Protein AF-A0A2W6BXK0-F1 (afdb_monomer)

Radius of gyration: 37.78 Å; Cα contacts (8 Å, |Δi|>4): 686; chains: 1; bounding box: 100×71×110 Å

Structure (mmCIF, N/CA/C/O backbone):
data_AF-A0A2W6BXK0-F1
#
_entry.id   AF-A0A2W6BXK0-F1
#
loop_
_atom_site.group_PDB
_atom_site.id
_atom_site.type_symbol
_atom_site.label_atom_id
_atom_site.label_alt_id
_atom_site.label_comp_id
_atom_site.label_asym_id
_atom_site.label_entity_id
_atom_site.label_seq_id
_atom_site.pdbx_PDB_ins_code
_atom_site.Cartn_x
_atom_site.Cartn_y
_atom_site.Cartn_z
_atom_site.occupancy
_atom_site.B_iso_or_equiv
_atom_site.auth_seq_id
_atom_site.auth_comp_id
_atom_site.auth_asym_id
_atom_site.auth_atom_id
_atom_site.pdbx_PDB_model_num
ATOM 1 N N . MET A 1 1 ? -32.853 5.791 58.512 1.00 39.78 1 MET A N 1
ATOM 2 C CA . MET A 1 1 ? -32.775 5.269 57.128 1.00 39.78 1 MET A CA 1
ATOM 3 C C . MET A 1 1 ? -34.021 5.712 56.365 1.00 39.78 1 MET A C 1
ATOM 5 O O . MET A 1 1 ? -35.108 5.264 56.702 1.00 39.78 1 MET A O 1
ATOM 9 N N . LYS A 1 2 ? -33.899 6.659 55.423 1.00 38.03 2 LYS A N 1
ATOM 10 C CA . LYS A 1 2 ? -35.026 7.145 54.602 1.00 38.03 2 LYS A CA 1
ATOM 11 C C . LYS A 1 2 ? -35.201 6.219 53.390 1.00 38.03 2 LYS A C 1
ATOM 13 O O . LYS A 1 2 ? -34.231 5.985 52.676 1.00 38.03 2 LYS A O 1
ATOM 18 N N . LYS A 1 3 ? -36.411 5.684 53.181 1.00 36.22 3 LYS A N 1
ATOM 19 C CA . LYS A 1 3 ? -36.773 4.915 51.974 1.00 36.22 3 LYS A CA 1
ATOM 20 C C . LYS A 1 3 ? -36.664 5.819 50.732 1.00 36.22 3 LYS A C 1
ATOM 22 O O . LYS A 1 3 ? -37.112 6.964 50.813 1.00 36.22 3 LYS A O 1
ATOM 27 N N . PRO A 1 4 ? -36.109 5.342 49.604 1.00 49.00 4 PRO A N 1
ATOM 28 C CA . PRO A 1 4 ? -36.077 6.123 48.377 1.00 49.00 4 PRO A CA 1
ATOM 29 C C . PRO A 1 4 ? -37.487 6.216 47.783 1.00 49.00 4 PRO A C 1
ATOM 31 O O . PRO A 1 4 ? -38.234 5.236 47.764 1.00 49.00 4 PRO A O 1
ATOM 34 N N . ALA A 1 5 ? -37.846 7.413 47.321 1.00 45.72 5 ALA A N 1
ATOM 35 C CA . ALA A 1 5 ? -39.098 7.674 46.627 1.00 45.72 5 ALA A CA 1
ATOM 36 C C . ALA A 1 5 ? -39.142 6.896 45.300 1.00 45.72 5 ALA A C 1
ATOM 38 O O . ALA A 1 5 ? -38.211 6.956 44.496 1.00 45.72 5 ALA A O 1
ATOM 39 N N . SER A 1 6 ? -40.227 6.159 45.077 1.00 38.47 6 SER A N 1
ATOM 40 C CA . SER A 1 6 ? -40.504 5.456 43.826 1.00 38.47 6 SER A CA 1
ATOM 41 C C . SER A 1 6 ? -40.729 6.456 42.689 1.00 38.47 6 SER A C 1
ATOM 43 O O . SER A 1 6 ? -41.635 7.284 42.774 1.00 38.47 6 SER A O 1
ATOM 45 N N . SER A 1 7 ? -39.929 6.364 41.622 1.00 34.97 7 SER A N 1
ATOM 46 C CA . SER A 1 7 ? -40.149 7.131 40.388 1.00 34.97 7 SER A CA 1
ATOM 47 C C . SER A 1 7 ? -41.500 6.780 39.745 1.00 34.97 7 SER A C 1
ATOM 49 O O . SER A 1 7 ? -41.899 5.611 39.776 1.00 34.97 7 SER A O 1
ATOM 51 N N . PRO A 1 8 ? -42.206 7.754 39.140 1.00 44.72 8 PRO A N 1
ATOM 52 C CA . PRO A 1 8 ? -43.461 7.500 38.446 1.00 44.72 8 PRO A CA 1
ATOM 53 C C . PRO A 1 8 ? -43.209 6.597 37.230 1.00 44.72 8 PRO A C 1
ATOM 55 O O . PRO A 1 8 ? -42.374 6.897 36.379 1.00 44.72 8 PRO A O 1
ATOM 58 N N . ARG A 1 9 ? -43.923 5.466 37.152 1.00 41.28 9 ARG A N 1
ATOM 59 C CA . ARG A 1 9 ? -43.912 4.589 35.972 1.00 41.28 9 ARG A CA 1
ATOM 60 C C . ARG A 1 9 ? -44.447 5.372 34.773 1.00 41.28 9 ARG A C 1
ATOM 62 O O . ARG A 1 9 ? -45.618 5.745 34.769 1.00 41.28 9 ARG A O 1
ATOM 69 N N . ALA A 1 10 ? -43.608 5.580 33.759 1.00 44.88 10 ALA A N 1
ATOM 70 C CA . ALA A 1 10 ? -44.046 6.060 32.455 1.00 44.88 10 ALA A CA 1
ATOM 71 C C . ALA A 1 10 ? -45.117 5.102 31.906 1.00 44.88 10 ALA A C 1
ATOM 73 O O . ALA A 1 10 ? -44.892 3.892 31.801 1.00 44.88 10 ALA A O 1
ATOM 74 N N . SER A 1 11 ? -46.305 5.627 31.613 1.00 49.94 11 SER A N 1
ATOM 75 C CA . SER A 1 11 ? -47.367 4.882 30.947 1.00 49.94 11 SER A CA 1
ATOM 76 C C . SER A 1 11 ? -46.873 4.443 29.567 1.00 49.94 11 SER A C 1
ATOM 78 O O . SER A 1 11 ? -46.360 5.253 28.798 1.00 49.94 11 SER A O 1
ATOM 80 N N . ARG A 1 12 ? -47.001 3.147 29.247 1.00 50.69 12 ARG A N 1
ATOM 81 C CA . ARG A 1 12 ? -46.691 2.641 27.901 1.00 50.69 12 ARG A CA 1
ATOM 82 C C . ARG A 1 12 ? -47.531 3.419 26.872 1.00 50.69 12 ARG A C 1
ATOM 84 O O . ARG A 1 12 ? -48.732 3.581 27.111 1.00 50.69 12 ARG A O 1
ATOM 91 N N . PRO A 1 13 ? -46.947 3.896 25.758 1.00 55.12 13 PRO A N 1
ATOM 92 C CA . PRO A 1 13 ? -47.715 4.564 24.715 1.00 55.12 13 PRO A CA 1
ATOM 93 C C . PRO A 1 13 ? -48.807 3.617 24.197 1.00 55.12 13 PRO A C 1
ATOM 95 O O . PRO A 1 13 ? -48.555 2.433 23.966 1.00 55.12 13 PRO A O 1
ATOM 98 N N . ARG A 1 14 ? -50.044 4.121 24.068 1.00 65.62 14 ARG A N 1
ATOM 99 C CA . ARG A 1 14 ? -51.128 3.401 23.377 1.00 65.62 14 ARG A CA 1
ATOM 100 C C . ARG A 1 14 ? -50.662 3.104 21.950 1.00 65.62 14 ARG A C 1
ATOM 102 O O . ARG A 1 14 ? -50.005 3.951 21.353 1.00 65.62 14 ARG A O 1
ATOM 109 N N . VAL A 1 15 ? -50.986 1.918 21.435 1.00 55.47 15 VAL A N 1
ATOM 110 C CA . VAL A 1 15 ? -50.655 1.515 20.060 1.00 55.47 15 VAL A CA 1
ATOM 111 C C . VAL A 1 15 ? -51.238 2.553 19.102 1.00 55.47 15 VAL A C 1
ATOM 113 O O . VAL A 1 15 ? -52.455 2.663 18.995 1.00 55.47 15 VAL A O 1
ATOM 116 N N . THR A 1 16 ? -50.368 3.338 18.472 1.00 74.94 16 THR A N 1
ATOM 117 C CA . THR A 1 16 ? -50.716 4.328 17.451 1.00 74.94 16 THR A CA 1
ATOM 118 C C . THR A 1 16 ? -50.370 3.779 16.072 1.00 74.94 16 THR A C 1
ATOM 120 O O . THR A 1 16 ? -49.361 3.085 15.898 1.00 74.94 16 THR A O 1
ATOM 123 N N . THR A 1 17 ? -51.208 4.076 15.085 1.00 86.44 17 THR A N 1
ATOM 124 C CA . THR A 1 17 ? -50.956 3.709 13.684 1.00 86.44 17 THR A CA 1
ATOM 125 C C . THR A 1 17 ? -49.985 4.697 13.027 1.00 86.44 17 THR A C 1
ATOM 127 O O . THR A 1 17 ? -49.775 5.811 13.522 1.00 86.44 17 THR A O 1
ATOM 130 N N . VAL A 1 18 ? -49.368 4.317 11.903 1.00 78.19 18 VAL A N 1
ATOM 131 C CA . VAL A 1 18 ? -48.490 5.217 11.126 1.00 78.19 18 VAL A CA 1
ATOM 132 C C . VAL A 1 18 ? -49.216 6.503 10.734 1.00 78.19 18 VAL A C 1
ATOM 134 O O . VAL A 1 18 ? -48.619 7.578 10.817 1.00 78.19 18 VAL A O 1
ATOM 137 N N . THR A 1 19 ? -50.498 6.419 10.364 1.00 83.75 19 THR A N 1
ATOM 138 C CA . THR A 1 19 ? -51.327 7.595 10.059 1.00 83.75 19 THR A CA 1
ATOM 139 C C . THR A 1 19 ? -51.360 8.563 11.237 1.00 83.75 19 THR A C 1
ATOM 141 O O . THR A 1 19 ? -50.988 9.726 11.082 1.00 83.75 19 THR A O 1
ATOM 144 N N . GLU A 1 20 ? -51.716 8.082 12.430 1.00 80.81 20 GLU A N 1
ATOM 145 C CA . GLU A 1 20 ? -51.819 8.918 13.630 1.00 80.81 20 GLU A CA 1
ATOM 146 C C . GLU A 1 20 ? -50.476 9.560 14.002 1.00 80.81 20 GLU A C 1
ATOM 148 O O . GLU A 1 20 ? -50.422 10.738 14.367 1.00 80.81 20 GLU A O 1
ATOM 153 N N . VAL A 1 21 ? -49.374 8.814 13.876 1.00 77.69 21 VAL A N 1
ATOM 154 C CA . VAL A 1 21 ? -48.027 9.321 14.169 1.00 77.69 21 VAL A CA 1
ATOM 155 C C . VAL A 1 21 ? -47.605 10.389 13.152 1.00 77.69 21 VAL A C 1
ATOM 157 O O . VAL A 1 21 ? -47.131 11.463 13.537 1.00 77.69 21 VAL A O 1
ATOM 160 N N . CYS A 1 22 ? -47.790 10.138 11.855 1.00 76.56 22 CYS A N 1
ATOM 161 C CA . CYS A 1 22 ? -47.421 11.082 10.803 1.00 76.56 22 CYS A CA 1
ATOM 162 C C . CYS A 1 22 ? -48.265 12.363 10.848 1.00 76.56 22 CYS A C 1
ATOM 164 O O . CYS A 1 22 ? -47.713 13.459 10.693 1.00 76.56 22 CYS A O 1
ATOM 166 N N . GLU A 1 23 ? -49.572 12.251 11.095 1.00 79.69 23 GLU A N 1
ATOM 167 C CA . GLU A 1 23 ? -50.469 13.403 11.205 1.00 79.69 23 GLU A CA 1
ATOM 168 C C . GLU A 1 23 ? -50.169 14.254 12.441 1.00 79.69 23 GLU A C 1
ATOM 170 O O . GLU A 1 23 ? -50.102 15.481 12.338 1.00 79.69 23 GLU A O 1
ATOM 175 N N . ARG A 1 24 ? -49.901 13.618 13.587 1.00 79.50 24 ARG A N 1
ATOM 176 C CA . ARG A 1 24 ? -49.630 14.320 14.847 1.00 79.50 24 ARG A CA 1
ATOM 177 C C . ARG A 1 24 ? -48.257 14.993 14.885 1.00 79.50 24 ARG A C 1
ATOM 179 O O . ARG A 1 24 ? -48.133 16.068 15.468 1.00 79.50 24 ARG A O 1
ATOM 186 N N . HIS A 1 25 ? -47.227 14.383 14.292 1.00 73.00 25 HIS A N 1
ATOM 187 C CA . HIS A 1 25 ? -45.840 14.828 14.487 1.00 73.00 25 HIS A CA 1
ATOM 188 C C . HIS A 1 25 ? -45.197 15.519 13.275 1.00 73.00 25 HIS A C 1
ATOM 190 O O . HIS A 1 25 ? -44.226 16.258 13.464 1.00 73.00 25 HIS A O 1
ATOM 196 N N . ILE A 1 26 ? -45.692 15.305 12.047 1.00 70.06 26 ILE A N 1
ATOM 197 C CA . ILE A 1 26 ? -44.999 15.771 10.828 1.00 70.06 26 ILE A CA 1
ATOM 198 C C . ILE A 1 26 ? -45.898 16.520 9.846 1.00 70.06 26 ILE A C 1
ATOM 200 O O . ILE A 1 26 ? -45.429 17.482 9.238 1.00 70.06 26 ILE A O 1
ATOM 204 N N . ALA A 1 27 ? -47.167 16.138 9.683 1.00 67.69 27 ALA A N 1
ATOM 205 C CA . ALA A 1 27 ? -48.021 16.687 8.623 1.00 67.69 27 ALA A CA 1
ATOM 206 C C . ALA A 1 27 ? -48.207 18.217 8.688 1.00 67.69 27 ALA A C 1
ATOM 208 O O . ALA A 1 27 ? -48.384 18.849 7.646 1.00 67.69 27 ALA A O 1
ATOM 209 N N . SER A 1 28 ? -48.123 18.809 9.884 1.00 68.12 28 SER A N 1
ATOM 210 C CA . SER A 1 28 ? -48.223 20.255 10.124 1.00 68.12 28 SER A CA 1
ATOM 211 C C . SER A 1 28 ? -46.885 21.004 10.072 1.00 68.12 28 SER A C 1
ATOM 213 O O . SER A 1 28 ? -46.882 22.234 10.095 1.00 68.12 28 SER A O 1
ATOM 215 N N . ARG A 1 29 ? -45.741 20.307 9.986 1.00 71.38 29 ARG A N 1
ATOM 216 C CA . ARG A 1 29 ? -44.425 20.956 9.925 1.00 71.38 29 ARG A CA 1
ATOM 217 C C . ARG A 1 29 ? -44.140 21.458 8.498 1.00 71.38 29 ARG A C 1
ATOM 219 O O . ARG A 1 29 ? -44.281 20.680 7.548 1.00 71.38 29 ARG A O 1
ATOM 226 N N . PRO A 1 30 ? -43.735 22.728 8.321 1.00 65.75 30 PRO A N 1
ATOM 227 C CA . PRO A 1 30 ? -43.279 23.229 7.029 1.00 65.75 30 PRO A CA 1
ATOM 228 C C . PRO A 1 30 ? -41.898 22.651 6.689 1.00 65.75 30 PRO A C 1
ATOM 230 O O . PRO A 1 30 ? -41.026 22.545 7.553 1.00 65.75 30 PRO A O 1
ATOM 233 N N . ASP A 1 31 ? -41.686 22.277 5.426 1.00 64.62 31 ASP A N 1
ATOM 234 C CA . ASP A 1 31 ? -40.369 21.895 4.920 1.00 64.62 31 ASP A CA 1
ATOM 235 C C . ASP A 1 31 ? -39.449 23.131 4.937 1.00 64.62 31 ASP A C 1
ATOM 237 O O . ASP A 1 31 ? -39.743 24.108 4.244 1.00 64.62 31 ASP A O 1
ATOM 241 N N . PRO A 1 32 ? -38.317 23.106 5.664 1.00 54.50 32 PRO A N 1
ATOM 242 C CA . PRO A 1 32 ? -37.462 24.275 5.851 1.00 54.50 32 PRO A CA 1
ATOM 243 C C . PRO A 1 32 ? -36.797 24.767 4.558 1.00 54.50 32 PRO A C 1
ATOM 245 O O . PRO A 1 32 ? -36.268 25.872 4.533 1.00 54.50 32 PRO A O 1
ATOM 248 N N . ARG A 1 33 ? -36.807 23.975 3.477 1.00 58.69 33 ARG A N 1
ATOM 249 C CA . ARG A 1 33 ? -36.272 24.375 2.166 1.00 58.69 33 ARG A CA 1
ATOM 250 C C . ARG A 1 33 ? -37.325 24.926 1.218 1.00 58.69 33 ARG A C 1
ATOM 252 O O . ARG A 1 33 ? -36.969 25.656 0.303 1.00 58.69 33 ARG A O 1
ATOM 259 N N . THR A 1 34 ? -38.584 24.518 1.367 1.00 70.19 34 THR A N 1
ATOM 260 C CA . THR A 1 34 ? -39.627 24.812 0.363 1.00 70.19 34 THR A CA 1
ATOM 261 C C . THR A 1 34 ? -40.854 25.519 0.926 1.00 70.19 34 THR A C 1
ATOM 263 O O . THR A 1 34 ? -41.689 25.964 0.150 1.00 70.19 34 THR A O 1
ATOM 266 N N . GLY A 1 35 ? -41.006 25.605 2.251 1.00 68.44 35 GLY A N 1
ATOM 267 C CA . GLY A 1 35 ? -42.178 26.178 2.921 1.00 68.44 35 GLY A CA 1
ATOM 268 C C . GLY A 1 35 ? -43.455 25.331 2.820 1.00 68.44 35 GLY A C 1
ATOM 269 O O . GLY A 1 35 ? -44.380 25.527 3.604 1.00 68.44 35 GLY A O 1
ATOM 270 N N . ALA A 1 36 ? -43.510 24.357 1.906 1.00 70.50 36 ALA A N 1
ATOM 271 C CA . ALA A 1 36 ? -44.635 23.441 1.751 1.00 70.50 36 ALA A CA 1
ATOM 272 C C . ALA A 1 36 ? -44.738 22.464 2.934 1.00 70.50 36 ALA A C 1
ATOM 274 O O . ALA A 1 36 ? -43.728 22.011 3.474 1.00 70.50 36 ALA A O 1
ATOM 275 N N . THR A 1 37 ? -45.958 22.092 3.322 1.00 70.88 37 THR A N 1
ATOM 276 C CA . THR A 1 37 ? -46.173 21.089 4.372 1.00 70.88 37 THR A CA 1
ATOM 277 C C . THR A 1 37 ? -45.777 19.695 3.884 1.00 70.88 37 THR A C 1
ATOM 279 O O . THR A 1 37 ? -45.995 19.321 2.727 1.00 70.88 37 THR A O 1
ATOM 282 N N . TYR A 1 38 ? -45.230 18.871 4.781 1.00 69.56 38 TYR A N 1
ATOM 283 C CA . TYR A 1 38 ? -44.844 17.491 4.451 1.00 69.56 38 TYR A CA 1
ATOM 284 C C . TYR A 1 38 ? -46.030 16.582 4.086 1.00 69.56 38 TYR A C 1
ATOM 286 O O . TYR A 1 38 ? -45.822 15.482 3.571 1.00 69.56 38 TYR A O 1
ATOM 294 N N . ARG A 1 39 ? -47.272 17.047 4.279 1.00 72.31 39 ARG A N 1
ATOM 295 C CA . ARG A 1 39 ? -48.513 16.307 4.009 1.00 72.31 39 ARG A CA 1
ATOM 296 C C . ARG A 1 39 ? -48.589 15.755 2.582 1.00 72.31 39 ARG A C 1
ATOM 298 O O . ARG A 1 39 ? -48.957 14.600 2.400 1.00 72.31 39 ARG A O 1
ATOM 305 N N . GLY A 1 40 ? -48.180 16.536 1.578 1.00 69.06 40 GLY A N 1
ATOM 306 C CA . GLY A 1 40 ? -48.180 16.085 0.180 1.00 69.06 40 GLY A CA 1
ATOM 307 C C . GLY A 1 40 ? -47.172 14.964 -0.099 1.00 69.06 40 GLY A C 1
ATOM 308 O O . GLY A 1 40 ? -47.452 14.064 -0.883 1.00 69.06 40 GLY A O 1
ATOM 309 N N . ARG A 1 41 ? -46.022 14.979 0.589 1.00 67.19 41 ARG A N 1
ATOM 310 C CA . ARG A 1 41 ? -44.944 13.990 0.414 1.00 67.19 41 ARG A CA 1
ATOM 311 C C . ARG A 1 41 ? -45.168 12.705 1.206 1.00 67.19 41 ARG A C 1
ATOM 313 O O . ARG A 1 41 ? -44.669 11.661 0.809 1.00 67.19 41 ARG A O 1
ATOM 320 N N . LEU A 1 42 ? -45.915 12.777 2.306 1.00 70.06 42 LEU A N 1
ATOM 321 C CA . LEU A 1 42 ? -46.274 11.615 3.122 1.00 70.06 42 LEU A CA 1
ATOM 322 C C . LEU A 1 42 ? -47.514 10.879 2.605 1.00 70.06 42 LEU A C 1
ATOM 324 O O . LEU A 1 42 ? -47.761 9.758 3.033 1.00 70.06 42 LEU A O 1
ATOM 328 N N . ARG A 1 43 ? -48.280 11.464 1.675 1.00 78.25 43 ARG A N 1
ATOM 329 C CA . ARG A 1 43 ? -49.531 10.882 1.165 1.00 78.25 43 ARG A CA 1
ATOM 330 C C . ARG A 1 43 ? -49.378 9.458 0.597 1.00 78.25 43 ARG A C 1
ATOM 332 O O . ARG A 1 43 ? -50.207 8.632 0.961 1.00 78.25 43 ARG A O 1
ATOM 339 N N . PRO A 1 44 ? -48.348 9.124 -0.209 1.00 73.56 44 PRO A N 1
ATOM 340 C CA . PRO A 1 44 ? -48.152 7.750 -0.686 1.00 73.56 44 PRO A CA 1
ATOM 341 C C . PRO A 1 44 ? -47.839 6.771 0.454 1.00 73.56 44 PRO A C 1
ATOM 343 O O . PRO A 1 44 ? -48.269 5.624 0.433 1.00 73.56 44 PRO A O 1
ATOM 346 N N . LEU A 1 45 ? -47.123 7.248 1.477 1.00 73.75 45 LEU A N 1
ATOM 347 C CA . LEU A 1 45 ? -46.718 6.454 2.633 1.00 73.75 45 LEU A CA 1
ATOM 348 C C . LEU A 1 45 ? -47.916 6.188 3.560 1.00 73.75 45 LEU A C 1
ATOM 350 O O . LEU A 1 45 ? -48.155 5.045 3.934 1.00 73.75 45 LEU A O 1
ATOM 354 N N . ILE A 1 46 ? -48.718 7.217 3.857 1.00 78.75 46 ILE A N 1
ATOM 355 C CA . ILE A 1 46 ? -49.951 7.106 4.655 1.00 78.75 46 ILE A CA 1
ATOM 356 C C . ILE A 1 46 ? -50.997 6.252 3.928 1.00 78.75 46 ILE A C 1
ATOM 358 O O . ILE A 1 46 ? -51.623 5.406 4.548 1.00 78.75 46 ILE A O 1
ATOM 362 N N . ALA A 1 47 ? -51.164 6.415 2.612 1.00 80.94 47 ALA A N 1
ATOM 363 C CA . ALA A 1 47 ? -52.152 5.644 1.855 1.00 80.94 47 ALA A CA 1
ATOM 364 C C . ALA A 1 47 ? -51.869 4.132 1.849 1.00 80.94 47 ALA A C 1
ATOM 366 O O . ALA A 1 47 ? -52.800 3.344 1.729 1.00 80.94 47 ALA A O 1
ATOM 367 N N . ARG A 1 48 ? -50.597 3.730 1.956 1.00 80.06 48 ARG A N 1
ATOM 368 C CA . ARG A 1 48 ? -50.177 2.329 1.816 1.00 80.06 48 ARG A CA 1
ATOM 369 C C . ARG A 1 48 ? -49.844 1.647 3.140 1.00 80.06 48 ARG A C 1
ATOM 371 O O . ARG A 1 48 ? -50.096 0.459 3.290 1.00 80.06 48 ARG A O 1
ATOM 378 N N . TYR A 1 49 ? -49.283 2.392 4.088 1.00 85.06 49 TYR A N 1
ATOM 379 C CA . TYR A 1 49 ? -48.831 1.873 5.383 1.00 85.06 49 TYR A CA 1
ATOM 380 C C . TYR A 1 49 ? -49.553 2.517 6.562 1.00 85.06 49 TYR A C 1
ATOM 382 O O . TYR A 1 49 ? -49.156 2.300 7.701 1.00 85.06 49 TYR A O 1
ATOM 390 N N . GLY A 1 50 ? -50.583 3.326 6.312 1.00 82.25 50 GLY A N 1
ATOM 391 C CA . GLY A 1 50 ? -51.266 4.107 7.336 1.00 82.25 50 GLY A CA 1
ATOM 392 C C . GLY A 1 50 ? -51.806 3.277 8.495 1.00 82.25 50 GLY A C 1
ATOM 393 O O . GLY A 1 50 ? -51.698 3.714 9.638 1.00 82.25 50 GLY A O 1
ATOM 394 N N . ASP A 1 51 ? -52.298 2.073 8.203 1.00 85.00 51 ASP A N 1
ATOM 395 C CA . ASP A 1 51 ? -52.885 1.154 9.184 1.00 85.00 51 ASP A CA 1
ATOM 396 C C . ASP A 1 51 ? -51.849 0.280 9.904 1.00 85.00 51 ASP A C 1
ATOM 398 O O . ASP A 1 51 ? -52.191 -0.431 10.850 1.00 85.00 51 ASP A O 1
ATOM 402 N N . LEU A 1 52 ? -50.576 0.319 9.488 1.00 82.62 52 LEU A N 1
ATOM 403 C CA . LEU A 1 52 ? -49.534 -0.445 10.165 1.00 82.62 52 LEU A CA 1
ATOM 404 C C . LEU A 1 52 ? -49.354 0.088 11.590 1.00 82.62 52 LEU A C 1
ATOM 406 O O . LEU A 1 52 ? -49.301 1.303 11.818 1.00 82.62 52 LEU A O 1
ATOM 410 N N . ALA A 1 53 ? -49.202 -0.820 12.553 1.00 83.06 53 ALA A N 1
ATOM 411 C CA . ALA A 1 53 ? -48.814 -0.428 13.897 1.00 83.06 53 ALA A CA 1
ATOM 412 C C . ALA A 1 53 ? -47.427 0.235 13.847 1.00 83.06 53 ALA A C 1
ATOM 414 O O . ALA A 1 53 ? -46.523 -0.234 13.150 1.00 83.06 53 ALA A O 1
ATOM 415 N N . ALA A 1 54 ? -47.239 1.323 14.596 1.00 76.31 54 ALA A N 1
ATOM 416 C CA . ALA A 1 54 ? -45.976 2.062 14.637 1.00 76.31 54 ALA A CA 1
ATOM 417 C C . ALA A 1 54 ? -44.713 1.189 14.877 1.00 76.31 54 ALA A C 1
ATOM 419 O O . ALA A 1 54 ? -43.710 1.427 14.197 1.00 76.31 54 ALA A O 1
ATOM 420 N N . PRO A 1 55 ? -44.727 0.156 15.751 1.00 72.50 55 PRO A N 1
ATOM 421 C CA . PRO A 1 55 ? -43.596 -0.765 15.903 1.00 72.50 55 PRO A CA 1
ATOM 422 C C . PRO A 1 55 ? -43.282 -1.556 14.628 1.00 72.50 55 PRO A C 1
ATOM 424 O O . PRO A 1 55 ? -42.121 -1.673 14.239 1.00 72.50 55 PRO A O 1
ATOM 427 N N . ASP A 1 56 ? -44.315 -2.048 13.945 1.00 76.56 56 ASP A N 1
ATOM 428 C CA . ASP A 1 56 ? -44.164 -2.857 12.734 1.00 76.56 56 ASP A CA 1
ATOM 429 C C . ASP A 1 56 ? -43.635 -2.004 11.577 1.00 76.56 56 ASP A C 1
ATOM 431 O O . ASP A 1 56 ? -42.801 -2.448 10.786 1.00 76.56 56 ASP A O 1
ATOM 435 N N . ALA A 1 57 ? -44.061 -0.740 11.505 1.00 76.88 57 ALA A N 1
ATOM 436 C CA . ALA A 1 57 ? -43.590 0.197 10.491 1.00 76.88 57 ALA A CA 1
ATOM 437 C C . ALA A 1 57 ? -42.114 0.553 10.695 1.00 76.88 57 ALA A C 1
ATOM 439 O O . ALA A 1 57 ? -41.368 0.717 9.729 1.00 76.88 57 ALA A O 1
ATOM 440 N N . LEU A 1 58 ? -41.680 0.631 11.955 1.00 74.50 58 LEU A N 1
ATOM 441 C CA . LEU A 1 58 ? -40.285 0.855 12.317 1.00 74.50 58 LEU A CA 1
ATOM 442 C C . LEU A 1 58 ? -39.406 -0.354 11.974 1.00 74.50 58 LEU A C 1
ATOM 444 O O . LEU A 1 58 ? -38.304 -0.179 11.456 1.00 74.50 58 LEU A O 1
ATOM 448 N N . ALA A 1 59 ? -39.903 -1.571 12.205 1.00 71.69 59 ALA A N 1
ATOM 449 C CA . ALA A 1 59 ? -39.210 -2.808 11.847 1.00 71.69 59 ALA A CA 1
ATOM 450 C C . ALA A 1 59 ? -39.081 -2.988 10.322 1.00 71.69 59 ALA A C 1
ATOM 452 O O . ALA A 1 59 ? -38.075 -3.504 9.834 1.00 71.69 59 ALA A O 1
ATOM 453 N N . ARG A 1 60 ? -40.068 -2.508 9.555 1.00 78.62 60 ARG A N 1
ATOM 454 C CA . ARG A 1 60 ? -40.114 -2.606 8.085 1.00 78.62 60 ARG A CA 1
ATOM 455 C C . ARG A 1 60 ? -39.554 -1.385 7.357 1.00 78.62 60 ARG A C 1
ATOM 457 O O . ARG A 1 60 ? -39.660 -1.296 6.138 1.00 78.62 60 ARG A O 1
ATOM 464 N N . LEU A 1 61 ? -38.921 -0.447 8.057 1.00 76.56 61 LEU A N 1
ATOM 465 C CA . LEU A 1 61 ? -38.580 0.865 7.497 1.00 76.56 61 LEU A CA 1
ATOM 466 C C . LEU A 1 61 ? -37.661 0.792 6.260 1.00 76.56 61 LEU A C 1
ATOM 468 O O . LEU A 1 61 ? -37.841 1.557 5.317 1.00 76.56 61 LEU A O 1
ATOM 472 N N . ALA A 1 62 ? -36.733 -0.172 6.226 1.00 68.56 62 ALA A N 1
ATOM 473 C CA . ALA A 1 62 ? -35.856 -0.420 5.075 1.00 68.56 62 ALA A CA 1
ATOM 474 C C . ALA A 1 62 ? -36.575 -1.081 3.879 1.00 68.56 62 ALA A C 1
ATOM 476 O O . ALA A 1 62 ? -36.168 -0.900 2.732 1.00 68.56 62 ALA A O 1
ATOM 477 N N . GLU A 1 63 ? -37.631 -1.858 4.134 1.00 76.75 63 GLU A N 1
ATOM 478 C CA . GLU A 1 63 ? -38.490 -2.436 3.096 1.00 76.75 63 GLU A CA 1
ATOM 479 C C . GLU A 1 63 ? -39.402 -1.353 2.510 1.00 76.75 63 GLU A C 1
ATOM 481 O O . GLU A 1 63 ? -39.425 -1.172 1.296 1.00 76.75 63 GLU A O 1
ATOM 486 N N . ILE A 1 64 ? -40.022 -0.542 3.375 1.00 78.25 64 ILE A N 1
ATOM 487 C CA . ILE A 1 64 ? -40.821 0.632 3.001 1.00 78.25 64 ILE A CA 1
ATOM 488 C C . ILE A 1 64 ? -39.995 1.596 2.137 1.00 78.25 64 ILE A C 1
ATOM 490 O O . ILE A 1 64 ? -40.468 2.060 1.102 1.00 78.25 64 ILE A O 1
ATOM 494 N N . GLU A 1 65 ? -38.743 1.879 2.514 1.00 77.12 65 GLU A N 1
ATOM 495 C CA . GLU A 1 65 ? -37.836 2.718 1.720 1.00 77.12 65 GLU A CA 1
ATOM 496 C C . GLU A 1 65 ? -37.555 2.119 0.335 1.00 77.12 65 GLU A C 1
ATOM 498 O O . GLU A 1 65 ? -37.525 2.844 -0.662 1.00 77.12 65 GLU A O 1
ATOM 503 N N . ARG A 1 66 ? -37.382 0.797 0.245 1.00 72.12 66 ARG A N 1
ATOM 504 C CA . ARG A 1 66 ? -37.122 0.102 -1.021 1.00 72.12 66 ARG A CA 1
ATOM 505 C C . ARG A 1 66 ? -38.348 0.108 -1.934 1.00 72.12 66 ARG A C 1
ATOM 507 O O . ARG A 1 66 ? -38.205 0.437 -3.107 1.00 72.12 66 ARG A O 1
ATOM 514 N N . GLU A 1 67 ? -39.528 -0.189 -1.392 1.00 78.69 67 GLU A N 1
ATOM 515 C CA . GLU A 1 67 ? -40.806 -0.145 -2.117 1.00 78.69 67 GLU A CA 1
ATOM 516 C C . GLU A 1 67 ? -41.117 1.269 -2.629 1.00 78.69 67 GLU A C 1
ATOM 518 O O . GLU A 1 67 ? -41.522 1.454 -3.777 1.00 78.69 67 GLU A O 1
ATOM 523 N N . LEU A 1 68 ? -40.851 2.296 -1.817 1.00 72.69 68 LEU A N 1
ATOM 524 C CA . LEU A 1 68 ? -40.991 3.685 -2.253 1.00 72.69 68 LEU A CA 1
ATOM 525 C C . LEU A 1 68 ? -39.946 4.050 -3.319 1.00 72.69 68 LEU A C 1
ATOM 527 O O . LEU A 1 68 ? -40.265 4.771 -4.262 1.00 72.69 68 LEU A O 1
ATOM 531 N N . SER A 1 69 ? -38.713 3.538 -3.215 1.00 71.00 69 SER A N 1
ATOM 532 C CA . SER A 1 69 ? -37.635 3.842 -4.173 1.00 71.00 69 SER A CA 1
ATOM 533 C C . SER A 1 69 ? -37.968 3.362 -5.581 1.00 71.00 69 SER A C 1
ATOM 535 O O . SER A 1 69 ? -37.644 4.052 -6.548 1.00 71.00 69 SER A O 1
ATOM 537 N N . THR A 1 70 ? -38.655 2.222 -5.703 1.00 72.56 70 THR A N 1
ATOM 538 C CA . THR A 1 70 ? -39.133 1.701 -6.990 1.00 72.56 70 THR A CA 1
ATOM 539 C C . THR A 1 70 ? -40.222 2.557 -7.640 1.00 72.56 70 THR A C 1
ATOM 541 O O . THR A 1 70 ? -40.347 2.532 -8.860 1.00 72.56 70 THR A O 1
ATOM 544 N N . GLU A 1 71 ? -40.982 3.338 -6.868 1.00 70.19 71 GLU A N 1
ATOM 545 C CA . GLU A 1 71 ? -42.145 4.082 -7.376 1.00 70.19 71 GLU A CA 1
ATOM 546 C C . GLU A 1 71 ? -41.874 5.567 -7.591 1.00 70.19 71 GLU A C 1
ATOM 548 O O . GLU A 1 71 ? -42.287 6.140 -8.597 1.00 70.19 71 GLU A O 1
ATOM 553 N N . CYS A 1 72 ? -41.189 6.209 -6.645 1.00 69.31 72 CYS A N 1
ATOM 554 C CA . CYS A 1 72 ? -40.951 7.650 -6.673 1.00 69.31 72 CYS A CA 1
ATOM 555 C C . CYS A 1 72 ? -39.465 8.031 -6.772 1.00 69.31 72 CYS A C 1
ATOM 557 O O . CYS A 1 72 ? -39.140 9.219 -6.745 1.00 69.31 72 CYS A O 1
ATOM 559 N N . GLY A 1 73 ? -38.572 7.054 -6.959 1.00 68.69 73 GLY A N 1
ATOM 560 C CA . GLY A 1 73 ? -37.124 7.243 -7.066 1.00 68.69 73 GLY A CA 1
ATOM 561 C C . GLY A 1 73 ? -36.409 7.256 -5.709 1.00 68.69 73 GLY A C 1
ATOM 562 O O . GLY A 1 73 ? -37.006 7.517 -4.664 1.00 68.69 73 GLY A O 1
ATOM 563 N N . GLU A 1 74 ? -35.097 6.999 -5.720 1.00 65.75 74 GLU A N 1
ATOM 564 C CA . GLU A 1 74 ? -34.289 6.785 -4.503 1.00 65.75 74 GLU A CA 1
ATOM 565 C C . GLU A 1 74 ? -34.294 7.989 -3.541 1.00 65.75 74 GLU A C 1
ATOM 567 O O . GLU A 1 74 ? -34.437 7.836 -2.328 1.00 65.75 74 GLU A O 1
ATOM 572 N N . GLN A 1 75 ? -34.170 9.217 -4.060 1.00 69.06 75 GLN A N 1
ATOM 573 C CA . GLN A 1 75 ? -34.112 10.417 -3.214 1.00 69.06 75 GLN A CA 1
ATOM 574 C C . GLN A 1 75 ? -35.439 10.729 -2.491 1.00 69.06 75 GLN A C 1
ATOM 576 O O . GLN A 1 75 ? -35.401 11.032 -1.292 1.00 69.06 75 GLN A O 1
ATOM 581 N N . PRO A 1 76 ? -36.604 10.719 -3.171 1.00 70.25 76 PRO A N 1
ATOM 582 C CA . PRO A 1 76 ? -37.899 10.902 -2.513 1.00 70.25 76 PRO A CA 1
ATOM 583 C C . PRO A 1 76 ? -38.212 9.811 -1.488 1.00 70.25 76 PRO A C 1
ATOM 585 O O . PRO A 1 76 ? -38.680 10.134 -0.394 1.00 70.25 76 PRO A O 1
ATOM 588 N N . ALA A 1 77 ? -37.876 8.559 -1.795 1.00 67.12 77 ALA A N 1
ATOM 589 C CA . ALA A 1 77 ? -38.086 7.424 -0.907 1.00 67.12 77 ALA A CA 1
ATOM 590 C C . ALA A 1 77 ? -37.248 7.503 0.375 1.00 67.12 77 ALA A C 1
ATOM 592 O O . ALA A 1 77 ? -37.797 7.409 1.474 1.00 67.12 77 ALA A O 1
ATOM 593 N N . HIS A 1 78 ? -35.951 7.801 0.250 1.00 72.12 78 HIS A N 1
ATOM 594 C CA . HIS A 1 78 ? -35.064 7.991 1.397 1.00 72.12 78 HIS A CA 1
ATOM 595 C C . HIS A 1 78 ? -35.551 9.113 2.327 1.00 72.12 78 HIS A C 1
ATOM 597 O O . HIS A 1 78 ? -35.563 8.977 3.555 1.00 72.12 78 HIS A O 1
ATOM 603 N N . LYS A 1 79 ? -36.023 10.232 1.756 1.00 73.19 79 LYS A N 1
ATOM 604 C CA . LYS A 1 79 ? -36.601 11.340 2.536 1.00 73.19 79 LYS A CA 1
ATOM 605 C C . LYS A 1 79 ? -37.889 10.935 3.249 1.00 73.19 79 LYS A C 1
ATOM 607 O O . LYS A 1 79 ? -38.064 11.305 4.408 1.00 73.19 79 LYS A O 1
ATOM 612 N N . ALA A 1 80 ? -38.779 10.200 2.585 1.00 70.81 80 ALA A N 1
ATOM 613 C CA . ALA A 1 80 ? -40.033 9.742 3.177 1.00 70.81 80 ALA A CA 1
ATOM 614 C C . ALA A 1 80 ? -39.789 8.751 4.331 1.00 70.81 80 ALA A C 1
ATOM 616 O O . ALA A 1 80 ? -40.362 8.922 5.407 1.00 70.81 80 ALA A O 1
ATOM 617 N N . ALA A 1 81 ? -38.866 7.800 4.158 1.00 73.06 81 ALA A N 1
ATOM 618 C CA . ALA A 1 81 ? -38.442 6.872 5.207 1.00 73.06 81 ALA A CA 1
ATOM 619 C C . ALA A 1 81 ? -37.775 7.599 6.391 1.00 73.06 81 ALA A C 1
ATOM 621 O O . ALA A 1 81 ? -38.081 7.325 7.551 1.00 73.06 81 ALA A O 1
ATOM 622 N N . THR A 1 82 ? -36.928 8.597 6.117 1.00 76.06 82 THR A N 1
ATOM 623 C CA . THR A 1 82 ? -36.294 9.426 7.158 1.00 76.06 82 THR A CA 1
ATOM 624 C C . THR A 1 82 ? -37.324 10.206 7.977 1.00 76.06 82 THR A C 1
ATOM 626 O O . THR A 1 82 ? -37.225 10.263 9.204 1.00 76.06 82 THR A O 1
ATOM 629 N N . LEU A 1 83 ? -38.334 10.787 7.318 1.00 76.62 83 LEU A N 1
ATOM 630 C CA . LEU A 1 83 ? -39.432 11.477 7.995 1.00 76.62 83 LEU A CA 1
ATOM 631 C C . LEU A 1 83 ? -40.251 10.501 8.842 1.00 76.62 83 LEU A C 1
ATOM 633 O O . LEU A 1 83 ? -40.484 10.782 10.011 1.00 76.62 83 LEU A O 1
ATOM 637 N N . LEU A 1 84 ? -40.621 9.336 8.304 1.00 75.69 84 LEU A N 1
ATOM 638 C CA . LEU A 1 84 ? -41.328 8.301 9.061 1.00 75.69 84 LEU A CA 1
ATOM 639 C C . LEU A 1 84 ? -40.546 7.883 10.316 1.00 75.69 84 LEU A C 1
ATOM 641 O O . LEU A 1 84 ? -41.106 7.869 11.409 1.00 75.69 84 LEU A O 1
ATOM 645 N N . LYS A 1 85 ? -39.238 7.628 10.186 1.00 77.94 85 LYS A N 1
ATOM 646 C CA . LYS A 1 85 ? -38.360 7.295 11.316 1.00 77.94 85 LYS A CA 1
ATOM 647 C C . LYS A 1 85 ? -38.371 8.392 12.380 1.00 77.94 85 LYS A C 1
ATOM 649 O O . LYS A 1 85 ? -38.553 8.095 13.555 1.00 77.94 85 LYS A O 1
ATOM 654 N N . ALA A 1 86 ? -38.227 9.655 11.976 1.00 73.81 86 ALA A N 1
ATOM 655 C CA . ALA A 1 86 ? -38.274 10.787 12.899 1.00 73.81 86 ALA A CA 1
ATOM 656 C C . ALA A 1 86 ? -39.634 10.910 13.611 1.00 73.81 86 ALA A C 1
ATOM 658 O O . ALA A 1 86 ? -39.673 11.242 14.795 1.00 73.81 86 ALA A O 1
ATOM 659 N N . ALA A 1 87 ? -40.736 10.614 12.913 1.00 71.69 87 ALA A N 1
ATOM 660 C CA . ALA A 1 87 ? -42.086 10.604 13.478 1.00 71.69 87 ALA A CA 1
ATOM 661 C C . ALA A 1 87 ? -42.223 9.531 14.565 1.00 71.69 87 ALA A C 1
ATOM 663 O O . ALA A 1 87 ? -42.680 9.814 15.670 1.00 71.69 87 ALA A O 1
ATOM 664 N N . LEU A 1 88 ? -41.781 8.312 14.249 1.00 74.50 88 LEU A N 1
ATOM 665 C CA . LEU A 1 88 ? -41.845 7.153 15.135 1.00 74.50 88 LEU A CA 1
ATOM 666 C C . LEU A 1 88 ? -40.967 7.357 16.378 1.00 74.50 88 LEU A C 1
ATOM 668 O O . LEU A 1 88 ? -41.434 7.142 17.494 1.00 74.50 88 LEU A O 1
ATOM 672 N N . THR A 1 89 ? -39.754 7.893 16.213 1.00 75.00 89 THR A N 1
ATOM 673 C CA . THR A 1 89 ? -38.881 8.251 17.343 1.00 75.00 89 THR A CA 1
ATOM 674 C C . THR A 1 89 ? -39.486 9.352 18.217 1.00 75.00 89 THR A C 1
ATOM 676 O O . THR A 1 89 ? -39.459 9.241 19.440 1.00 75.00 89 THR A O 1
ATOM 679 N N . ALA A 1 90 ? -40.098 10.385 17.626 1.00 72.31 90 ALA A N 1
ATOM 680 C CA . ALA A 1 90 ? -40.784 11.433 18.389 1.00 72.31 90 ALA A CA 1
ATOM 681 C C . ALA A 1 90 ? -42.009 10.914 19.168 1.00 72.31 90 ALA A C 1
ATOM 683 O O . ALA A 1 90 ? -42.370 11.492 20.191 1.00 72.31 90 ALA A O 1
ATOM 684 N N . ALA A 1 91 ? -42.626 9.824 18.704 1.00 70.12 91 ALA A N 1
ATOM 685 C CA . ALA A 1 91 ? -43.719 9.134 19.383 1.00 70.12 91 ALA A CA 1
ATOM 686 C C . ALA A 1 91 ? -43.242 8.120 20.449 1.00 70.12 91 ALA A C 1
ATOM 688 O O . ALA A 1 91 ? -44.067 7.431 21.048 1.00 70.12 91 ALA A O 1
ATOM 689 N N . GLY A 1 92 ? -41.932 8.038 20.716 1.00 74.44 92 GLY A N 1
ATOM 690 C CA . GLY A 1 92 ? -41.353 7.151 21.728 1.00 74.44 92 GLY A CA 1
ATOM 691 C C . GLY A 1 92 ? -41.066 5.729 21.239 1.00 74.44 92 GLY A C 1
ATOM 692 O O . GLY A 1 92 ? -40.757 4.865 22.056 1.00 74.44 92 GLY A O 1
ATOM 693 N N . PHE A 1 93 ? -41.154 5.473 19.929 1.00 72.31 93 PHE A N 1
ATOM 694 C CA . PHE A 1 93 ? -40.704 4.216 19.336 1.00 72.31 93 PHE A CA 1
ATOM 695 C C . PHE A 1 93 ? -39.227 4.344 18.954 1.00 72.31 93 PHE A C 1
ATOM 697 O O . PHE A 1 93 ? -38.868 5.004 17.973 1.00 72.31 93 PHE A O 1
ATOM 704 N N . GLU A 1 94 ? -38.350 3.735 19.747 1.00 64.44 94 GLU A N 1
ATOM 705 C CA . GLU A 1 94 ? -36.926 3.672 19.427 1.00 64.44 94 GLU A CA 1
ATOM 706 C C . GLU A 1 94 ? -36.683 2.579 18.377 1.00 64.44 94 GLU A C 1
ATOM 708 O O . GLU A 1 94 ? -37.142 1.448 18.558 1.00 64.44 94 GLU A O 1
ATOM 713 N N . PRO A 1 95 ? -36.002 2.881 17.254 1.00 62.84 95 PRO A N 1
ATOM 714 C CA . PRO A 1 95 ? -35.610 1.839 16.317 1.00 62.84 95 PRO A CA 1
ATOM 715 C C . PRO A 1 95 ? -34.695 0.846 17.040 1.00 62.84 95 PRO A C 1
ATOM 717 O O . PRO A 1 95 ? -33.890 1.288 17.869 1.00 62.84 95 PRO A O 1
ATOM 720 N N . PRO A 1 96 ? -34.762 -0.461 16.716 1.00 64.50 96 PRO A N 1
ATOM 721 C CA . PRO A 1 96 ? -33.787 -1.407 17.238 1.00 64.50 96 PRO A CA 1
ATOM 722 C C . PRO A 1 96 ? -32.390 -0.849 16.941 1.00 64.50 96 PRO A C 1
ATOM 724 O O . PRO A 1 96 ? -32.170 -0.317 15.842 1.00 64.50 96 PRO A O 1
ATOM 727 N N . PRO A 1 97 ? -31.467 -0.860 17.918 1.00 79.00 97 PRO A N 1
ATOM 728 C CA . PRO A 1 97 ? -30.195 -0.180 17.770 1.00 79.00 97 PRO A CA 1
ATOM 729 C C . PRO A 1 97 ? -29.416 -0.830 16.627 1.00 79.00 97 PRO A C 1
ATOM 731 O O . PRO A 1 97 ? -28.855 -1.914 16.769 1.00 79.00 97 PRO A O 1
ATOM 734 N N . LEU A 1 98 ? -29.410 -0.174 15.466 1.00 88.31 98 LEU A N 1
ATOM 735 C CA . LEU A 1 98 ? -28.628 -0.624 14.327 1.00 88.31 98 LEU A CA 1
ATOM 736 C C . LEU A 1 98 ? -27.154 -0.382 14.637 1.00 88.31 98 LEU A C 1
ATOM 738 O O . LEU A 1 98 ? -26.749 0.742 14.930 1.00 88.31 98 LEU A O 1
ATOM 742 N N . LEU A 1 99 ? -26.350 -1.433 14.548 1.00 89.19 99 LEU A N 1
ATOM 743 C CA . LEU A 1 99 ? -24.910 -1.360 14.736 1.00 89.19 99 LEU A CA 1
ATOM 744 C C . LEU A 1 99 ? -24.233 -1.253 13.375 1.00 89.19 99 LEU A C 1
ATOM 746 O O . LEU A 1 99 ? -24.480 -2.062 12.478 1.00 89.19 99 LEU A O 1
ATOM 750 N N . THR A 1 100 ? -23.330 -0.287 13.223 1.00 91.38 100 THR A N 1
ATOM 751 C CA . THR A 1 100 ? -22.372 -0.320 12.112 1.00 91.38 100 THR A CA 1
ATOM 752 C C . THR A 1 100 ? -21.343 -1.431 12.340 1.00 91.38 100 THR A C 1
ATOM 754 O O . THR A 1 100 ? -21.195 -1.930 13.454 1.00 91.38 100 THR A O 1
ATOM 757 N N . LEU A 1 101 ? -20.553 -1.797 11.323 1.00 90.75 101 LEU A N 1
ATOM 758 C CA . LEU A 1 101 ? -19.411 -2.717 11.493 1.00 90.75 101 LEU A CA 1
ATOM 759 C C . LEU A 1 101 ? -18.470 -2.330 12.646 1.00 90.75 101 LEU A C 1
ATOM 761 O O . LEU A 1 101 ? -17.922 -3.205 13.318 1.00 90.75 101 LEU A O 1
ATOM 765 N N . VAL A 1 102 ? -18.252 -1.030 12.859 1.00 86.25 102 VAL A N 1
ATOM 766 C CA . VAL A 1 102 ? -17.361 -0.531 13.914 1.00 86.25 102 VAL A CA 1
ATOM 767 C C . VAL A 1 102 ? -18.014 -0.693 15.285 1.00 86.25 102 VAL A C 1
ATOM 769 O O . VAL A 1 102 ? -17.357 -1.178 16.208 1.00 86.25 102 VAL A O 1
ATOM 772 N N . ASP A 1 103 ? -19.303 -0.370 15.398 1.00 87.50 103 ASP A N 1
ATOM 773 C CA . ASP A 1 103 ? -20.059 -0.501 16.648 1.00 87.50 103 ASP A CA 1
ATOM 774 C C . ASP A 1 103 ? -20.261 -1.971 17.023 1.00 87.50 103 ASP A C 1
ATOM 776 O O . ASP A 1 103 ? -20.055 -2.354 18.171 1.00 87.50 103 ASP A O 1
ATOM 780 N N . ALA A 1 104 ? -20.567 -2.821 16.040 1.00 91.12 104 ALA A N 1
ATOM 781 C CA . ALA A 1 104 ? -20.673 -4.266 16.199 1.00 91.12 104 ALA A CA 1
ATOM 782 C C . ALA A 1 104 ? -19.351 -4.870 16.694 1.00 91.12 104 ALA A C 1
ATOM 784 O O . ALA A 1 104 ? -19.345 -5.657 17.643 1.00 91.12 104 ALA A O 1
ATOM 785 N N . ARG A 1 105 ? -18.214 -4.448 16.117 1.00 89.44 105 ARG A N 1
ATOM 786 C CA . ARG A 1 105 ? -16.883 -4.830 16.612 1.00 89.44 105 ARG A CA 1
ATOM 787 C C . ARG A 1 105 ? -16.684 -4.415 18.065 1.00 89.44 105 ARG A C 1
ATOM 789 O O . ARG A 1 105 ? -16.173 -5.211 18.847 1.00 89.44 105 ARG A O 1
ATOM 796 N N . ALA A 1 106 ? -17.016 -3.174 18.412 1.00 82.81 106 ALA A N 1
ATOM 797 C CA . ALA A 1 106 ? -16.811 -2.661 19.762 1.00 82.81 106 ALA A CA 1
ATOM 798 C C . ALA A 1 106 ? -17.690 -3.398 20.784 1.00 82.81 106 ALA A C 1
ATOM 800 O O . ALA A 1 106 ? -17.188 -3.827 21.821 1.00 82.81 106 ALA A O 1
ATOM 801 N N . LYS A 1 107 ? -18.973 -3.601 20.459 1.00 87.12 107 LYS A N 1
ATOM 802 C CA . LYS A 1 107 ? -19.961 -4.245 21.332 1.00 87.12 107 LYS A CA 1
ATOM 803 C C . LYS A 1 107 ? -19.678 -5.734 21.536 1.00 87.12 107 LYS A C 1
ATOM 805 O O . LYS A 1 107 ? -19.691 -6.198 22.670 1.00 87.12 107 LYS A O 1
ATOM 810 N N . HIS A 1 108 ? -19.389 -6.472 20.463 1.00 86.50 108 HIS A N 1
ATOM 811 C CA . HIS A 1 108 ? -19.259 -7.936 20.508 1.00 86.50 108 HIS A CA 1
ATOM 812 C C . HIS A 1 108 ? -17.809 -8.436 20.521 1.00 86.50 108 HIS A C 1
ATOM 814 O O . HIS A 1 108 ? -17.574 -9.641 20.524 1.00 86.50 108 HIS A O 1
ATOM 820 N N . ARG A 1 109 ? -16.823 -7.529 20.501 1.00 82.75 109 ARG A N 1
ATOM 821 C CA . ARG A 1 109 ? -15.382 -7.848 20.443 1.00 82.75 109 ARG A CA 1
ATOM 822 C C . ARG A 1 109 ? -14.991 -8.766 19.272 1.00 82.75 109 ARG A C 1
ATOM 824 O O . ARG A 1 109 ? -13.980 -9.461 19.324 1.00 82.75 109 ARG A O 1
ATOM 831 N N . VAL A 1 110 ? -15.751 -8.733 18.175 1.00 83.44 110 VAL A N 1
ATOM 832 C CA . VAL A 1 110 ? -15.450 -9.477 16.942 1.00 83.44 110 VAL A CA 1
ATOM 833 C C . VAL A 1 110 ? -14.698 -8.574 15.966 1.00 83.44 110 VAL A C 1
ATOM 835 O O . VAL A 1 110 ? -15.068 -7.423 15.744 1.00 83.44 110 VAL A O 1
ATOM 838 N N . ALA A 1 111 ? -13.625 -9.073 15.354 1.00 81.69 111 ALA A N 1
ATOM 839 C CA . ALA A 1 111 ? -12.876 -8.298 14.370 1.00 81.69 111 ALA A CA 1
ATOM 840 C C . ALA A 1 111 ? -13.739 -7.979 13.130 1.00 81.69 111 ALA A C 1
ATOM 842 O O . ALA A 1 111 ? -14.458 -8.842 12.634 1.00 81.69 111 ALA A O 1
ATOM 843 N N . ILE A 1 112 ? -13.609 -6.763 12.580 1.00 87.44 112 ILE A N 1
ATOM 844 C CA . ILE A 1 112 ? -14.352 -6.326 11.378 1.00 87.44 112 ILE A CA 1
ATOM 845 C C . ILE A 1 112 ? -14.223 -7.328 10.214 1.00 87.44 112 ILE A C 1
ATOM 847 O O . ILE A 1 112 ? -15.256 -7.700 9.664 1.00 87.44 112 ILE A O 1
ATOM 851 N N . PRO A 1 113 ? -13.019 -7.827 9.849 1.00 80.88 113 PRO A N 1
ATOM 852 C CA . PRO A 1 113 ? -12.899 -8.813 8.775 1.00 80.88 113 PRO A CA 1
ATOM 853 C C . PRO A 1 113 ? -13.683 -10.104 9.037 1.00 80.88 113 PRO A C 1
ATOM 855 O O . PRO A 1 113 ? -14.198 -10.697 8.096 1.00 80.88 113 PRO A O 1
ATOM 858 N N . SER A 1 114 ? -13.797 -10.524 10.301 1.00 82.31 114 SER A N 1
ATOM 859 C CA . SER A 1 114 ? -14.565 -11.711 10.679 1.00 82.31 114 SER A CA 1
ATOM 860 C C . SER A 1 114 ? -16.070 -11.469 10.570 1.00 82.31 114 SER A C 1
ATOM 862 O O . SER A 1 114 ? -16.775 -12.325 10.052 1.00 82.31 114 SER A O 1
ATOM 864 N N . LEU A 1 115 ? -16.568 -10.295 10.980 1.00 89.88 115 LEU A N 1
ATOM 865 C CA . LEU A 1 115 ? -17.980 -9.930 10.796 1.00 89.88 115 LEU A CA 1
ATOM 866 C C . LEU A 1 115 ? -18.368 -9.908 9.312 1.00 89.88 115 LEU A C 1
ATOM 868 O O . LEU A 1 115 ? -19.396 -10.465 8.943 1.00 89.88 115 LEU A O 1
ATOM 872 N N . VAL A 1 116 ? -17.523 -9.328 8.453 1.00 89.31 116 VAL A N 1
ATOM 873 C CA . VAL A 1 116 ? -17.743 -9.334 6.996 1.00 89.31 116 VAL A CA 1
ATOM 874 C C . VAL A 1 116 ? -17.772 -10.768 6.458 1.00 89.31 116 VAL A C 1
ATOM 876 O O . VAL A 1 116 ? -18.696 -11.130 5.735 1.00 89.31 116 VAL A O 1
ATOM 879 N N . ALA A 1 117 ? -16.818 -11.612 6.865 1.00 82.56 117 ALA A N 1
ATOM 880 C CA . ALA A 1 117 ? -16.780 -13.012 6.449 1.00 82.56 117 ALA A CA 1
ATOM 881 C C . ALA A 1 117 ? -18.015 -13.803 6.911 1.00 82.56 117 ALA A C 1
ATOM 883 O O . ALA A 1 117 ? -18.522 -14.625 6.158 1.00 82.56 117 ALA A O 1
ATOM 884 N N . LEU A 1 118 ? -18.534 -13.544 8.114 1.00 89.06 118 LEU A N 1
ATOM 885 C CA . LEU A 1 118 ? -19.749 -14.192 8.617 1.00 89.06 118 LEU A CA 1
ATOM 886 C C . LEU A 1 118 ? -21.001 -13.767 7.836 1.00 89.06 118 LEU A C 1
ATOM 888 O O . LEU A 1 118 ? -21.874 -14.599 7.594 1.00 89.06 118 LEU A O 1
ATOM 892 N N . VAL A 1 119 ? -21.085 -12.509 7.399 1.00 93.00 119 VAL A N 1
ATOM 893 C CA . VAL A 1 119 ? -22.156 -12.048 6.497 1.00 93.00 119 VAL A CA 1
ATOM 894 C C . VAL A 1 119 ? -22.045 -12.727 5.126 1.00 93.00 119 VAL A C 1
ATOM 896 O O . VAL A 1 119 ? -23.042 -13.188 4.560 1.00 93.00 119 VAL A O 1
ATOM 899 N N . ASP A 1 120 ? -20.825 -12.843 4.600 1.00 86.38 120 ASP A N 1
ATOM 900 C CA . ASP A 1 120 ? -20.559 -13.520 3.327 1.00 86.38 120 ASP A CA 1
ATOM 901 C C . ASP A 1 120 ? -20.816 -15.039 3.407 1.00 86.38 120 ASP A C 1
ATOM 903 O O . ASP A 1 120 ? -21.301 -15.644 2.454 1.00 86.38 120 ASP A O 1
ATOM 907 N N . ASN A 1 121 ? -20.551 -15.670 4.553 1.00 83.94 121 ASN A N 1
ATOM 908 C CA . ASN A 1 121 ? -20.886 -17.072 4.801 1.00 83.94 121 ASN A CA 1
ATOM 909 C C . ASN A 1 121 ? -22.399 -17.286 4.772 1.00 83.94 121 ASN A C 1
ATOM 911 O O . ASN A 1 121 ? -22.874 -18.196 4.093 1.00 83.94 121 ASN A O 1
ATOM 915 N N . ARG A 1 122 ? -23.163 -16.413 5.443 1.00 89.06 122 ARG A N 1
ATOM 916 C CA . ARG A 1 122 ? -24.627 -16.508 5.474 1.00 89.06 122 ARG A CA 1
ATOM 917 C C . ARG A 1 122 ? -25.231 -16.399 4.075 1.00 89.06 122 ARG A C 1
ATOM 919 O O . ARG A 1 122 ? -26.126 -17.166 3.736 1.00 89.06 122 ARG A O 1
ATOM 926 N N . THR A 1 123 ? -24.705 -15.504 3.239 1.00 83.25 123 THR A N 1
ATOM 927 C CA . THR A 1 123 ? -25.130 -15.370 1.830 1.00 83.25 123 THR A CA 1
ATOM 928 C C . THR A 1 123 ? -24.772 -16.583 0.965 1.00 83.25 123 THR A C 1
ATOM 930 O O . THR A 1 123 ? -25.393 -16.787 -0.073 1.00 83.25 123 THR A O 1
ATOM 933 N N . ARG A 1 124 ? -23.830 -17.425 1.405 1.00 78.38 124 ARG A N 1
ATOM 934 C CA . ARG A 1 124 ? -23.465 -18.702 0.767 1.00 78.38 124 ARG A CA 1
ATOM 935 C C . ARG A 1 124 ? -24.158 -19.921 1.390 1.00 78.38 124 ARG A C 1
ATOM 937 O O . ARG A 1 124 ? -23.819 -21.044 1.033 1.00 78.38 124 ARG A O 1
ATOM 944 N N . GLY A 1 125 ? -25.088 -19.726 2.330 1.00 84.44 125 GLY A N 1
ATOM 945 C CA . GLY A 1 125 ? -25.768 -20.817 3.042 1.00 84.44 125 GLY A CA 1
ATOM 946 C C . GLY A 1 125 ? -24.920 -21.507 4.119 1.00 84.44 125 GLY A C 1
ATOM 947 O O . GLY A 1 125 ? -25.278 -22.586 4.580 1.00 84.44 125 GLY A O 1
ATOM 948 N N . LEU A 1 126 ? -23.801 -20.905 4.527 1.00 82.56 126 LEU A N 1
ATOM 949 C CA . LEU A 1 126 ? -22.948 -21.386 5.616 1.00 82.56 126 LEU A CA 1
ATOM 950 C C . LEU A 1 126 ? -23.338 -20.722 6.954 1.00 82.56 126 LEU A C 1
ATOM 952 O O . LEU A 1 126 ? -23.987 -19.669 6.947 1.00 82.56 126 LEU A O 1
ATOM 956 N N . PRO A 1 127 ? -22.920 -21.282 8.111 1.00 86.12 127 PRO A N 1
ATOM 957 C CA . PRO A 1 127 ? -23.064 -20.615 9.405 1.00 86.12 127 PRO A CA 1
ATOM 958 C C . PRO A 1 127 ? -22.455 -19.206 9.368 1.00 86.12 127 PRO A C 1
ATOM 960 O O . PRO A 1 127 ? -21.301 -19.014 8.974 1.00 86.12 127 PRO A O 1
ATOM 963 N N . GLY A 1 128 ? -23.253 -18.209 9.736 1.00 91.94 128 GLY A N 1
ATOM 964 C CA . GLY A 1 128 ? -22.945 -16.800 9.530 1.00 91.94 128 GLY A CA 1
ATOM 965 C C . GLY A 1 128 ? -23.972 -15.898 10.204 1.00 91.94 128 GLY A C 1
ATOM 966 O O . GLY A 1 128 ? -24.926 -16.395 10.797 1.00 91.94 128 GLY A O 1
ATOM 967 N N . VAL A 1 129 ? -23.788 -14.584 10.096 1.00 94.81 129 VAL A N 1
ATOM 968 C CA . VAL A 1 129 ? -24.652 -13.588 10.752 1.00 94.81 129 VAL A CA 1
ATOM 969 C C . VAL A 1 129 ? -25.535 -12.872 9.733 1.00 94.81 129 VAL A C 1
ATOM 971 O O . VAL A 1 129 ? -25.126 -12.627 8.593 1.00 94.81 129 VAL A O 1
ATOM 974 N N . ARG A 1 130 ? -26.756 -12.532 10.138 1.00 95.56 130 ARG A N 1
ATOM 975 C CA . ARG A 1 130 ? -27.689 -11.700 9.383 1.00 95.56 130 ARG A CA 1
ATOM 976 C C . ARG A 1 130 ? -27.186 -10.260 9.368 1.00 95.56 130 ARG A C 1
ATOM 978 O O . ARG A 1 130 ? -26.587 -9.770 10.321 1.00 95.56 130 ARG A O 1
ATOM 985 N N . CYS A 1 131 ? -27.445 -9.566 8.267 1.00 95.75 131 CYS A N 1
ATOM 986 C CA . CYS A 1 131 ? -27.285 -8.118 8.189 1.00 95.75 131 CYS A CA 1
ATOM 987 C C . CYS A 1 131 ? -28.561 -7.508 7.610 1.00 95.75 131 CYS A C 1
ATOM 989 O O . CYS A 1 131 ? -29.221 -8.123 6.771 1.00 95.75 131 CYS A O 1
ATOM 991 N N . ARG A 1 132 ? -28.908 -6.300 8.060 1.00 92.19 132 ARG A N 1
ATOM 992 C CA . ARG A 1 132 ? -30.093 -5.571 7.587 1.00 92.19 132 ARG A CA 1
ATOM 993 C C . ARG A 1 132 ? -29.830 -4.883 6.252 1.00 92.19 132 ARG A C 1
ATOM 995 O O . ARG A 1 132 ? -30.716 -4.830 5.404 1.00 92.19 132 ARG A O 1
ATOM 1002 N N . ALA A 1 133 ? -28.617 -4.360 6.065 1.00 88.44 133 ALA A N 1
ATOM 1003 C CA . ALA A 1 133 ? -28.237 -3.653 4.848 1.00 88.44 133 ALA A CA 1
ATOM 1004 C C . ALA A 1 133 ? -26.733 -3.749 4.555 1.00 88.44 133 ALA A C 1
ATOM 1006 O O . ALA A 1 133 ? -25.908 -3.788 5.473 1.00 88.44 133 ALA A O 1
ATOM 1007 N N . ARG A 1 134 ? -26.395 -3.727 3.258 1.00 92.44 134 ARG A N 1
ATOM 1008 C CA . ARG A 1 134 ? -25.037 -3.562 2.720 1.00 92.44 134 ARG A CA 1
ATOM 1009 C C . ARG A 1 134 ? -25.037 -2.387 1.747 1.00 92.44 134 ARG A C 1
ATOM 1011 O O . ARG A 1 134 ? -25.847 -2.358 0.824 1.00 92.44 134 ARG A O 1
ATOM 1018 N N . HIS A 1 135 ? -24.115 -1.449 1.929 1.00 83.25 135 HIS A N 1
ATOM 1019 C CA . HIS A 1 135 ? -23.953 -0.291 1.051 1.00 83.25 135 HIS A CA 1
ATOM 1020 C C . HIS A 1 135 ? -22.513 -0.224 0.525 1.00 83.25 135 HIS A C 1
ATOM 1022 O O . HIS A 1 135 ? -21.596 0.043 1.311 1.00 83.25 135 HIS A O 1
ATOM 1028 N N . PRO A 1 136 ? -22.277 -0.457 -0.779 1.00 79.88 136 PRO A N 1
ATOM 1029 C CA . PRO A 1 136 ? -20.956 -0.289 -1.367 1.00 79.88 136 PRO A CA 1
ATOM 1030 C C . PRO A 1 136 ? -20.582 1.195 -1.461 1.00 79.88 136 PRO A C 1
ATOM 1032 O O . PRO A 1 136 ? -21.407 2.053 -1.769 1.00 79.88 136 PRO A O 1
ATOM 1035 N N . HIS A 1 137 ? -19.312 1.507 -1.221 1.00 78.94 137 HIS A N 1
ATOM 1036 C CA . HIS A 1 137 ? -18.740 2.841 -1.384 1.00 78.94 137 HIS A CA 1
ATOM 1037 C C . HIS A 1 137 ? -17.296 2.751 -1.901 1.00 78.94 137 HIS A C 1
ATOM 1039 O O . HIS A 1 137 ? -16.652 1.707 -1.845 1.00 78.94 137 HIS A O 1
ATOM 1045 N N . GLY A 1 138 ? -16.720 3.865 -2.368 1.00 61.12 138 GLY A N 1
ATOM 1046 C CA . GLY A 1 138 ? -15.395 3.884 -3.022 1.00 61.12 138 GLY A CA 1
ATOM 1047 C C . GLY A 1 138 ? -14.191 3.433 -2.171 1.00 61.12 138 GLY A C 1
ATOM 1048 O O . GLY A 1 138 ? -13.062 3.464 -2.648 1.00 61.12 138 GLY A O 1
ATOM 1049 N N . ARG A 1 139 ? -14.405 3.034 -0.911 1.00 71.88 139 ARG A N 1
ATOM 1050 C CA . ARG A 1 139 ? -13.374 2.519 0.011 1.00 71.88 139 ARG A CA 1
ATOM 1051 C C . ARG A 1 139 ? -13.711 1.141 0.607 1.00 71.88 139 ARG A C 1
ATOM 1053 O O . ARG A 1 139 ? -12.953 0.675 1.451 1.00 71.88 139 ARG A O 1
ATOM 1060 N N . GLY A 1 140 ? -14.826 0.514 0.224 1.00 83.00 140 GLY A N 1
ATOM 1061 C CA . GLY A 1 140 ? -15.292 -0.748 0.808 1.00 83.00 140 GLY A CA 1
ATOM 1062 C C . GLY A 1 140 ? -16.816 -0.846 0.873 1.00 83.00 140 GLY A C 1
ATOM 1063 O O . GLY A 1 140 ? -17.512 -0.244 0.064 1.00 83.00 140 GLY A O 1
ATOM 1064 N N . GLU A 1 141 ? -17.329 -1.594 1.845 1.00 87.44 141 GLU A N 1
ATOM 1065 C CA . GLU A 1 141 ? -18.766 -1.736 2.092 1.00 87.44 141 GLU A CA 1
ATOM 1066 C C . GLU A 1 141 ? -19.102 -1.357 3.537 1.00 87.44 141 GLU A C 1
ATOM 1068 O O . GLU A 1 141 ? -18.378 -1.710 4.470 1.00 87.44 141 GLU A O 1
ATOM 1073 N N . SER A 1 142 ? -20.217 -0.654 3.722 1.00 87.56 142 SER A N 1
ATOM 1074 C CA . SER A 1 142 ? -20.825 -0.414 5.030 1.00 87.56 142 SER A CA 1
ATOM 1075 C C . SER A 1 142 ? -21.902 -1.466 5.273 1.00 87.56 142 SER A C 1
ATOM 1077 O O . SER A 1 142 ? -22.790 -1.633 4.439 1.00 87.56 142 SER A O 1
ATOM 1079 N N . ILE A 1 143 ? -21.825 -2.173 6.401 1.00 94.38 143 ILE A N 1
ATOM 1080 C CA . ILE A 1 143 ? -22.798 -3.202 6.791 1.00 94.38 143 ILE A CA 1
ATOM 1081 C C . ILE A 1 143 ? -23.487 -2.755 8.079 1.00 94.38 143 ILE A C 1
ATOM 1083 O O . ILE A 1 143 ? -22.814 -2.318 9.019 1.00 94.38 143 ILE A O 1
ATOM 1087 N N . LEU A 1 144 ? -24.817 -2.849 8.090 1.00 92.81 144 LEU A N 1
ATOM 1088 C CA . LEU A 1 144 ? -25.664 -2.531 9.236 1.00 92.81 144 LEU A CA 1
ATOM 1089 C C . LEU A 1 144 ? -26.268 -3.812 9.812 1.00 92.81 144 LEU A C 1
ATOM 1091 O O . LEU A 1 144 ? -26.839 -4.625 9.079 1.00 92.81 144 LEU A O 1
ATOM 1095 N N . PHE A 1 145 ? -26.161 -3.961 11.127 1.00 94.94 145 PHE A N 1
ATOM 1096 C CA . PHE A 1 145 ? -26.674 -5.095 11.886 1.00 94.94 145 PHE A CA 1
ATOM 1097 C C . PHE A 1 145 ? -27.804 -4.647 12.796 1.00 94.94 145 PHE A C 1
ATOM 1099 O O . PHE A 1 145 ? -27.743 -3.560 13.361 1.00 94.94 145 PHE A O 1
ATOM 1106 N N . ASP A 1 146 ? -28.799 -5.499 12.976 1.00 93.38 146 ASP A N 1
ATOM 1107 C CA . ASP A 1 146 ? -29.691 -5.401 14.121 1.00 93.38 146 ASP A CA 1
ATOM 1108 C C . ASP A 1 146 ? -28.942 -5.919 15.357 1.00 93.38 146 ASP A C 1
ATOM 1110 O O . ASP A 1 146 ? -28.313 -6.978 15.301 1.00 93.38 146 ASP A O 1
ATOM 1114 N N . ALA A 1 147 ? -28.915 -5.138 16.436 1.00 89.88 147 ALA A N 1
ATOM 1115 C CA . ALA A 1 147 ? -28.135 -5.464 17.624 1.00 89.88 147 ALA A CA 1
ATOM 1116 C C . ALA A 1 147 ? -28.521 -6.796 18.277 1.00 89.88 147 ALA A C 1
ATOM 1118 O O . ALA A 1 147 ? -27.632 -7.462 18.814 1.00 89.88 147 ALA A O 1
ATOM 1119 N N . ASP A 1 148 ? -29.808 -7.141 18.269 1.00 91.88 148 ASP A N 1
ATOM 1120 C CA . ASP A 1 148 ? -30.318 -8.320 18.963 1.00 91.88 148 ASP A CA 1
ATOM 1121 C C . ASP A 1 148 ? -30.178 -9.553 18.069 1.00 91.88 148 ASP A C 1
ATOM 1123 O O . ASP A 1 148 ? -29.658 -10.573 18.521 1.00 91.88 148 ASP A O 1
ATOM 1127 N N . GLU A 1 149 ? -30.493 -9.429 16.771 1.00 94.81 149 GLU A N 1
ATOM 1128 C CA . GLU A 1 149 ? -30.244 -10.509 15.801 1.00 94.81 149 GLU A CA 1
ATOM 1129 C C . GLU A 1 149 ? -28.754 -10.850 15.710 1.00 94.81 149 GLU A C 1
ATOM 1131 O O . GLU A 1 149 ? -28.393 -12.021 15.640 1.00 94.81 149 GLU A O 1
ATOM 1136 N N . LEU A 1 150 ? -27.866 -9.848 15.748 1.00 94.88 150 LEU A N 1
ATOM 1137 C CA . LEU A 1 150 ? -26.426 -10.098 15.739 1.00 94.88 150 LEU A CA 1
ATOM 1138 C C . LEU A 1 150 ? -25.971 -10.824 17.009 1.00 94.88 150 LEU A C 1
ATOM 1140 O O . LEU A 1 150 ? -25.104 -11.693 16.929 1.00 94.88 150 LEU A O 1
ATOM 1144 N N . ALA A 1 151 ? -26.521 -10.473 18.175 1.00 93.00 151 ALA A N 1
ATOM 1145 C CA . ALA A 1 151 ? -26.199 -11.150 19.427 1.00 93.00 151 ALA A CA 1
ATOM 1146 C C . ALA A 1 151 ? -26.644 -12.621 19.396 1.00 93.00 151 ALA A C 1
ATOM 1148 O O . ALA A 1 151 ? -25.856 -13.499 19.748 1.00 93.00 151 ALA A O 1
ATOM 1149 N N . GLU A 1 152 ? -27.868 -12.877 18.928 1.00 94.19 152 GLU A N 1
ATOM 1150 C CA . GLU A 1 152 ? -28.426 -14.218 18.735 1.00 94.19 152 GLU A CA 1
ATOM 1151 C C . GLU A 1 152 ? -27.592 -15.033 17.736 1.00 94.19 152 GLU A C 1
ATOM 1153 O O . GLU A 1 152 ? -27.160 -16.147 18.039 1.00 94.19 152 GLU A O 1
ATOM 1158 N N . ASP A 1 153 ? -27.291 -14.457 16.569 1.00 95.12 153 ASP A N 1
ATOM 1159 C CA . ASP A 1 153 ? -26.528 -15.136 15.527 1.00 95.12 153 ASP A CA 1
ATOM 1160 C C . ASP A 1 153 ? -25.117 -15.477 16.012 1.00 95.12 153 ASP A C 1
ATOM 1162 O O . ASP A 1 153 ? -24.651 -16.594 15.797 1.00 95.12 153 ASP A O 1
ATOM 1166 N N . LEU A 1 154 ? -24.440 -14.555 16.708 1.00 92.56 154 LEU A N 1
ATOM 1167 C CA . LEU A 1 154 ? -23.120 -14.816 17.283 1.00 92.56 154 LEU A CA 1
ATOM 1168 C C . LEU A 1 154 ? -23.164 -15.892 18.374 1.00 92.56 154 LEU A C 1
ATOM 1170 O O . LEU A 1 154 ? -22.248 -16.708 18.426 1.00 92.56 154 LEU A O 1
ATOM 1174 N N . ALA A 1 155 ? -24.208 -15.925 19.206 1.00 90.56 155 ALA A N 1
ATOM 1175 C CA . ALA A 1 155 ? -24.388 -16.963 20.224 1.00 90.56 155 ALA A CA 1
ATOM 1176 C C . ALA A 1 155 ? -24.646 -18.353 19.613 1.00 90.56 155 ALA A C 1
ATOM 1178 O O . ALA A 1 155 ? -24.278 -19.363 20.209 1.00 90.56 155 ALA A O 1
ATOM 1179 N N . SER A 1 156 ? -25.234 -18.408 18.413 1.00 91.88 156 SER A N 1
ATOM 1180 C CA . SER A 1 156 ? -25.467 -19.658 17.678 1.00 91.88 156 SER A CA 1
ATOM 1181 C C . SER A 1 156 ? -24.213 -20.235 17.005 1.00 91.88 156 SER A C 1
ATOM 1183 O O . SER A 1 156 ? -24.219 -21.389 16.568 1.00 91.88 156 SER A O 1
ATOM 1185 N N . LEU A 1 157 ? -23.132 -19.452 16.892 1.00 90.69 157 LEU A N 1
ATOM 1186 C CA . LEU A 1 157 ? -21.893 -19.920 16.275 1.00 90.69 157 LEU A CA 1
ATOM 1187 C C . LEU A 1 157 ? -21.157 -20.914 17.192 1.00 90.69 157 LEU A C 1
ATOM 1189 O O . LEU A 1 157 ? -21.188 -20.782 18.420 1.00 90.69 157 LEU A O 1
ATOM 1193 N N . PRO A 1 158 ? -20.415 -21.881 16.617 1.00 88.44 158 PRO A N 1
ATOM 1194 C CA . PRO A 1 158 ? -19.515 -22.729 17.390 1.00 88.44 158 PRO A CA 1
ATOM 1195 C C . PRO A 1 158 ? -18.557 -21.866 18.211 1.00 88.44 158 PRO A C 1
ATOM 1197 O O . PRO A 1 158 ? -18.050 -20.856 17.718 1.00 88.44 158 PRO A O 1
ATOM 1200 N N . HIS A 1 159 ? -18.306 -22.250 19.458 1.00 86.88 159 HIS A N 1
ATOM 1201 C CA . HIS A 1 159 ? -17.394 -21.511 20.326 1.00 86.88 159 HIS A CA 1
ATOM 1202 C C . HIS A 1 159 ? -15.938 -21.754 19.919 1.00 86.88 159 HIS A C 1
ATOM 1204 O O . HIS A 1 159 ? -15.609 -22.735 19.246 1.00 86.88 159 HIS A O 1
ATOM 1210 N N . CYS A 1 160 ? -15.059 -20.837 20.318 1.00 83.56 160 CYS A N 1
ATOM 1211 C CA . CYS A 1 160 ? -13.631 -20.956 20.078 1.00 83.56 160 CYS A CA 1
ATOM 1212 C C . CYS A 1 160 ? -13.088 -22.261 20.690 1.00 83.56 160 CYS A C 1
ATOM 1214 O O . CYS A 1 160 ? -13.269 -22.478 21.883 1.00 83.56 160 CYS A O 1
ATOM 1216 N N . PRO A 1 161 ? -12.348 -23.100 19.940 1.00 81.56 161 PRO A N 1
ATOM 1217 C CA . PRO A 1 161 ? -11.857 -24.390 20.432 1.00 81.56 161 PRO A CA 1
ATOM 1218 C C . PRO A 1 161 ? -10.698 -24.268 21.440 1.00 81.56 161 PRO A C 1
ATOM 1220 O O . PRO A 1 161 ? -10.082 -25.268 21.793 1.00 81.56 161 PRO A O 1
ATOM 1223 N N . VAL A 1 162 ? -10.350 -23.051 21.872 1.00 78.81 162 VAL A N 1
ATOM 1224 C CA . VAL A 1 162 ? -9.350 -22.829 22.925 1.00 78.81 162 VAL A CA 1
ATOM 1225 C C . VAL A 1 162 ? -10.036 -23.044 24.266 1.00 78.81 162 VAL A C 1
ATOM 1227 O O . VAL A 1 162 ? -11.034 -22.388 24.551 1.00 78.81 162 VAL A O 1
ATOM 1230 N N . GLU A 1 163 ? -9.497 -23.951 25.077 1.00 80.50 163 GLU A N 1
ATOM 1231 C CA . GLU A 1 163 ? -10.030 -24.281 26.399 1.00 80.50 163 GLU A CA 1
ATOM 1232 C C . GLU A 1 163 ? -10.228 -23.016 27.255 1.00 80.50 163 GLU A C 1
ATOM 1234 O O . GLU A 1 163 ? -9.338 -22.169 27.353 1.00 80.50 163 GLU A O 1
ATOM 1239 N N . GLY A 1 164 ? -11.428 -22.856 27.823 1.00 81.94 164 GLY A N 1
ATOM 1240 C CA . GLY A 1 164 ? -11.817 -21.677 28.606 1.00 81.94 164 GLY A CA 1
ATOM 1241 C C . GLY A 1 164 ? -12.205 -20.433 27.793 1.00 81.94 164 GLY A C 1
ATOM 1242 O O . GLY A 1 164 ? -12.517 -19.401 28.386 1.00 81.94 164 GLY A O 1
ATOM 1243 N N . CYS A 1 165 ? -12.208 -20.487 26.455 1.00 79.19 165 CYS A N 1
ATOM 1244 C CA . CYS A 1 165 ? -12.662 -19.377 25.619 1.00 79.19 165 CYS A CA 1
ATOM 1245 C C . CYS A 1 165 ? -14.127 -19.539 25.192 1.00 79.19 165 CYS A C 1
ATOM 1247 O O . CYS A 1 165 ? -14.446 -20.330 24.311 1.00 79.19 165 CYS A O 1
ATOM 1249 N N . GLU A 1 166 ? -15.005 -18.701 25.737 1.00 81.06 166 GLU A N 1
ATOM 1250 C CA . GLU A 1 166 ? -16.434 -18.678 25.378 1.00 81.06 166 GLU A CA 1
ATOM 1251 C C . GLU A 1 166 ? -16.747 -17.797 24.155 1.00 81.06 166 GLU A C 1
ATOM 1253 O O . GLU A 1 166 ? -17.896 -17.661 23.745 1.00 81.06 166 GLU A O 1
ATOM 1258 N N . ALA A 1 167 ? -15.738 -17.162 23.551 1.00 79.62 167 ALA A N 1
ATOM 1259 C CA . ALA A 1 167 ? -15.965 -16.275 22.416 1.00 79.62 167 ALA A CA 1
ATOM 1260 C C . ALA A 1 167 ? -16.376 -17.069 21.161 1.00 79.62 167 ALA A C 1
ATOM 1262 O O . ALA A 1 167 ? -15.814 -18.138 20.901 1.00 79.62 167 ALA A O 1
ATOM 1263 N N . PRO A 1 168 ? -17.270 -16.527 20.315 1.00 80.12 168 PRO A N 1
ATOM 1264 C CA . PRO A 1 168 ? -17.698 -17.205 19.101 1.00 80.12 168 PRO A CA 1
ATOM 1265 C C . PRO A 1 168 ? -16.538 -17.394 18.117 1.00 80.12 168 PRO A C 1
ATOM 1267 O O . PRO A 1 168 ? -15.691 -16.514 17.898 1.00 80.12 168 PRO A O 1
ATOM 1270 N N . GLY A 1 169 ? -16.522 -18.566 17.495 1.00 82.56 169 GLY A N 1
ATOM 1271 C CA . GLY A 1 169 ? -15.563 -19.002 16.497 1.00 82.56 169 GLY A CA 1
ATOM 1272 C C . GLY A 1 169 ? -15.769 -18.318 15.156 1.00 82.56 169 GLY A C 1
ATOM 1273 O O . GLY A 1 169 ? -16.322 -18.890 14.225 1.00 82.56 169 GLY A O 1
ATOM 1274 N N . THR A 1 170 ? -15.330 -17.068 15.056 1.00 77.00 170 THR A N 1
ATOM 1275 C CA . THR A 1 170 ? -15.598 -16.214 13.885 1.00 77.00 170 THR A CA 1
ATOM 1276 C C . THR A 1 170 ? -14.584 -16.362 12.742 1.00 77.00 170 THR A C 1
ATOM 1278 O O . THR A 1 170 ? -14.752 -15.759 11.682 1.00 77.00 170 THR A O 1
ATOM 1281 N N . GLY A 1 171 ? -13.512 -17.134 12.940 1.00 68.00 171 GLY A N 1
ATOM 1282 C CA . GLY A 1 171 ? -12.521 -17.463 11.917 1.00 68.00 171 GLY A CA 1
ATOM 1283 C C . GLY A 1 171 ? -12.856 -18.741 11.131 1.00 68.00 171 GLY A C 1
ATOM 1284 O O . GLY A 1 171 ? -13.636 -19.566 11.596 1.00 68.00 171 GLY A O 1
ATOM 1285 N N . PRO A 1 172 ? -12.207 -18.973 9.973 1.00 62.94 172 PRO A N 1
ATOM 1286 C CA . PRO A 1 172 ? -12.476 -20.130 9.107 1.00 62.94 172 PRO A CA 1
ATOM 1287 C C . PRO A 1 172 ? -12.249 -21.503 9.766 1.00 62.94 172 PRO A C 1
ATOM 1289 O O . PRO A 1 172 ? -12.779 -22.491 9.279 1.00 62.94 172 PRO A O 1
ATOM 1292 N N . ASN A 1 173 ? -11.512 -21.563 10.880 1.00 71.88 173 ASN A N 1
ATOM 1293 C CA . ASN A 1 173 ? -11.277 -22.796 11.644 1.00 71.88 173 ASN A CA 1
ATOM 1294 C C . ASN A 1 173 ? -11.966 -22.772 13.020 1.00 71.88 173 ASN A C 1
ATOM 1296 O O . ASN A 1 173 ? -11.504 -23.429 13.946 1.00 71.88 173 ASN A O 1
ATOM 1300 N N . GLY A 1 174 ? -12.982 -21.923 13.204 1.00 77.44 174 GLY A N 1
ATOM 1301 C CA . GLY A 1 174 ? -13.719 -21.818 14.463 1.00 77.44 174 GLY A CA 1
ATOM 1302 C C . GLY A 1 174 ? -12.996 -21.076 15.593 1.00 77.44 174 GLY A C 1
ATOM 1303 O O . GLY A 1 174 ? -13.507 -21.042 16.698 1.00 77.44 174 GLY A O 1
ATOM 1304 N N . TYR A 1 175 ? -11.838 -20.441 15.371 1.00 79.81 175 TYR A N 1
ATOM 1305 C CA . TYR A 1 175 ? -11.191 -19.603 16.400 1.00 79.81 175 TYR A CA 1
ATOM 1306 C C . TYR A 1 175 ? -11.802 -18.197 16.460 1.00 79.81 175 TYR A C 1
ATOM 1308 O O . TYR A 1 175 ? -12.148 -17.623 15.425 1.00 79.81 175 TYR A O 1
ATOM 1316 N N . CYS A 1 176 ? -11.878 -17.604 17.654 1.00 81.00 176 CYS A N 1
ATOM 1317 C CA . CYS A 1 176 ? -12.271 -16.202 17.818 1.00 81.00 176 CYS A CA 1
ATOM 1318 C C . CYS A 1 176 ? -11.174 -15.234 17.327 1.00 81.00 176 CYS A C 1
ATOM 1320 O O . CYS A 1 176 ? -10.034 -15.630 17.078 1.00 81.00 176 CYS A O 1
ATOM 1322 N N . GLY A 1 177 ? -11.498 -13.943 17.196 1.00 72.56 177 GLY A N 1
ATOM 1323 C CA . GLY A 1 177 ? -10.567 -12.931 16.675 1.00 72.56 177 GLY A CA 1
ATOM 1324 C C . GLY A 1 177 ? -9.265 -12.781 17.478 1.00 72.56 177 GLY A C 1
ATOM 1325 O O . GLY A 1 177 ? -8.216 -12.538 16.882 1.00 72.56 177 GLY A O 1
ATOM 1326 N N . GLU A 1 178 ? -9.311 -12.969 18.800 1.00 72.69 178 GLU A N 1
ATOM 1327 C CA . GLU A 1 178 ? -8.131 -12.911 19.677 1.00 72.69 178 GLU A CA 1
ATOM 1328 C C . GLU A 1 178 ? -7.239 -14.149 19.499 1.00 72.69 178 GLU A C 1
ATOM 1330 O O . GLU A 1 178 ? -6.048 -14.037 19.191 1.00 72.69 178 GLU A O 1
ATOM 1335 N N . HIS A 1 179 ? -7.825 -15.346 19.577 1.00 75.75 179 HIS A N 1
ATOM 1336 C CA . HIS A 1 179 ? -7.085 -16.605 19.464 1.00 75.75 179 HIS A CA 1
ATOM 1337 C C . HIS A 1 179 ? -6.695 -16.974 18.033 1.00 75.75 179 HIS A C 1
ATOM 1339 O O . HIS A 1 179 ? -5.777 -17.776 17.828 1.00 75.75 179 HIS A O 1
ATOM 1345 N N . TYR A 1 180 ? -7.297 -16.342 17.022 1.00 70.06 180 TYR A N 1
ATOM 1346 C CA . TYR A 1 180 ? -6.823 -16.465 15.648 1.00 70.06 180 TYR A CA 1
ATOM 1347 C C . TYR A 1 180 ? -5.356 -16.020 15.523 1.00 70.06 180 TYR A C 1
ATOM 1349 O O . TYR A 1 180 ? -4.598 -16.601 14.747 1.00 70.06 180 TYR A O 1
ATOM 1357 N N . GLY A 1 181 ? -4.922 -15.035 16.320 1.00 67.00 181 GLY A N 1
ATOM 1358 C CA . GLY A 1 181 ? -3.532 -14.579 16.366 1.00 67.00 181 GLY A CA 1
ATOM 1359 C C . GLY A 1 181 ? -2.557 -15.567 17.018 1.00 67.00 181 GLY A C 1
ATOM 1360 O O . GLY A 1 181 ? -1.438 -15.697 16.524 1.00 67.00 181 GLY A O 1
ATOM 1361 N N . GLN A 1 182 ? -2.976 -16.258 18.084 1.00 64.44 182 GLN A N 1
ATOM 1362 C CA . GLN A 1 182 ? -2.109 -17.109 18.918 1.00 64.44 182 GLN A CA 1
ATOM 1363 C C . GLN A 1 182 ? -2.052 -18.576 18.456 1.00 64.44 182 GLN A C 1
ATOM 1365 O O . GLN A 1 182 ? -0.980 -19.173 18.460 1.00 64.44 182 GLN A O 1
ATOM 1370 N N . GLY A 1 183 ? -3.174 -19.143 18.001 1.00 60.66 183 GLY A N 1
ATOM 1371 C CA . GLY A 1 183 ? -3.263 -20.540 17.551 1.00 60.66 183 GLY A CA 1
ATOM 1372 C C . GLY A 1 183 ? -3.937 -20.702 16.191 1.00 60.66 183 GLY A C 1
ATOM 1373 O O . GLY A 1 183 ? -3.513 -21.531 15.387 1.00 60.66 183 GLY A O 1
ATOM 1374 N N . GLY A 1 184 ? -4.918 -19.856 15.864 1.00 63.34 184 GLY A N 1
ATOM 1375 C CA . GLY A 1 184 ? -5.693 -20.006 14.630 1.00 63.34 184 GLY A CA 1
ATOM 1376 C C . GLY A 1 184 ? -4.895 -19.780 13.345 1.00 63.34 184 GLY A C 1
ATOM 1377 O O . GLY A 1 184 ? -5.219 -20.398 12.340 1.00 63.34 184 GLY A O 1
ATOM 1378 N N . ARG A 1 185 ? -3.814 -18.984 13.355 1.00 67.88 185 ARG A N 1
ATOM 1379 C CA . ARG A 1 185 ? -2.879 -18.893 12.216 1.00 67.88 185 ARG A CA 1
ATOM 1380 C C . ARG A 1 185 ? -2.115 -20.192 11.995 1.00 67.88 185 ARG A C 1
ATOM 1382 O O . ARG A 1 185 ? -1.985 -20.604 10.851 1.00 67.88 185 ARG A O 1
ATOM 1389 N N . ALA A 1 186 ? -1.614 -20.813 13.060 1.00 69.69 186 ALA A N 1
ATOM 1390 C CA . ALA A 1 186 ? -0.919 -22.092 12.960 1.00 69.69 186 ALA A CA 1
ATOM 1391 C C . ALA A 1 186 ? -1.893 -23.201 12.539 1.00 69.69 186 ALA A C 1
ATOM 1393 O O . ALA A 1 186 ? -1.589 -23.943 11.617 1.00 69.69 186 ALA A O 1
ATOM 1394 N N . GLY A 1 187 ? -3.097 -23.232 13.121 1.00 69.06 187 GLY A N 1
ATOM 1395 C CA . GLY A 1 187 ? -4.170 -24.139 12.709 1.00 69.06 187 GLY A CA 1
ATOM 1396 C C . GLY A 1 187 ? -4.638 -23.903 11.270 1.00 69.06 187 GLY A C 1
ATOM 1397 O O . GLY A 1 187 ? -4.882 -24.857 10.548 1.00 69.06 187 GLY A O 1
ATOM 1398 N N . ALA A 1 188 ? -4.696 -22.649 10.806 1.00 66.88 188 ALA A N 1
ATOM 1399 C CA . ALA A 1 188 ? -5.010 -22.327 9.412 1.00 66.88 188 ALA A CA 1
ATOM 1400 C C . ALA A 1 188 ? -3.917 -22.785 8.461 1.00 66.88 188 ALA A C 1
ATOM 1402 O O . ALA A 1 188 ? -4.244 -23.321 7.415 1.00 66.88 188 ALA A O 1
ATOM 1403 N N . LEU A 1 189 ? -2.648 -22.601 8.829 1.00 73.06 189 LEU A N 1
ATOM 1404 C CA . LEU A 1 189 ? -1.522 -23.097 8.045 1.00 73.06 189 LEU A CA 1
ATOM 1405 C C . LEU A 1 189 ? -1.468 -24.628 8.035 1.00 73.06 189 LEU A C 1
ATOM 1407 O O . LEU A 1 189 ? -1.129 -25.193 7.006 1.00 73.06 189 LEU A O 1
ATOM 1411 N N . ALA A 1 190 ? -1.824 -25.290 9.140 1.00 76.88 190 ALA A N 1
ATOM 1412 C CA . ALA A 1 190 ? -1.916 -26.746 9.216 1.00 76.88 190 ALA A CA 1
ATOM 1413 C C . ALA A 1 190 ? -3.067 -27.277 8.350 1.00 76.88 190 ALA A C 1
ATOM 1415 O O . ALA A 1 190 ? -2.828 -28.095 7.476 1.00 76.88 190 ALA A O 1
ATOM 1416 N N . ALA A 1 191 ? -4.278 -26.727 8.484 1.00 72.94 191 ALA A N 1
ATOM 1417 C CA . ALA A 1 191 ? -5.414 -27.092 7.636 1.00 72.94 191 ALA A CA 1
ATOM 1418 C C . ALA A 1 191 ? -5.161 -26.773 6.149 1.00 72.94 191 ALA A C 1
ATOM 1420 O O . ALA A 1 191 ? -5.567 -27.521 5.264 1.00 72.94 191 ALA A O 1
ATOM 1421 N N . GLU A 1 192 ? -4.469 -25.667 5.857 1.00 79.50 192 GLU A N 1
ATOM 1422 C CA . GLU A 1 192 ? -3.994 -25.316 4.515 1.00 79.50 192 GLU A CA 1
ATOM 1423 C C . GLU A 1 192 ? -2.973 -26.340 4.006 1.00 79.50 192 GLU A C 1
ATOM 1425 O O . GLU A 1 192 ? -3.101 -26.798 2.873 1.00 79.50 192 GLU A O 1
ATOM 1430 N N . ALA A 1 193 ? -2.014 -26.754 4.836 1.00 81.88 193 ALA A N 1
ATOM 1431 C CA . ALA A 1 193 ? -1.052 -27.797 4.498 1.00 81.88 193 ALA A CA 1
ATOM 1432 C C . ALA A 1 193 ? -1.732 -29.154 4.267 1.00 81.88 193 ALA A C 1
ATOM 1434 O O . ALA A 1 193 ? -1.394 -29.818 3.293 1.00 81.88 193 ALA A O 1
ATOM 1435 N N . ASP A 1 194 ? -2.724 -29.530 5.075 1.00 82.50 194 ASP A N 1
ATOM 1436 C CA . ASP A 1 194 ? -3.489 -30.773 4.921 1.00 82.50 194 ASP A CA 1
ATOM 1437 C C . ASP A 1 194 ? -4.307 -30.764 3.621 1.00 82.50 194 ASP A C 1
ATOM 1439 O O . ASP A 1 194 ? -4.263 -31.716 2.838 1.00 82.50 194 ASP A O 1
ATOM 1443 N N . LEU A 1 195 ? -4.977 -29.646 3.316 1.00 81.44 195 LEU A N 1
ATOM 1444 C CA . LEU A 1 195 ? -5.669 -29.443 2.037 1.00 81.44 195 LEU A CA 1
ATOM 1445 C C . LEU A 1 195 ? -4.703 -29.495 0.841 1.00 81.44 195 LEU A C 1
ATOM 1447 O O . LEU A 1 195 ? -5.053 -30.014 -0.221 1.00 81.44 195 LEU A O 1
ATOM 1451 N N . LEU A 1 196 ? -3.486 -28.960 0.995 1.00 86.62 196 LEU A N 1
ATOM 1452 C CA . LEU A 1 196 ? -2.425 -29.016 -0.016 1.00 86.62 196 LEU A CA 1
ATOM 1453 C C . LEU A 1 196 ? -1.711 -30.376 -0.071 1.00 86.62 196 LEU A C 1
ATOM 1455 O O . LEU A 1 196 ? -1.098 -30.699 -1.094 1.00 86.62 196 LEU A O 1
ATOM 1459 N N . ALA A 1 197 ? -1.818 -31.206 0.960 1.00 86.19 197 ALA A N 1
ATOM 1460 C CA . ALA A 1 197 ? -1.312 -32.572 0.970 1.00 86.19 197 ALA A CA 1
ATOM 1461 C C . ALA A 1 197 ? -2.293 -33.545 0.295 1.00 86.19 197 ALA A C 1
ATOM 1463 O O . ALA A 1 197 ? -1.856 -34.525 -0.316 1.00 86.19 197 ALA A O 1
ATOM 1464 N N . ASP A 1 198 ? -3.600 -33.258 0.326 1.00 88.38 198 ASP A N 1
ATOM 1465 C CA . ASP A 1 198 ? -4.605 -34.103 -0.318 1.00 88.38 198 ASP A CA 1
ATOM 1466 C C . ASP A 1 198 ? -4.487 -34.080 -1.851 1.00 88.38 198 ASP A C 1
ATOM 1468 O O . ASP A 1 198 ? -4.939 -33.160 -2.539 1.00 88.38 198 ASP A O 1
ATOM 1472 N N . LYS A 1 199 ? -3.910 -35.148 -2.412 1.00 87.75 199 LYS A N 1
ATOM 1473 C CA . LYS A 1 199 ? -3.744 -35.337 -3.861 1.00 87.75 199 LYS A CA 1
ATOM 1474 C C . LYS A 1 199 ? -5.076 -35.491 -4.608 1.00 87.75 199 LYS A C 1
ATOM 1476 O O . LYS A 1 199 ? -5.095 -35.318 -5.833 1.00 87.75 199 LYS A O 1
ATOM 1481 N N . ARG A 1 200 ? -6.174 -35.811 -3.909 1.00 90.56 200 ARG A N 1
ATOM 1482 C CA . ARG A 1 200 ? -7.510 -36.022 -4.490 1.00 90.56 200 ARG A CA 1
ATOM 1483 C C . ARG A 1 200 ? -8.255 -34.722 -4.786 1.00 90.56 200 ARG A C 1
ATOM 1485 O O . ARG A 1 200 ? -9.273 -34.785 -5.469 1.00 90.56 200 ARG A O 1
ATOM 1492 N N . ARG A 1 201 ? -7.733 -33.559 -4.372 1.00 93.62 201 ARG A N 1
ATOM 1493 C CA . ARG A 1 201 ? -8.323 -32.249 -4.698 1.00 93.62 201 ARG A CA 1
ATOM 1494 C C . ARG A 1 201 ? -8.597 -32.093 -6.197 1.00 93.62 201 ARG A C 1
ATOM 1496 O O . ARG A 1 201 ? -7.796 -32.510 -7.035 1.00 93.62 201 ARG A O 1
ATOM 1503 N N . ASP A 1 202 ? -9.700 -31.456 -6.551 1.00 95.19 202 ASP A N 1
ATOM 1504 C CA . ASP A 1 202 ? -10.149 -31.196 -7.925 1.00 95.19 202 ASP A CA 1
ATOM 1505 C C . ASP A 1 202 ? -9.684 -29.831 -8.471 1.00 95.19 202 ASP A C 1
ATOM 1507 O O . ASP A 1 202 ? -10.038 -29.439 -9.585 1.00 95.19 202 ASP A O 1
ATOM 1511 N N . TRP A 1 203 ? -8.809 -29.140 -7.736 1.00 96.44 203 TRP A N 1
ATOM 1512 C CA . TRP A 1 203 ? -8.194 -27.860 -8.097 1.00 96.44 203 TRP A CA 1
ATOM 1513 C C . TRP A 1 203 ? -6.656 -27.889 -7.980 1.00 96.44 203 TRP A C 1
ATOM 1515 O O . TRP A 1 203 ? -6.074 -28.816 -7.416 1.00 96.44 203 TRP A O 1
ATOM 1525 N N . TYR A 1 204 ? -6.004 -26.877 -8.553 1.00 96.81 204 TYR A N 1
ATOM 1526 C CA . TYR A 1 204 ? -4.570 -26.585 -8.487 1.00 96.81 204 TYR A CA 1
ATOM 1527 C C . TYR A 1 204 ? -4.321 -25.240 -7.794 1.00 96.81 204 TYR A C 1
ATOM 1529 O O . TYR A 1 204 ? -5.161 -24.336 -7.876 1.00 96.81 204 TYR A O 1
ATOM 1537 N N . THR A 1 205 ? -3.158 -25.083 -7.157 1.00 96.00 205 THR A N 1
ATOM 1538 C CA . THR A 1 205 ? -2.640 -23.753 -6.790 1.00 96.00 205 THR A CA 1
ATOM 1539 C C . THR A 1 205 ? -2.112 -23.009 -8.028 1.00 96.00 205 THR A C 1
ATOM 1541 O O . THR A 1 205 ? -1.890 -23.628 -9.076 1.00 96.00 205 THR A O 1
ATOM 1544 N N . PRO A 1 206 ? -1.874 -21.684 -7.952 1.00 96.62 206 PRO A N 1
ATOM 1545 C CA . PRO A 1 206 ? -1.245 -20.938 -9.041 1.00 96.62 206 PRO A CA 1
ATOM 1546 C C . PRO A 1 206 ? 0.126 -21.495 -9.442 1.00 96.62 206 PRO A C 1
ATOM 1548 O O . PRO A 1 206 ? 0.442 -21.526 -10.627 1.00 96.62 206 PRO A O 1
ATOM 1551 N N . GLU A 1 207 ? 0.919 -21.970 -8.482 1.00 96.19 207 GLU A N 1
ATOM 1552 C CA . GLU A 1 207 ? 2.240 -22.565 -8.703 1.00 96.19 207 GLU A CA 1
ATOM 1553 C C . GLU A 1 207 ? 2.140 -23.922 -9.412 1.00 96.19 207 GLU A C 1
ATOM 1555 O O . GLU A 1 207 ? 2.878 -24.185 -10.364 1.00 96.19 207 GLU A O 1
ATOM 1560 N N . GLU A 1 208 ? 1.193 -24.770 -9.004 1.00 96.56 208 GLU A N 1
ATOM 1561 C CA . GLU A 1 208 ? 0.938 -26.060 -9.655 1.00 96.56 208 GLU A CA 1
ATOM 1562 C C . GLU A 1 208 ? 0.427 -25.875 -11.088 1.00 96.56 208 GLU A C 1
ATOM 1564 O O . GLU A 1 208 ? 0.908 -26.527 -12.019 1.00 96.56 208 GLU A O 1
ATOM 1569 N N . ALA A 1 209 ? -0.516 -24.948 -11.284 1.00 97.25 209 ALA A N 1
ATOM 1570 C CA . ALA A 1 209 ? -1.027 -24.599 -12.603 1.00 97.25 209 ALA A CA 1
ATOM 1571 C C . ALA A 1 209 ? 0.079 -24.016 -13.497 1.00 97.25 209 ALA A C 1
ATOM 1573 O O . ALA A 1 209 ? 0.173 -24.387 -14.666 1.00 97.25 209 ALA A O 1
ATOM 1574 N N . ALA A 1 210 ? 0.950 -23.162 -12.949 1.00 97.06 210 ALA A N 1
ATOM 1575 C CA . ALA A 1 210 ? 2.099 -22.596 -13.654 1.00 97.06 210 ALA A CA 1
ATOM 1576 C C . ALA A 1 210 ? 3.063 -23.688 -14.134 1.00 97.06 210 ALA A C 1
ATOM 1578 O O . ALA A 1 210 ? 3.428 -23.715 -15.311 1.00 97.06 210 ALA A O 1
ATOM 1579 N N . SER A 1 211 ? 3.399 -24.638 -13.257 1.00 96.31 211 SER A N 1
ATOM 1580 C CA . SER A 1 211 ? 4.235 -25.793 -13.602 1.00 96.31 211 SER A CA 1
ATOM 1581 C C . SER A 1 211 ? 3.609 -26.642 -14.718 1.00 96.31 211 SER A C 1
ATOM 1583 O O . SER A 1 211 ? 4.270 -26.968 -15.706 1.00 96.31 211 SER A O 1
ATOM 1585 N N . LEU A 1 212 ? 2.305 -26.929 -14.628 1.00 96.25 212 LEU A N 1
ATOM 1586 C CA . LEU A 1 212 ? 1.586 -27.737 -15.621 1.00 96.25 212 LEU A CA 1
ATOM 1587 C C . LEU A 1 212 ? 1.425 -27.056 -16.983 1.00 96.25 212 LEU A C 1
ATOM 1589 O O . LEU A 1 212 ? 1.446 -27.741 -18.010 1.00 96.25 212 LEU A O 1
ATOM 1593 N N . LEU A 1 213 ? 1.248 -25.734 -16.997 1.00 95.38 213 LEU A N 1
ATOM 1594 C CA . LEU A 1 213 ? 1.082 -24.934 -18.213 1.00 95.38 213 LEU A CA 1
ATOM 1595 C C . LEU A 1 213 ? 2.413 -24.434 -18.787 1.00 95.38 213 LEU A C 1
ATOM 1597 O O . LEU A 1 213 ? 2.430 -23.910 -19.897 1.00 95.38 213 LEU A O 1
ATOM 1601 N N . ARG A 1 214 ? 3.528 -24.630 -18.067 1.00 94.12 214 ARG A N 1
ATOM 1602 C CA . ARG A 1 214 ? 4.855 -24.074 -18.392 1.00 94.12 214 ARG A CA 1
ATOM 1603 C C . ARG A 1 214 ? 4.833 -22.547 -18.524 1.00 94.12 214 ARG A C 1
ATOM 1605 O O . ARG A 1 214 ? 5.513 -21.974 -19.374 1.00 94.12 214 ARG A O 1
ATOM 1612 N N . GLU A 1 215 ? 4.053 -21.894 -17.671 1.00 95.50 215 GLU A N 1
ATOM 1613 C CA . GLU A 1 215 ? 3.984 -20.437 -17.556 1.00 95.50 215 GLU A CA 1
ATOM 1614 C C . GLU A 1 215 ? 4.555 -19.979 -16.208 1.00 95.50 215 GLU A C 1
ATOM 1616 O O . GLU A 1 215 ? 4.799 -20.783 -15.311 1.00 95.50 215 GLU A O 1
ATOM 1621 N N . SER A 1 216 ? 4.777 -18.673 -16.043 1.00 95.19 216 SER A N 1
ATOM 1622 C CA . SER A 1 216 ? 5.164 -18.129 -14.737 1.00 95.19 216 SER A CA 1
ATOM 1623 C C . SER A 1 216 ? 3.950 -18.045 -13.793 1.00 95.19 216 SER A C 1
ATOM 1625 O O . SER A 1 216 ? 2.845 -17.749 -14.265 1.00 95.19 216 SER A O 1
ATOM 1627 N N . PRO A 1 217 ? 4.121 -18.195 -12.463 1.00 95.38 217 PRO A N 1
ATOM 1628 C CA . PRO A 1 217 ? 3.037 -17.977 -11.496 1.00 95.38 217 PRO A CA 1
ATOM 1629 C C . PRO A 1 217 ? 2.370 -16.600 -11.633 1.00 95.38 217 PRO A C 1
ATOM 1631 O O . PRO A 1 217 ? 1.153 -16.471 -11.503 1.00 95.38 217 PRO A O 1
ATOM 1634 N N . THR A 1 218 ? 3.142 -15.567 -11.984 1.00 93.81 218 THR A N 1
ATOM 1635 C CA . THR A 1 218 ? 2.637 -14.210 -12.243 1.00 93.81 218 THR A CA 1
ATOM 1636 C C . THR A 1 218 ? 1.668 -14.171 -13.426 1.00 93.81 218 THR A C 1
ATOM 1638 O O . THR A 1 218 ? 0.639 -13.499 -13.357 1.00 93.81 218 THR A O 1
ATOM 1641 N N . THR A 1 219 ? 1.959 -14.915 -14.497 1.00 95.69 219 THR A N 1
ATOM 1642 C CA . THR A 1 219 ? 1.069 -15.039 -15.661 1.00 95.69 219 THR A CA 1
ATOM 1643 C C . THR A 1 219 ? -0.245 -15.697 -15.255 1.00 95.69 219 THR A C 1
ATOM 1645 O O . THR A 1 219 ? -1.308 -15.143 -15.530 1.00 95.69 219 THR A O 1
ATOM 1648 N N . ILE A 1 220 ? -0.185 -16.807 -14.512 1.00 97.62 220 ILE A N 1
ATOM 1649 C CA . ILE A 1 220 ? -1.376 -17.499 -13.999 1.00 97.62 220 ILE A CA 1
ATOM 1650 C C . ILE A 1 220 ? -2.215 -16.579 -13.109 1.00 97.62 220 ILE A C 1
ATOM 1652 O O . ILE A 1 220 ? -3.434 -16.503 -13.272 1.00 97.62 220 ILE A O 1
ATOM 1656 N N . HIS A 1 221 ? -1.580 -15.812 -12.219 1.00 94.69 221 HIS A N 1
ATOM 1657 C CA . HIS A 1 221 ? -2.269 -14.800 -11.421 1.00 94.69 221 HIS A CA 1
ATOM 1658 C C . HIS A 1 221 ? -2.949 -13.736 -12.279 1.00 94.69 221 HIS A C 1
ATOM 1660 O O . HIS A 1 221 ? -4.085 -13.357 -11.985 1.00 94.69 221 HIS A O 1
ATOM 1666 N N . SER A 1 222 ? -2.286 -13.265 -13.336 1.00 93.25 222 SER A N 1
ATOM 1667 C CA . SER A 1 222 ? -2.879 -12.289 -14.246 1.00 93.25 222 SER A CA 1
ATOM 1668 C C . SER A 1 222 ? -4.094 -12.857 -14.979 1.00 93.25 222 SER A C 1
ATOM 1670 O O . SER A 1 222 ? -5.105 -12.165 -15.056 1.00 93.25 222 SER A O 1
ATOM 1672 N N . ARG A 1 223 ? -4.028 -14.111 -15.450 1.00 97.12 223 ARG A N 1
ATOM 1673 C CA . ARG A 1 223 ? -5.152 -14.819 -16.093 1.00 97.12 223 ARG A CA 1
ATOM 1674 C C . ARG A 1 223 ? -6.324 -15.043 -15.132 1.00 97.12 223 ARG A C 1
ATOM 1676 O O . ARG A 1 223 ? -7.482 -14.883 -15.497 1.00 97.12 223 ARG A O 1
ATOM 1683 N N . CYS A 1 224 ? -6.031 -15.355 -13.870 1.00 96.00 224 CYS A N 1
ATOM 1684 C CA . CYS A 1 224 ? -7.049 -15.462 -12.825 1.00 96.00 224 CYS A CA 1
ATOM 1685 C C . CYS A 1 224 ? -7.721 -14.113 -12.529 1.00 96.00 224 CYS A C 1
ATOM 1687 O O . CYS A 1 224 ? -8.903 -14.062 -12.207 1.00 96.00 224 CYS A O 1
ATOM 1689 N N . LYS A 1 225 ? -6.962 -13.011 -12.597 1.00 91.00 225 LYS A N 1
ATOM 1690 C CA . LYS A 1 225 ? -7.467 -11.655 -12.347 1.00 91.00 225 LYS A CA 1
ATOM 1691 C C . LYS A 1 225 ? -8.279 -11.110 -13.525 1.00 91.00 225 LYS A C 1
ATOM 1693 O O . LYS A 1 225 ? -9.227 -10.372 -13.289 1.00 91.00 225 LYS A O 1
ATOM 1698 N N . SER A 1 226 ? -7.917 -11.461 -14.760 1.00 91.38 226 SER A N 1
ATOM 1699 C CA . SER A 1 226 ? -8.684 -11.110 -15.963 1.00 91.38 226 SER A CA 1
ATOM 1700 C C . SER A 1 226 ? -9.936 -11.971 -16.159 1.00 91.38 226 SER A C 1
ATOM 1702 O O . SER A 1 226 ? -10.750 -11.644 -17.014 1.00 91.38 226 SER A O 1
ATOM 1704 N N . GLY A 1 227 ? -10.094 -13.051 -15.385 1.00 94.00 227 GLY A N 1
ATOM 1705 C CA . GLY A 1 227 ? -11.206 -13.999 -15.50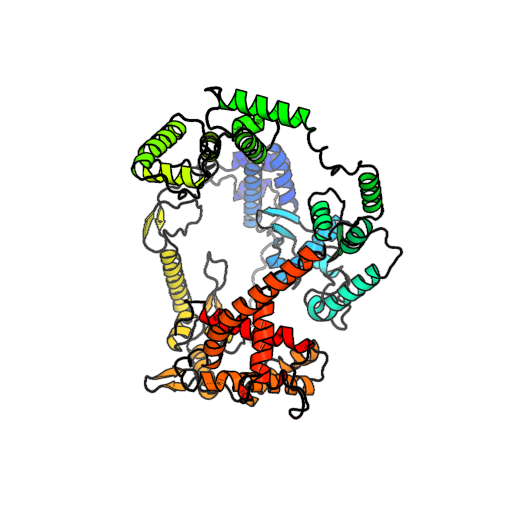9 1.00 94.00 227 GLY A CA 1
ATOM 1706 C C . GLY A 1 227 ? -11.003 -15.069 -16.586 1.00 94.00 227 GLY A C 1
ATOM 1707 O O . GLY A 1 227 ? -11.884 -15.896 -16.783 1.00 94.00 227 GLY A O 1
ATOM 1708 N N . GLU A 1 228 ? -9.847 -15.094 -17.254 1.00 93.44 228 GLU A N 1
ATOM 1709 C CA . GLU A 1 228 ? -9.517 -16.103 -18.270 1.00 93.44 228 GLU A CA 1
ATOM 1710 C C . GLU A 1 228 ? -9.323 -17.500 -17.660 1.00 93.44 228 GLU A C 1
ATOM 1712 O O . GLU A 1 228 ? -9.680 -18.507 -18.266 1.00 93.44 228 GLU A O 1
ATOM 1717 N N . LEU A 1 229 ? -8.787 -17.563 -16.437 1.00 96.75 229 LEU A N 1
ATOM 1718 C CA . LEU A 1 229 ? -8.807 -18.773 -15.619 1.00 96.75 229 LEU A CA 1
ATOM 1719 C C . LEU A 1 229 ? -9.816 -18.587 -14.481 1.00 96.75 229 LEU A C 1
ATOM 1721 O O . LEU A 1 229 ? -9.582 -17.735 -13.613 1.00 96.75 229 LEU A O 1
ATOM 1725 N N . PRO A 1 230 ? -10.906 -19.378 -14.431 1.00 94.75 230 PRO A N 1
ATOM 1726 C CA . PRO A 1 230 ? -11.807 -19.342 -13.293 1.00 94.75 230 PRO A CA 1
ATOM 1727 C C . PRO A 1 230 ? -11.017 -19.727 -12.046 1.00 94.75 230 PRO A C 1
ATOM 1729 O O . PRO A 1 230 ? -10.271 -20.708 -12.026 1.00 94.75 230 PRO A O 1
ATOM 1732 N N . SER A 1 231 ? -11.136 -18.914 -11.005 1.00 95.88 231 SER A N 1
ATOM 1733 C CA . SER A 1 231 ? -10.468 -19.185 -9.742 1.00 95.88 231 SER A CA 1
ATOM 1734 C C . SER A 1 231 ? -11.292 -18.671 -8.581 1.00 95.88 231 SER A C 1
ATOM 1736 O O . SER A 1 231 ? -11.863 -17.583 -8.644 1.00 95.88 231 SER A O 1
ATOM 1738 N N . GLU A 1 232 ? -11.306 -19.443 -7.506 1.00 93.19 232 GLU A N 1
ATOM 1739 C CA . GLU A 1 232 ? -11.928 -19.059 -6.249 1.00 93.19 232 GLU A CA 1
ATOM 1740 C C . GLU A 1 232 ? -10.832 -18.804 -5.216 1.00 93.19 232 GLU A C 1
ATOM 1742 O O . GLU A 1 232 ? -9.818 -19.503 -5.168 1.00 93.19 232 GLU A O 1
ATOM 1747 N N . LYS A 1 233 ? -10.998 -17.772 -4.389 1.00 86.69 233 LYS A N 1
ATOM 1748 C CA . LYS A 1 233 ? -10.084 -17.518 -3.277 1.00 86.69 233 LYS A CA 1
ATOM 1749 C C . LYS A 1 233 ? -10.705 -18.063 -1.996 1.00 86.69 233 LYS A C 1
ATOM 1751 O O . LYS A 1 233 ? -11.669 -17.488 -1.498 1.00 86.69 233 LYS A O 1
ATOM 1756 N N . THR A 1 234 ? -10.119 -19.119 -1.439 1.00 76.69 234 THR A N 1
ATOM 1757 C CA . THR A 1 234 ? -10.537 -19.697 -0.155 1.00 76.69 234 THR A CA 1
ATOM 1758 C C . THR A 1 234 ? -9.411 -19.499 0.854 1.00 76.69 234 THR A C 1
ATOM 1760 O O . THR A 1 234 ? -8.362 -20.138 0.778 1.00 76.69 234 THR A O 1
ATOM 1763 N N . GLY A 1 235 ? -9.593 -18.554 1.780 1.00 77.06 235 GLY A N 1
ATOM 1764 C CA . GLY A 1 235 ? -8.533 -18.139 2.698 1.00 77.06 235 GLY A CA 1
ATOM 1765 C C . GLY A 1 235 ? -7.356 -17.486 1.959 1.00 77.06 235 GLY A C 1
ATOM 1766 O O . GLY A 1 235 ? -7.510 -16.441 1.315 1.00 77.06 235 GLY A O 1
ATOM 1767 N N . ARG A 1 236 ? -6.163 -18.080 2.082 1.00 77.12 236 ARG A N 1
ATOM 1768 C CA . ARG A 1 236 ? -4.930 -17.611 1.422 1.00 77.12 236 ARG A CA 1
ATOM 1769 C C . ARG A 1 236 ? -4.692 -18.255 0.060 1.00 77.12 236 ARG A C 1
ATOM 1771 O O . ARG A 1 236 ? -4.036 -17.641 -0.780 1.00 77.12 236 ARG A O 1
ATOM 1778 N N . ILE A 1 237 ? -5.283 -19.421 -0.181 1.00 86.25 237 ILE A N 1
ATOM 1779 C CA . ILE A 1 237 ? -5.088 -20.187 -1.407 1.00 86.25 237 ILE A CA 1
ATOM 1780 C C . ILE A 1 237 ? -6.049 -19.692 -2.482 1.00 86.25 237 ILE A C 1
ATOM 1782 O O . ILE A 1 237 ? -7.247 -19.500 -2.252 1.00 86.25 237 ILE A O 1
ATOM 1786 N N . ARG A 1 238 ? -5.523 -19.527 -3.693 1.00 92.69 238 ARG A N 1
ATOM 1787 C CA . ARG A 1 238 ? -6.338 -19.392 -4.897 1.00 92.69 238 ARG A CA 1
ATOM 1788 C C . ARG A 1 238 ? -6.488 -20.772 -5.531 1.00 92.69 238 ARG A C 1
ATOM 1790 O O . ARG A 1 238 ? -5.498 -21.364 -5.942 1.00 92.69 238 ARG A O 1
ATOM 1797 N N . ARG A 1 239 ? -7.715 -21.274 -5.587 1.00 95.50 239 ARG A N 1
ATOM 1798 C CA . ARG A 1 239 ? -8.063 -22.584 -6.135 1.00 95.50 239 ARG A CA 1
ATOM 1799 C C . ARG A 1 239 ? -8.437 -22.421 -7.602 1.00 95.50 239 ARG A C 1
ATOM 1801 O O . ARG A 1 239 ? -9.349 -21.661 -7.921 1.00 95.50 239 ARG A O 1
ATOM 1808 N N . ILE A 1 240 ? -7.718 -23.104 -8.485 1.00 97.38 240 ILE A N 1
ATOM 1809 C CA . ILE A 1 240 ? -7.963 -23.097 -9.931 1.00 97.38 240 ILE A CA 1
ATOM 1810 C C . ILE A 1 240 ? -8.457 -24.495 -10.320 1.00 97.38 240 ILE A C 1
ATOM 1812 O O . ILE A 1 240 ? -7.690 -25.444 -10.170 1.00 97.38 240 ILE A O 1
ATOM 1816 N N . PRO A 1 241 ? -9.697 -24.680 -10.803 1.00 97.69 241 PRO A N 1
ATOM 1817 C CA . PRO A 1 241 ? -10.215 -26.008 -11.132 1.00 97.69 241 PRO A CA 1
ATOM 1818 C C . PRO A 1 241 ? -9.296 -26.769 -12.100 1.00 97.69 241 PRO A C 1
ATOM 1820 O O . PRO A 1 241 ? -8.851 -26.223 -13.115 1.00 97.69 241 PRO A O 1
ATOM 1823 N N . LYS A 1 242 ? -9.026 -28.055 -11.828 1.00 97.75 242 LYS A N 1
ATOM 1824 C CA . LYS A 1 242 ? -8.172 -28.899 -12.687 1.00 97.75 242 LYS A CA 1
ATOM 1825 C C . LYS A 1 242 ? -8.726 -28.986 -14.108 1.00 97.75 242 LYS A C 1
ATOM 1827 O O . LYS A 1 242 ? -7.956 -29.052 -15.064 1.00 97.75 242 LYS A O 1
ATOM 1832 N N . THR A 1 243 ? -10.050 -28.980 -14.251 1.00 97.19 243 THR A N 1
ATOM 1833 C CA . THR A 1 243 ? -10.755 -28.960 -15.540 1.00 97.19 243 THR A CA 1
ATOM 1834 C C . THR A 1 243 ? -10.409 -27.715 -16.353 1.00 97.19 243 THR A C 1
ATOM 1836 O O . THR A 1 243 ? -10.045 -27.850 -17.518 1.00 97.19 243 THR A O 1
ATOM 1839 N N . ALA A 1 244 ? -10.410 -26.535 -15.730 1.00 97.25 244 ALA A N 1
ATOM 1840 C CA . ALA A 1 244 ? -10.054 -25.278 -16.380 1.00 97.25 244 ALA A CA 1
ATOM 1841 C C . ALA A 1 244 ? -8.580 -25.249 -16.814 1.00 97.25 244 ALA A C 1
ATOM 1843 O O . ALA A 1 244 ? -8.273 -24.877 -17.944 1.00 97.25 244 ALA A O 1
ATOM 1844 N N . VAL A 1 245 ? -7.662 -25.725 -15.964 1.00 97.50 245 VAL A N 1
ATOM 1845 C CA . VAL A 1 245 ? -6.236 -25.834 -16.326 1.00 97.50 245 VAL A CA 1
ATOM 1846 C C . VAL A 1 245 ? -6.028 -26.829 -17.473 1.00 97.50 245 VAL A C 1
ATOM 1848 O O . VAL A 1 245 ? -5.252 -26.556 -18.386 1.00 97.50 245 VAL A O 1
ATOM 1851 N N . LYS A 1 246 ? -6.740 -27.966 -17.487 1.00 96.62 246 LYS A N 1
ATOM 1852 C CA . LYS A 1 246 ? -6.694 -28.937 -18.597 1.00 96.62 246 LYS A CA 1
ATOM 1853 C C . LYS A 1 246 ? -7.256 -28.360 -19.898 1.00 96.62 246 LYS A C 1
ATOM 1855 O O . LYS A 1 246 ? -6.656 -28.580 -20.947 1.00 96.62 246 LYS A O 1
ATOM 1860 N N . GLN A 1 247 ? -8.364 -27.621 -19.837 1.00 95.69 247 GLN A N 1
ATOM 1861 C CA . GLN A 1 247 ? -8.948 -26.935 -20.993 1.00 95.69 247 GLN A CA 1
ATOM 1862 C C . GLN A 1 247 ? -7.996 -25.879 -21.549 1.00 95.69 247 GLN A C 1
ATOM 1864 O O . GLN A 1 247 ? -7.746 -25.880 -22.749 1.00 95.69 247 GLN A O 1
ATOM 1869 N N . LEU A 1 248 ? -7.397 -25.052 -20.687 1.00 95.12 248 LEU A N 1
ATOM 1870 C CA . LEU A 1 248 ? -6.403 -24.066 -21.108 1.00 95.12 248 LEU A CA 1
ATOM 1871 C C . LEU A 1 248 ? -5.154 -24.741 -21.686 1.00 95.12 248 LEU A C 1
ATOM 1873 O O . LEU A 1 248 ? -4.611 -24.295 -22.686 1.00 95.12 248 LEU A O 1
ATOM 1877 N N . ARG A 1 249 ? -4.704 -25.858 -21.109 1.00 95.50 249 ARG A N 1
ATOM 1878 C CA . ARG A 1 249 ? -3.593 -26.634 -21.674 1.00 95.50 249 ARG A CA 1
ATOM 1879 C C . ARG A 1 249 ? -3.929 -27.173 -23.064 1.00 95.50 249 ARG A C 1
ATOM 1881 O O . ARG A 1 249 ? -3.069 -27.142 -23.939 1.00 95.50 249 ARG A O 1
ATOM 1888 N N . LYS A 1 250 ? -5.153 -27.674 -23.256 1.00 94.56 250 LYS A N 1
ATOM 1889 C CA . LYS A 1 250 ? -5.643 -28.157 -24.551 1.00 94.56 250 LYS A CA 1
ATOM 1890 C C . LYS A 1 250 ? -5.720 -27.007 -25.557 1.00 94.56 250 LYS A C 1
ATOM 1892 O O . LYS A 1 250 ? -5.148 -27.137 -26.630 1.00 94.56 250 LYS A O 1
ATOM 1897 N N . SER A 1 251 ? -6.293 -25.864 -25.181 1.00 90.19 251 SER A N 1
ATOM 1898 C CA . SER A 1 251 ? -6.361 -24.694 -26.061 1.00 90.19 251 SER A CA 1
ATOM 1899 C C . SER A 1 251 ? -4.980 -24.126 -26.386 1.00 90.19 251 SER A C 1
ATOM 1901 O O . SER A 1 251 ? -4.752 -23.739 -27.520 1.00 90.19 251 SER A O 1
ATOM 1903 N N . LEU A 1 252 ? -4.021 -24.139 -25.454 1.00 88.06 252 LEU A N 1
ATOM 1904 C CA . LEU A 1 252 ? -2.630 -23.747 -25.717 1.00 88.06 252 LEU A CA 1
ATOM 1905 C C . LEU A 1 252 ? -1.882 -24.744 -26.615 1.00 88.06 252 LEU A C 1
ATOM 1907 O O . LEU A 1 252 ? -0.947 -24.350 -27.308 1.00 88.06 252 LEU A O 1
ATOM 1911 N N . ALA A 1 253 ? -2.257 -26.026 -26.587 1.00 86.06 253 ALA A N 1
ATOM 1912 C CA . ALA A 1 253 ? -1.700 -27.045 -27.475 1.00 86.06 253 ALA A CA 1
ATOM 1913 C C . ALA A 1 253 ? -2.316 -26.985 -28.883 1.00 86.06 253 ALA A C 1
ATOM 1915 O O . ALA A 1 253 ? -1.613 -27.223 -29.862 1.00 86.06 253 ALA A O 1
ATOM 1916 N N . GLU A 1 254 ? -3.608 -26.660 -28.972 1.00 84.31 254 GLU A N 1
ATOM 1917 C CA . GLU A 1 254 ? -4.367 -26.512 -30.220 1.00 84.31 254 GLU A CA 1
ATOM 1918 C C . GLU A 1 254 ? -4.160 -25.152 -30.880 1.00 84.31 254 GLU A C 1
ATOM 1920 O O . GLU A 1 254 ? -4.240 -25.055 -32.101 1.00 84.31 254 GLU A O 1
ATOM 1925 N N . GLN A 1 255 ? -3.858 -24.106 -30.106 1.00 73.81 255 GLN A N 1
ATOM 1926 C CA . GLN A 1 255 ? -3.393 -22.845 -30.658 1.00 73.81 255 GLN A CA 1
ATOM 1927 C C . GLN A 1 255 ? -2.083 -23.138 -31.394 1.00 73.81 255 GLN A C 1
ATOM 1929 O O . GLN A 1 255 ? -1.082 -23.454 -30.739 1.00 73.81 255 GLN A O 1
ATOM 1934 N N . PRO A 1 256 ? -2.047 -23.041 -32.739 1.00 54.66 256 PRO A N 1
ATOM 1935 C CA . PRO A 1 256 ? -0.801 -23.172 -33.474 1.00 54.66 256 PRO A CA 1
ATOM 1936 C C . PRO A 1 256 ? 0.087 -22.083 -32.913 1.00 54.66 256 PRO A C 1
ATOM 1938 O O . PRO A 1 256 ? -0.282 -20.925 -33.081 1.00 54.66 256 PRO A O 1
ATOM 1941 N N . ARG A 1 257 ? 1.140 -22.456 -32.156 1.00 53.38 257 ARG A N 1
ATOM 1942 C CA . ARG A 1 257 ? 2.019 -21.555 -31.384 1.00 53.38 257 ARG A CA 1
ATOM 1943 C C . ARG A 1 257 ? 2.043 -20.205 -32.086 1.00 53.38 257 ARG A C 1
ATOM 1945 O O . ARG A 1 257 ? 2.780 -20.060 -33.045 1.00 53.38 257 ARG A O 1
ATOM 1952 N N . SER A 1 258 ? 1.205 -19.247 -31.691 1.00 48.75 258 SER A N 1
ATOM 1953 C CA . SER A 1 258 ? 0.927 -18.065 -32.534 1.00 48.75 258 SER A CA 1
ATOM 1954 C C . SER A 1 258 ? 2.009 -16.996 -32.371 1.00 48.75 258 SER A C 1
ATOM 1956 O O . SER A 1 258 ? 1.956 -15.912 -32.942 1.00 48.75 258 SER A O 1
ATOM 1958 N N . ARG A 1 259 ? 3.071 -17.367 -31.645 1.00 46.50 259 ARG A N 1
ATOM 1959 C CA . ARG A 1 259 ? 4.444 -16.917 -31.858 1.00 46.50 259 ARG A CA 1
ATOM 1960 C C . ARG A 1 259 ? 5.222 -17.854 -32.793 1.00 46.50 259 ARG A C 1
ATOM 1962 O O . ARG A 1 259 ? 6.422 -18.054 -32.619 1.00 46.50 259 ARG A O 1
ATOM 1969 N N . GLN A 1 260 ? 4.608 -18.370 -33.851 1.00 47.84 260 GLN A N 1
ATOM 1970 C CA . GLN A 1 260 ? 5.302 -18.393 -35.121 1.00 47.84 260 GLN A CA 1
ATOM 1971 C C . GLN A 1 260 ? 5.635 -16.925 -35.300 1.00 47.84 260 GLN A C 1
ATOM 1973 O O . GLN A 1 260 ? 4.739 -16.091 -35.434 1.00 47.84 260 GLN A O 1
ATOM 1978 N N . LYS A 1 261 ? 6.918 -16.582 -35.110 1.00 47.75 261 LYS A N 1
ATOM 1979 C CA . LYS A 1 261 ? 7.466 -15.323 -35.610 1.00 47.75 261 LYS A CA 1
ATOM 1980 C C . LYS A 1 261 ? 6.744 -15.120 -36.931 1.00 47.75 261 LYS A C 1
ATOM 1982 O O . LYS A 1 261 ? 6.871 -16.019 -37.765 1.00 47.75 261 LYS A O 1
ATOM 1987 N N . ARG A 1 262 ? 5.932 -14.056 -37.066 1.00 54.94 262 ARG A N 1
ATOM 1988 C CA . ARG A 1 262 ? 5.363 -13.699 -38.372 1.00 54.94 262 ARG A CA 1
ATOM 1989 C C . ARG A 1 262 ? 6.485 -13.968 -39.370 1.00 54.94 262 ARG A C 1
ATOM 1991 O O . ARG A 1 262 ? 7.597 -13.499 -39.063 1.00 54.94 262 ARG A O 1
ATOM 1998 N N . PRO A 1 263 ? 6.272 -14.833 -40.384 1.00 58.06 263 PRO A N 1
ATOM 1999 C CA . PRO A 1 263 ? 7.342 -15.223 -41.287 1.00 58.06 263 PRO A CA 1
ATOM 2000 C C . PRO A 1 263 ? 8.072 -13.942 -41.648 1.00 58.06 263 PRO A C 1
ATOM 2002 O O . PRO A 1 263 ? 7.428 -12.925 -41.923 1.00 58.06 263 PRO A O 1
ATOM 2005 N N . LYS A 1 264 ? 9.395 -13.928 -41.419 1.00 69.88 264 LYS A N 1
ATOM 2006 C CA . LYS A 1 264 ? 10.176 -12.722 -41.694 1.00 69.88 264 LYS A CA 1
ATOM 2007 C C . LYS A 1 264 ? 9.800 -12.323 -43.118 1.00 69.88 264 LYS A C 1
ATOM 2009 O O . LYS A 1 264 ? 9.855 -13.218 -43.962 1.00 69.88 264 LYS A O 1
ATOM 2014 N N . PRO A 1 265 ? 9.400 -11.062 -43.354 1.00 78.12 265 PRO A N 1
ATOM 2015 C CA . PRO A 1 265 ? 8.974 -10.670 -44.679 1.00 78.12 265 PRO A CA 1
ATOM 2016 C C . PRO A 1 265 ? 10.056 -11.083 -45.673 1.00 78.12 265 PRO A C 1
ATOM 2018 O O . PRO A 1 265 ? 11.255 -10.934 -45.374 1.00 78.12 265 PRO A O 1
ATOM 2021 N N . THR A 1 266 ? 9.639 -11.693 -46.779 1.00 87.75 266 THR A N 1
ATOM 2022 C CA . THR A 1 266 ? 10.549 -12.197 -47.813 1.00 87.75 266 THR A CA 1
ATOM 2023 C C . THR A 1 266 ? 11.420 -11.053 -48.338 1.00 87.75 266 THR A C 1
ATOM 2025 O O . THR A 1 266 ? 11.180 -9.880 -48.050 1.00 87.75 266 THR A O 1
ATOM 2028 N N . ALA A 1 267 ? 12.501 -11.355 -49.064 1.00 87.12 267 ALA A N 1
ATOM 2029 C CA . ALA A 1 267 ? 13.287 -10.291 -49.695 1.00 87.12 267 ALA A CA 1
ATOM 2030 C C . ALA A 1 267 ? 12.384 -9.393 -50.562 1.00 87.12 267 ALA A C 1
ATOM 2032 O O . ALA A 1 267 ? 12.354 -8.192 -50.338 1.00 87.12 267 ALA A O 1
ATOM 2033 N N . GLU A 1 268 ? 11.532 -9.990 -51.394 1.00 90.50 268 GLU A N 1
ATOM 2034 C CA . GLU A 1 268 ? 10.564 -9.276 -52.233 1.00 90.50 268 GLU A CA 1
ATOM 2035 C C . GLU A 1 268 ? 9.570 -8.425 -51.428 1.00 90.50 268 GLU A C 1
ATOM 2037 O O . GLU A 1 268 ? 9.363 -7.259 -51.749 1.00 90.50 268 GLU A O 1
ATOM 2042 N N . GLU A 1 269 ? 9.000 -8.947 -50.335 1.00 90.12 269 GLU A N 1
ATOM 2043 C CA . GLU A 1 269 ? 8.086 -8.171 -49.480 1.00 90.12 269 GLU A CA 1
ATOM 2044 C C . GLU A 1 269 ? 8.793 -6.996 -48.797 1.00 90.12 269 GLU A C 1
ATOM 2046 O O . GLU A 1 269 ? 8.206 -5.928 -48.614 1.00 90.12 269 GLU A O 1
ATOM 2051 N N . ARG A 1 270 ? 10.061 -7.172 -48.403 1.00 90.06 270 ARG A N 1
ATOM 2052 C CA . ARG A 1 270 ? 10.862 -6.082 -47.830 1.00 90.06 270 ARG A CA 1
ATOM 2053 C C . ARG A 1 270 ? 11.180 -5.023 -48.875 1.00 90.06 270 ARG A C 1
ATOM 2055 O O . ARG A 1 270 ? 11.155 -3.844 -48.535 1.00 90.06 270 ARG A O 1
ATOM 2062 N N . ASP A 1 271 ? 11.448 -5.432 -50.106 1.00 90.94 271 ASP A N 1
ATOM 2063 C CA . ASP A 1 271 ? 11.767 -4.548 -51.222 1.00 90.94 271 ASP A CA 1
ATOM 2064 C C . ASP A 1 271 ? 10.526 -3.745 -51.636 1.00 90.94 271 ASP A C 1
ATOM 2066 O O . ASP A 1 271 ? 10.590 -2.518 -51.705 1.00 90.94 271 ASP A O 1
ATOM 2070 N N . ALA A 1 272 ? 9.366 -4.401 -51.752 1.00 92.25 272 ALA A N 1
ATOM 2071 C CA . ALA A 1 272 ? 8.077 -3.747 -51.972 1.00 92.25 272 ALA A CA 1
ATOM 2072 C C . ALA A 1 272 ? 7.721 -2.776 -50.831 1.00 92.25 272 ALA A C 1
ATOM 2074 O O . ALA A 1 272 ? 7.268 -1.657 -51.075 1.00 92.25 272 ALA A O 1
ATOM 2075 N N . GLN A 1 273 ? 7.984 -3.157 -49.574 1.00 92.19 273 GLN A N 1
ATOM 2076 C CA . GLN A 1 273 ? 7.829 -2.247 -48.435 1.00 92.19 273 GLN A CA 1
ATOM 2077 C C . GLN A 1 273 ? 8.781 -1.048 -48.511 1.00 92.19 273 GLN A C 1
ATOM 2079 O O . GLN A 1 273 ? 8.371 0.051 -48.145 1.00 92.19 273 GLN A O 1
ATOM 2084 N N . ARG A 1 274 ? 10.034 -1.222 -48.955 1.00 95.12 274 ARG A N 1
ATOM 2085 C CA . ARG A 1 274 ? 10.975 -0.103 -49.137 1.00 95.12 274 ARG A CA 1
ATOM 2086 C C . ARG A 1 274 ? 10.488 0.864 -50.207 1.00 95.12 274 ARG A C 1
ATOM 2088 O O . ARG A 1 274 ? 10.520 2.067 -49.961 1.00 95.12 274 ARG A O 1
ATOM 2095 N N . GLU A 1 275 ? 10.006 0.355 -51.338 1.00 95.19 275 GLU A N 1
ATOM 2096 C CA . GLU A 1 275 ? 9.477 1.198 -52.413 1.00 95.19 275 GLU A CA 1
ATOM 2097 C C . GLU A 1 275 ? 8.241 1.965 -51.946 1.00 95.19 275 GLU A C 1
ATOM 2099 O O . GLU A 1 275 ? 8.169 3.183 -52.086 1.00 95.19 275 GLU A O 1
ATOM 2104 N N . ARG A 1 276 ? 7.323 1.289 -51.247 1.00 96.19 276 ARG A N 1
ATOM 2105 C CA . ARG A 1 276 ? 6.122 1.941 -50.722 1.00 96.19 276 ARG A CA 1
ATOM 2106 C C . ARG A 1 276 ? 6.434 2.987 -49.652 1.00 96.19 276 ARG A C 1
ATOM 2108 O O . ARG A 1 276 ? 5.806 4.042 -49.621 1.00 96.19 276 ARG A O 1
ATOM 2115 N N . VAL A 1 277 ? 7.415 2.725 -48.784 1.00 95.56 277 VAL A N 1
ATOM 2116 C CA . VAL A 1 277 ? 7.914 3.724 -47.827 1.00 95.56 277 VAL A CA 1
ATOM 2117 C C . VAL A 1 277 ? 8.532 4.914 -48.564 1.00 95.56 277 VAL A C 1
ATOM 2119 O O . VAL A 1 277 ? 8.274 6.041 -48.155 1.00 95.56 277 VAL A O 1
ATOM 2122 N N . ARG A 1 278 ? 9.294 4.697 -49.647 1.00 94.75 278 ARG A N 1
ATOM 2123 C CA . ARG A 1 278 ? 9.865 5.775 -50.474 1.00 94.75 278 ARG A CA 1
ATOM 2124 C C . ARG A 1 278 ? 8.771 6.634 -51.113 1.00 94.75 278 ARG A C 1
ATOM 2126 O O . ARG A 1 278 ? 8.827 7.854 -50.986 1.00 94.75 278 ARG A O 1
ATOM 2133 N N . GLU A 1 279 ? 7.775 6.011 -51.739 1.00 94.81 279 GLU A N 1
ATOM 2134 C CA . GLU A 1 279 ? 6.635 6.699 -52.362 1.00 94.81 279 GLU A CA 1
ATOM 2135 C C . GLU A 1 279 ? 5.854 7.541 -51.352 1.00 94.81 279 GLU A C 1
ATOM 2137 O O . GLU A 1 279 ? 5.616 8.728 -51.576 1.00 94.81 279 GLU A O 1
ATOM 2142 N N . LEU A 1 280 ? 5.474 6.940 -50.218 1.00 95.50 280 LEU A N 1
ATOM 2143 C CA . LEU A 1 280 ? 4.731 7.644 -49.178 1.00 95.50 280 LEU A CA 1
ATOM 2144 C C . LEU A 1 280 ? 5.573 8.772 -48.584 1.00 95.50 280 LEU A C 1
ATOM 2146 O O . LEU A 1 280 ? 5.065 9.869 -48.413 1.00 95.50 280 LEU A O 1
ATOM 2150 N N . TRP A 1 281 ? 6.863 8.551 -48.327 1.00 93.38 281 TRP A N 1
ATOM 2151 C CA . TRP A 1 281 ? 7.738 9.586 -47.776 1.00 93.38 281 TRP A CA 1
ATOM 2152 C C . TRP A 1 281 ? 7.933 10.782 -48.719 1.00 93.38 281 TRP A C 1
ATOM 2154 O O . TRP A 1 281 ? 8.036 11.910 -48.246 1.00 93.38 281 TRP A O 1
ATOM 2164 N N . ALA A 1 282 ? 7.965 10.545 -50.035 1.00 90.75 282 ALA A N 1
ATOM 2165 C CA . ALA A 1 282 ? 8.059 11.591 -51.054 1.00 90.75 282 ALA A CA 1
ATOM 2166 C C . ALA A 1 282 ? 6.729 12.333 -51.293 1.00 90.75 282 ALA A C 1
ATOM 2168 O O . ALA A 1 282 ? 6.715 13.390 -51.922 1.00 90.75 282 ALA A O 1
ATOM 2169 N N . SER A 1 283 ? 5.606 11.796 -50.807 1.00 92.81 283 SER A N 1
ATOM 2170 C CA . SER A 1 283 ? 4.301 12.440 -50.927 1.00 92.81 283 SER A CA 1
ATOM 2171 C C . SER A 1 283 ? 4.172 13.613 -49.942 1.00 92.81 283 SER A C 1
ATOM 2173 O O . SER A 1 283 ? 4.334 13.410 -48.733 1.00 92.81 283 SER A O 1
ATOM 2175 N N . PRO A 1 284 ? 3.764 14.817 -50.398 1.00 89.25 284 PRO A N 1
ATOM 2176 C CA . PRO A 1 284 ? 3.554 15.979 -49.524 1.00 89.25 284 PRO A CA 1
ATOM 2177 C C . PRO A 1 284 ? 2.569 15.727 -48.370 1.00 89.25 284 PRO A C 1
ATOM 2179 O O . PRO A 1 284 ? 2.632 16.374 -47.328 1.00 89.25 284 PRO A O 1
ATOM 2182 N N . ALA A 1 285 ? 1.653 14.763 -48.520 1.00 82.19 285 ALA A N 1
ATOM 2183 C CA . ALA A 1 285 ? 0.689 14.416 -47.477 1.00 82.19 285 ALA A CA 1
ATOM 2184 C C . ALA A 1 285 ? 1.345 13.767 -46.236 1.00 82.19 285 ALA A C 1
ATOM 2186 O O . ALA A 1 285 ? 0.846 13.923 -45.111 1.00 82.19 285 ALA A O 1
ATOM 2187 N N . TYR A 1 286 ? 2.480 13.086 -46.420 1.00 84.50 286 TYR A N 1
ATOM 2188 C CA . TYR A 1 286 ? 3.136 12.257 -45.404 1.00 84.50 286 TYR A CA 1
ATOM 2189 C C . TYR A 1 286 ? 4.563 12.716 -45.061 1.00 84.50 286 TYR A C 1
ATOM 2191 O O . TYR A 1 286 ? 5.223 12.069 -44.242 1.00 84.50 286 TYR A O 1
ATOM 2199 N N . GLU A 1 287 ? 5.028 13.831 -45.632 1.00 81.62 287 GLU A N 1
ATOM 2200 C CA . GLU A 1 287 ? 6.367 14.382 -45.404 1.00 81.62 287 GLU A CA 1
ATOM 2201 C C . GLU A 1 287 ? 6.676 14.494 -43.896 1.00 81.62 287 GLU A C 1
ATOM 2203 O O . GLU A 1 287 ? 5.960 15.141 -43.127 1.00 81.62 287 GLU A O 1
ATOM 2208 N N . GLY A 1 288 ? 7.710 13.776 -43.441 1.00 76.62 288 GLY A N 1
ATOM 2209 C CA . GLY A 1 288 ? 8.143 13.748 -42.038 1.00 76.62 288 GLY A CA 1
ATOM 2210 C C . GLY A 1 288 ? 7.260 12.945 -41.064 1.00 76.62 288 GLY A C 1
ATOM 2211 O O . GLY A 1 288 ? 7.623 12.799 -39.894 1.00 76.62 288 GLY A O 1
ATOM 2212 N N . LYS A 1 289 ? 6.132 12.368 -41.501 1.00 85.69 289 LYS A N 1
ATOM 2213 C CA . LYS A 1 289 ? 5.123 11.732 -40.627 1.00 85.69 289 LYS A CA 1
ATOM 2214 C C . LYS A 1 289 ? 5.238 10.205 -40.587 1.00 85.69 289 LYS A C 1
ATOM 2216 O O . LYS A 1 289 ? 4.315 9.476 -40.949 1.00 85.69 289 LYS A O 1
ATOM 2221 N N . ALA A 1 290 ? 6.342 9.692 -40.042 1.00 87.75 290 ALA A N 1
ATOM 2222 C CA . ALA A 1 290 ? 6.590 8.243 -39.935 1.00 87.75 290 ALA A CA 1
ATOM 2223 C C . ALA A 1 290 ? 5.491 7.456 -39.182 1.00 87.75 290 ALA A C 1
ATOM 2225 O O . ALA A 1 290 ? 5.336 6.259 -39.406 1.00 87.75 290 ALA A O 1
ATOM 2226 N N . GLY A 1 291 ? 4.745 8.104 -38.276 1.00 84.31 291 GLY A N 1
ATOM 2227 C CA . GLY A 1 291 ? 3.618 7.478 -37.573 1.00 84.31 291 GLY A CA 1
ATOM 2228 C C . GLY A 1 291 ? 2.439 7.160 -38.495 1.00 84.31 291 GLY A C 1
ATOM 2229 O O . GLY A 1 291 ? 1.911 6.056 -38.434 1.00 84.31 291 GLY A O 1
ATOM 2230 N N . VAL A 1 292 ? 2.093 8.087 -39.391 1.00 87.56 292 VAL A N 1
ATOM 2231 C CA . VAL A 1 292 ? 0.986 7.923 -40.347 1.00 87.56 292 VAL A CA 1
ATOM 2232 C C . VAL A 1 292 ? 1.348 6.872 -41.401 1.00 87.56 292 VAL A C 1
ATOM 2234 O O . VAL A 1 292 ? 0.545 6.004 -41.712 1.00 87.56 292 VAL A O 1
ATOM 2237 N N . ILE A 1 293 ? 2.600 6.874 -41.872 1.00 91.75 293 ILE A N 1
ATOM 2238 C CA . ILE A 1 293 ? 3.115 5.849 -42.797 1.00 91.75 293 ILE A CA 1
ATOM 2239 C C . ILE A 1 293 ? 3.100 4.456 -42.146 1.00 91.75 293 ILE A C 1
ATOM 2241 O O . ILE A 1 293 ? 2.815 3.461 -42.805 1.00 91.75 293 ILE A O 1
ATOM 2245 N N . ALA A 1 294 ? 3.397 4.362 -40.846 1.00 90.81 294 ALA A N 1
ATOM 2246 C CA . ALA A 1 294 ? 3.361 3.088 -40.133 1.00 90.81 294 ALA A CA 1
ATOM 2247 C C . ALA A 1 294 ? 1.938 2.514 -40.046 1.00 90.81 294 ALA A C 1
ATOM 2249 O O . ALA A 1 294 ? 1.763 1.310 -40.229 1.00 90.81 294 ALA A O 1
ATOM 2250 N N . GLU A 1 295 ? 0.947 3.373 -39.802 1.00 87.50 295 GLU A N 1
ATOM 2251 C CA . GLU A 1 295 ? -0.472 3.008 -39.778 1.00 87.50 295 GLU A CA 1
ATOM 2252 C C . GLU A 1 295 ? -0.960 2.563 -41.164 1.00 87.50 295 GLU A C 1
ATOM 2254 O O . GLU A 1 295 ? -1.502 1.466 -41.282 1.00 87.50 295 GLU A O 1
ATOM 2259 N N . GLU A 1 296 ? -0.647 3.335 -42.210 1.00 92.00 296 GLU A N 1
ATOM 2260 C CA . GLU A 1 296 ? -0.974 3.023 -43.611 1.00 92.00 296 GLU A CA 1
ATOM 2261 C C . GLU A 1 296 ? -0.405 1.664 -44.056 1.00 92.00 296 GLU A C 1
ATOM 2263 O O . GLU A 1 296 ? -1.063 0.884 -44.740 1.00 92.00 296 GLU A O 1
ATOM 2268 N N . LEU A 1 297 ? 0.823 1.344 -43.637 1.00 91.12 297 LEU A N 1
ATOM 2269 C CA . LEU A 1 297 ? 1.511 0.102 -44.006 1.00 91.12 297 LEU A CA 1
ATOM 2270 C C . LEU A 1 297 ? 1.258 -1.061 -43.036 1.00 91.12 297 LEU A C 1
ATOM 2272 O O . LEU A 1 297 ? 1.860 -2.128 -43.189 1.00 91.12 297 LEU A O 1
ATOM 2276 N N . GLY A 1 298 ? 0.429 -0.868 -42.003 1.00 88.31 298 GLY A N 1
ATOM 2277 C CA . GLY A 1 298 ? 0.158 -1.888 -40.986 1.00 88.31 298 GLY A CA 1
ATOM 2278 C C . GLY A 1 298 ? 1.415 -2.380 -40.255 1.00 88.31 298 GLY A C 1
ATOM 2279 O O . GLY A 1 298 ? 1.502 -3.549 -39.860 1.00 88.31 298 GLY A O 1
ATOM 2280 N N . CYS A 1 299 ? 2.420 -1.515 -40.095 1.00 90.81 299 CYS A N 1
ATOM 2281 C CA . CYS A 1 299 ? 3.714 -1.851 -39.509 1.00 90.81 299 CYS A CA 1
ATOM 2282 C C . CYS A 1 299 ? 4.057 -0.949 -38.315 1.00 90.81 299 CYS A C 1
ATOM 2284 O O . CYS A 1 299 ? 3.312 -0.054 -37.930 1.00 90.81 299 CYS A O 1
ATOM 2286 N N . SER A 1 300 ? 5.185 -1.221 -37.654 1.00 89.81 300 SER A N 1
ATOM 2287 C CA . SER A 1 300 ? 5.616 -0.399 -36.521 1.00 89.81 300 SER A CA 1
ATOM 2288 C C . SER A 1 300 ? 6.413 0.817 -37.001 1.00 89.81 300 SER A C 1
ATOM 2290 O O . SER A 1 300 ? 7.183 0.724 -37.954 1.00 89.81 300 SER A O 1
ATOM 2292 N N . LYS A 1 301 ? 6.320 1.945 -36.290 1.00 90.06 301 LYS A N 1
ATOM 2293 C CA . LYS A 1 301 ? 7.130 3.145 -36.572 1.00 90.06 301 LYS A CA 1
ATOM 2294 C C . LYS A 1 301 ? 8.650 2.861 -36.661 1.00 90.06 301 LYS A C 1
ATOM 2296 O O . LYS A 1 301 ? 9.296 3.384 -37.566 1.00 90.06 301 LYS A O 1
ATOM 2301 N N . PRO A 1 302 ? 9.247 2.003 -35.803 1.00 90.50 302 PRO A N 1
ATOM 2302 C CA . PRO A 1 302 ? 10.629 1.547 -35.982 1.00 90.50 302 PRO A CA 1
ATOM 2303 C C . PRO A 1 302 ? 10.898 0.832 -37.313 1.00 90.50 302 PRO A C 1
ATOM 2305 O O . PRO A 1 302 ? 11.982 0.988 -37.865 1.00 90.50 302 PRO A O 1
ATOM 2308 N N . THR A 1 303 ? 9.932 0.072 -37.837 1.00 92.69 303 THR A N 1
ATOM 2309 C CA . THR A 1 303 ? 10.050 -0.610 -39.135 1.00 92.69 303 THR A CA 1
ATOM 2310 C C . THR A 1 303 ? 10.156 0.399 -40.273 1.00 92.69 303 THR A C 1
ATOM 2312 O O . THR A 1 303 ? 11.033 0.247 -41.114 1.00 92.69 303 THR A O 1
ATOM 2315 N N . VAL A 1 304 ? 9.339 1.458 -40.265 1.00 93.44 304 VAL A N 1
ATOM 2316 C CA . VAL A 1 304 ? 9.425 2.542 -41.260 1.00 93.44 304 VAL A CA 1
ATOM 2317 C C . VAL A 1 304 ? 10.803 3.205 -41.221 1.00 93.44 304 VAL A C 1
ATOM 2319 O O . VAL A 1 304 ? 11.438 3.342 -42.259 1.00 93.44 304 VAL A O 1
ATOM 2322 N N . TYR A 1 305 ? 11.323 3.536 -40.033 1.00 91.56 305 TYR A N 1
ATOM 2323 C CA . TYR A 1 305 ? 12.666 4.119 -39.917 1.00 91.56 305 TYR A CA 1
ATOM 2324 C C . TYR A 1 305 ? 13.778 3.187 -40.398 1.00 91.56 305 TYR A C 1
ATOM 2326 O O . TYR A 1 305 ? 14.703 3.657 -41.051 1.00 91.56 305 TYR A O 1
ATOM 2334 N N . ALA A 1 306 ? 13.689 1.888 -40.103 1.00 91.06 306 ALA A N 1
ATOM 2335 C CA . ALA A 1 306 ? 14.648 0.915 -40.617 1.00 91.06 306 ALA A CA 1
ATOM 2336 C C . ALA A 1 306 ? 14.617 0.861 -42.154 1.00 91.06 306 ALA A C 1
ATOM 2338 O O . ALA A 1 306 ? 15.667 0.812 -42.782 1.00 91.06 306 ALA A O 1
ATOM 2339 N N . ARG A 1 307 ? 13.427 0.938 -42.769 1.00 94.19 307 ARG A N 1
ATOM 2340 C CA . ARG A 1 307 ? 13.281 0.976 -44.233 1.00 94.19 307 ARG A CA 1
ATOM 2341 C C . ARG A 1 307 ? 13.821 2.268 -44.840 1.00 94.19 307 ARG A C 1
ATOM 2343 O O . ARG A 1 307 ? 14.498 2.179 -45.854 1.00 94.19 307 ARG A O 1
ATOM 2350 N N . LEU A 1 308 ? 13.575 3.423 -44.213 1.00 92.88 308 LEU A N 1
ATOM 2351 C CA . LEU A 1 308 ? 14.140 4.721 -44.617 1.00 92.88 308 LEU A CA 1
ATOM 2352 C C . LEU A 1 308 ? 15.677 4.701 -44.581 1.00 92.88 308 LEU A C 1
ATOM 2354 O O . LEU A 1 308 ? 16.324 5.146 -45.524 1.00 92.88 308 LEU A O 1
ATOM 2358 N N . GLU A 1 309 ? 16.254 4.117 -43.529 1.00 90.62 309 GLU A N 1
ATOM 2359 C CA . GLU A 1 309 ? 17.702 3.944 -43.394 1.00 90.62 309 GLU A CA 1
ATOM 2360 C C . GLU A 1 309 ? 18.275 3.009 -44.471 1.00 90.62 309 GLU A C 1
ATOM 2362 O O . GLU A 1 309 ? 19.301 3.325 -45.067 1.00 90.62 309 GLU A O 1
ATOM 2367 N N . GLU A 1 310 ? 17.590 1.902 -44.779 1.00 91.75 310 GLU A N 1
ATOM 2368 C CA . GLU A 1 310 ? 17.980 0.984 -45.860 1.00 91.75 310 GLU A CA 1
ATOM 2369 C C . GLU A 1 310 ? 17.947 1.640 -47.255 1.00 91.75 310 GLU A C 1
ATOM 2371 O O . GLU A 1 310 ? 18.742 1.261 -48.111 1.00 91.75 310 GLU A O 1
ATOM 2376 N N . ILE A 1 311 ? 17.060 2.615 -47.504 1.00 93.38 311 ILE A N 1
ATOM 2377 C CA . ILE A 1 311 ? 17.012 3.375 -48.773 1.00 93.38 311 ILE A CA 1
ATOM 2378 C C . ILE A 1 311 ? 17.907 4.624 -48.776 1.00 93.38 311 ILE A C 1
ATOM 2380 O O . ILE A 1 311 ? 17.841 5.407 -49.722 1.00 93.38 311 ILE A O 1
ATOM 2384 N N . GLY A 1 312 ? 18.730 4.828 -47.742 1.00 91.62 312 GLY A N 1
ATOM 2385 C CA . GLY A 1 312 ? 19.660 5.957 -47.659 1.00 91.62 312 GLY A CA 1
ATOM 2386 C C . GLY A 1 312 ? 19.011 7.302 -47.323 1.00 91.62 312 GLY A C 1
ATOM 2387 O O . GLY A 1 312 ? 19.669 8.333 -47.428 1.00 91.62 312 GLY A O 1
ATOM 2388 N N . ILE A 1 313 ? 17.743 7.318 -46.900 1.00 88.06 313 ILE A N 1
ATOM 2389 C CA . ILE A 1 313 ? 17.106 8.530 -46.381 1.00 88.06 313 ILE A CA 1
ATOM 2390 C C . ILE A 1 313 ? 17.494 8.656 -44.912 1.00 88.06 313 ILE A C 1
ATOM 2392 O O . ILE A 1 313 ? 17.089 7.852 -44.064 1.00 88.06 313 ILE A O 1
ATOM 2396 N N . GLU A 1 314 ? 18.296 9.673 -44.600 1.00 81.62 314 GLU A N 1
ATOM 2397 C CA . GLU A 1 314 ? 18.674 9.944 -43.221 1.00 81.62 314 GLU A CA 1
ATOM 2398 C C . GLU A 1 314 ? 17.430 10.166 -42.365 1.00 81.62 314 GLU A C 1
ATOM 2400 O O . GLU A 1 314 ? 16.540 10.960 -42.676 1.00 81.62 314 GLU A O 1
ATOM 2405 N N . ARG A 1 315 ? 17.373 9.446 -41.242 1.00 75.50 315 ARG A N 1
ATOM 2406 C CA . ARG A 1 315 ? 16.304 9.627 -40.269 1.00 75.50 315 ARG A CA 1
ATOM 2407 C C . ARG A 1 315 ? 16.304 11.094 -39.822 1.00 75.50 315 ARG A C 1
ATOM 2409 O O . ARG A 1 315 ? 17.320 11.523 -39.261 1.00 75.50 315 ARG A O 1
ATOM 2416 N N . PRO A 1 316 ? 15.180 11.826 -39.943 1.00 65.44 316 PRO A N 1
ATOM 2417 C CA . PRO A 1 316 ? 15.091 13.165 -39.381 1.00 65.44 316 PRO A CA 1
ATOM 2418 C C . PRO A 1 316 ? 15.385 13.080 -37.875 1.00 65.44 316 PRO A C 1
ATOM 2420 O O . PRO A 1 316 ? 14.670 12.416 -37.120 1.00 65.44 316 PRO A O 1
ATOM 2423 N N . GLY A 1 317 ? 16.511 13.668 -37.455 1.00 60.72 317 GLY A N 1
ATOM 2424 C CA . GLY A 1 317 ? 16.947 13.713 -36.056 1.00 60.72 317 GLY A CA 1
ATOM 2425 C C . GLY A 1 317 ? 17.751 12.510 -35.533 1.00 60.72 317 GLY A C 1
ATOM 2426 O O . GLY A 1 317 ? 17.625 12.189 -34.353 1.00 60.72 317 GLY A O 1
ATOM 2427 N N . LYS A 1 318 ? 18.587 11.831 -36.340 1.00 45.59 318 LYS A N 1
ATOM 2428 C CA . LYS A 1 318 ? 19.436 10.704 -35.862 1.00 45.59 318 LYS A CA 1
ATOM 2429 C C . LYS A 1 318 ? 20.575 11.094 -34.898 1.00 45.59 318 LYS A C 1
ATOM 2431 O O . LYS A 1 318 ? 21.215 10.218 -34.320 1.00 45.59 318 LYS A O 1
ATOM 2436 N N . GLY A 1 319 ? 20.797 12.381 -34.638 1.00 49.31 319 GLY A N 1
ATOM 2437 C CA . GLY A 1 319 ? 21.584 12.812 -33.483 1.00 49.31 319 GLY A CA 1
ATOM 2438 C C . GLY A 1 319 ? 20.754 12.728 -32.201 1.00 49.31 319 GLY A C 1
ATOM 2439 O O . GLY A 1 319 ? 19.546 12.958 -32.221 1.00 49.31 319 GLY A O 1
ATOM 2440 N N . ARG A 1 320 ? 21.388 12.543 -31.035 1.00 43.78 320 ARG A N 1
ATOM 2441 C CA . ARG A 1 320 ? 20.864 13.151 -29.796 1.00 43.78 320 ARG A CA 1
ATOM 2442 C C . ARG A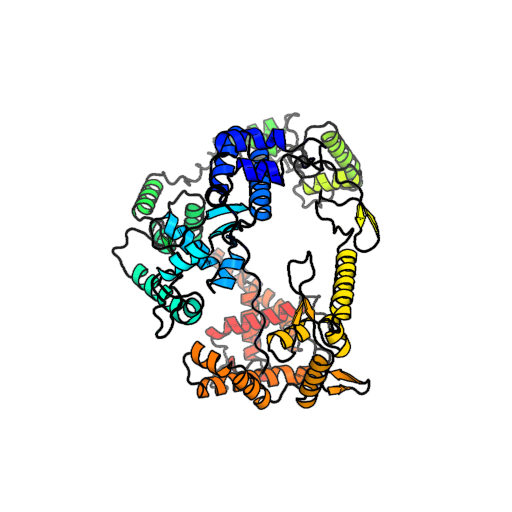 1 320 ? 20.917 14.676 -29.974 1.00 43.78 320 ARG A C 1
ATOM 2444 O O . ARG A 1 320 ? 21.662 15.363 -29.285 1.00 43.78 320 ARG A O 1
ATOM 2451 N N . GLN A 1 321 ? 20.145 15.222 -30.911 1.00 46.53 321 GLN A N 1
ATOM 2452 C CA . GLN A 1 321 ? 19.766 16.614 -30.846 1.00 46.53 321 GLN A CA 1
ATOM 2453 C C . GLN A 1 321 ? 19.124 16.761 -29.479 1.00 46.53 321 GLN A C 1
ATOM 2455 O O . GLN A 1 321 ? 18.322 15.917 -29.051 1.00 46.53 321 GLN A O 1
ATOM 2460 N N . SER A 1 322 ? 19.588 17.754 -28.726 1.00 47.09 322 SER A N 1
ATOM 2461 C CA . SER A 1 322 ? 19.007 18.029 -27.427 1.00 47.09 322 SER A CA 1
ATOM 2462 C C . SER A 1 322 ? 17.490 18.044 -27.629 1.00 47.09 322 SER A C 1
ATOM 2464 O O . SER A 1 322 ? 17.008 18.654 -28.580 1.00 47.09 322 SER A O 1
ATOM 2466 N N . ARG A 1 323 ? 16.709 17.366 -26.778 1.00 55.62 323 ARG A N 1
ATOM 2467 C CA . ARG A 1 323 ? 15.232 17.398 -26.877 1.00 55.62 323 ARG A CA 1
ATOM 2468 C C . ARG A 1 323 ? 14.661 18.830 -26.833 1.00 55.62 323 ARG A C 1
ATOM 2470 O O . ARG A 1 323 ? 13.455 19.018 -26.948 1.00 55.62 323 ARG A O 1
ATOM 2477 N N . LYS A 1 324 ? 15.517 19.833 -26.619 1.00 60.47 324 LYS A N 1
ATOM 2478 C CA . LYS A 1 324 ? 15.235 21.244 -26.784 1.00 60.47 324 LYS A CA 1
ATOM 2479 C C . LYS A 1 324 ? 15.512 21.639 -28.237 1.00 60.47 324 LYS A C 1
ATOM 2481 O O . LYS A 1 324 ? 16.656 21.618 -28.680 1.00 60.47 324 LYS A O 1
ATOM 2486 N N . LEU A 1 325 ? 14.464 22.070 -28.934 1.00 72.06 325 LEU A N 1
ATOM 2487 C CA . LEU A 1 325 ? 14.632 22.834 -30.166 1.00 72.06 325 LEU A CA 1
ATOM 2488 C C . LEU A 1 325 ? 15.597 24.017 -29.930 1.00 72.06 325 LEU A C 1
ATOM 2490 O O . LEU A 1 325 ? 15.602 24.573 -28.811 1.00 72.06 325 LEU A O 1
ATOM 2494 N N . PRO A 1 326 ? 16.379 24.404 -30.952 1.00 78.25 326 PRO A N 1
ATOM 2495 C CA . PRO A 1 326 ? 17.081 25.684 -31.002 1.00 78.25 326 PRO A CA 1
ATOM 2496 C C . PRO A 1 326 ? 16.156 26.845 -30.602 1.00 78.25 326 PRO A C 1
ATOM 2498 O O . PRO A 1 326 ? 14.942 26.773 -30.807 1.00 78.25 326 PRO A O 1
ATOM 2501 N N . ALA A 1 327 ? 16.691 27.864 -29.924 1.00 80.50 327 ALA A N 1
ATOM 2502 C CA . ALA A 1 327 ? 15.878 28.921 -29.310 1.00 80.50 327 ALA A CA 1
ATOM 2503 C C . ALA A 1 327 ? 15.043 29.708 -30.339 1.00 80.50 327 ALA A C 1
ATOM 2505 O O . ALA A 1 327 ? 13.919 30.089 -30.037 1.00 80.50 327 ALA A O 1
ATOM 2506 N N . ASP A 1 328 ? 15.568 29.854 -31.549 1.00 86.31 328 ASP A N 1
ATOM 2507 C CA . ASP A 1 328 ? 14.962 30.451 -32.741 1.00 86.31 328 ASP A CA 1
ATOM 2508 C C . ASP A 1 328 ? 13.774 29.648 -33.298 1.00 86.31 328 ASP A C 1
ATOM 2510 O O . ASP A 1 328 ? 12.826 30.227 -33.818 1.00 86.31 328 ASP A O 1
ATOM 2514 N N . GLN A 1 329 ? 13.765 28.322 -33.133 1.00 84.12 329 GLN A N 1
ATOM 2515 C CA . GLN A 1 329 ? 12.705 27.448 -33.661 1.00 84.12 329 GLN A CA 1
ATOM 2516 C C . GLN A 1 329 ? 11.562 27.198 -32.665 1.00 84.12 329 GLN A C 1
ATOM 2518 O O . GLN A 1 329 ? 10.510 26.665 -33.029 1.00 84.12 329 GLN A O 1
ATOM 2523 N N . ARG A 1 330 ? 11.744 27.562 -31.388 1.00 87.69 330 ARG A N 1
ATOM 2524 C CA . ARG A 1 330 ? 10.715 27.371 -30.351 1.00 87.69 330 ARG A CA 1
ATOM 2525 C C . ARG A 1 330 ? 9.463 28.223 -30.570 1.00 87.69 330 ARG A C 1
ATOM 2527 O O . ARG A 1 330 ? 8.393 27.624 -30.473 1.00 87.69 330 ARG A O 1
ATOM 2534 N N . PRO A 1 331 ? 9.550 29.530 -30.896 1.00 92.38 331 PRO A N 1
ATOM 2535 C CA . PRO A 1 331 ? 8.365 30.369 -31.069 1.00 92.38 331 PRO A CA 1
ATOM 2536 C C . PRO A 1 331 ? 7.455 29.860 -32.188 1.00 92.38 331 PRO A C 1
ATOM 2538 O O . PRO A 1 331 ? 6.249 29.750 -31.996 1.00 92.38 331 PRO A O 1
ATOM 2541 N N . ALA A 1 332 ? 8.037 29.444 -33.319 1.00 91.50 332 ALA A N 1
ATOM 2542 C CA . ALA A 1 332 ? 7.278 28.899 -34.443 1.00 91.50 332 ALA A CA 1
ATOM 2543 C C . ALA A 1 332 ? 6.526 27.613 -34.061 1.00 91.50 332 ALA A C 1
ATOM 2545 O O . ALA A 1 332 ? 5.328 27.502 -34.312 1.00 91.50 332 ALA A O 1
ATOM 2546 N N . ARG A 1 333 ? 7.184 26.653 -33.388 1.00 91.81 333 ARG A N 1
ATOM 2547 C CA . ARG A 1 333 ? 6.495 25.439 -32.913 1.00 91.81 333 ARG A CA 1
ATOM 2548 C C . ARG A 1 333 ? 5.419 25.770 -31.879 1.00 91.81 333 ARG A C 1
ATOM 2550 O O . ARG A 1 333 ? 4.339 25.191 -31.941 1.00 91.81 333 ARG A O 1
ATOM 2557 N N . GLN A 1 334 ? 5.725 26.640 -30.917 1.00 94.88 334 GLN A N 1
ATOM 2558 C CA . GLN A 1 334 ? 4.786 27.046 -29.870 1.00 94.88 334 GLN A CA 1
ATOM 2559 C C . GLN A 1 334 ? 3.518 27.637 -30.485 1.00 94.88 334 GLN A C 1
ATOM 2561 O O . GLN A 1 334 ? 2.429 27.189 -30.137 1.00 94.88 334 GLN A O 1
ATOM 2566 N N . GLN A 1 335 ? 3.663 28.547 -31.452 1.00 95.12 335 GLN A N 1
ATOM 2567 C CA . GLN A 1 335 ? 2.531 29.156 -32.143 1.00 95.12 335 GLN A CA 1
ATOM 2568 C C . GLN A 1 335 ? 1.701 28.115 -32.893 1.00 95.12 335 GLN A C 1
ATOM 2570 O O . GLN A 1 335 ? 0.490 28.065 -32.749 1.00 95.12 335 GLN A O 1
ATOM 2575 N N . GLN A 1 336 ? 2.343 27.199 -33.609 1.00 92.38 336 GLN A N 1
ATOM 2576 C CA . GLN A 1 336 ? 1.609 26.163 -34.322 1.00 92.38 336 GLN A CA 1
ATOM 2577 C C . GLN A 1 336 ? 0.902 25.159 -33.377 1.00 92.38 336 GLN A C 1
ATOM 2579 O O . GLN A 1 336 ? -0.178 24.666 -33.686 1.00 92.38 336 GLN A O 1
ATOM 2584 N N . VAL A 1 337 ? 1.490 24.843 -32.214 1.00 94.25 337 VAL A N 1
ATOM 2585 C CA . VAL A 1 337 ? 0.830 24.046 -31.160 1.00 94.25 337 VAL A CA 1
ATOM 2586 C C . VAL A 1 337 ? -0.364 24.802 -30.572 1.00 94.25 337 VAL A C 1
ATOM 2588 O O . VAL A 1 337 ? -1.390 24.184 -30.291 1.00 94.25 337 VAL A O 1
ATOM 2591 N N . ALA A 1 338 ? -0.237 26.117 -30.387 1.00 94.75 338 ALA A N 1
ATOM 2592 C CA . ALA A 1 338 ? -1.328 26.984 -29.962 1.00 94.75 338 ALA A CA 1
ATOM 2593 C C . ALA A 1 338 ? -2.465 27.000 -30.982 1.00 94.75 338 ALA A C 1
ATOM 2595 O O . ALA A 1 338 ? -3.614 26.812 -30.595 1.00 94.75 338 ALA A O 1
ATOM 2596 N N . ASP A 1 339 ? -2.148 27.149 -32.266 1.00 93.56 339 ASP A N 1
ATOM 2597 C CA . ASP A 1 339 ? -3.129 27.176 -33.347 1.00 93.56 339 ASP A CA 1
ATOM 2598 C C . ASP A 1 339 ? -3.910 25.851 -33.402 1.00 93.56 339 ASP A C 1
ATOM 2600 O O . ASP A 1 339 ? -5.138 25.870 -33.331 1.00 93.56 339 ASP A O 1
ATOM 2604 N N . ASP A 1 340 ? -3.228 24.696 -33.384 1.00 92.50 340 ASP A N 1
ATOM 2605 C CA . ASP A 1 340 ? -3.879 23.372 -33.348 1.00 92.50 340 ASP A CA 1
ATOM 2606 C C . ASP A 1 340 ? -4.775 23.183 -32.108 1.00 92.50 340 ASP A C 1
ATOM 2608 O O . ASP A 1 340 ? -5.802 22.495 -32.152 1.00 92.50 340 ASP A O 1
ATOM 2612 N N . TYR A 1 341 ? -4.375 23.771 -30.977 1.00 93.94 341 TYR A N 1
ATOM 2613 C CA . TYR A 1 341 ? -5.101 23.678 -29.713 1.00 93.94 341 TYR A CA 1
ATOM 2614 C C . TYR A 1 341 ? -6.337 24.587 -29.675 1.00 93.94 341 TYR A C 1
ATOM 2616 O O . TYR A 1 341 ? -7.406 24.164 -29.220 1.00 93.94 341 TYR A O 1
ATOM 2624 N N . LEU A 1 342 ? -6.204 25.822 -30.165 1.00 92.00 342 LEU A N 1
ATOM 2625 C CA . LEU A 1 342 ? -7.240 26.856 -30.159 1.00 92.00 342 LEU A CA 1
ATOM 2626 C C . LEU A 1 342 ? -8.265 26.660 -31.285 1.00 92.00 342 LEU A C 1
ATOM 2628 O O . LEU A 1 342 ? -9.450 26.898 -31.059 1.00 92.00 342 LEU A O 1
ATOM 2632 N N . GLN A 1 343 ? -7.855 26.142 -32.449 1.00 85.19 343 GLN A N 1
ATOM 2633 C CA . GLN A 1 343 ? -8.749 25.828 -33.578 1.00 85.19 343 GLN A CA 1
ATOM 2634 C C . GLN A 1 343 ? -9.684 24.631 -33.312 1.00 85.19 343 GLN A C 1
ATOM 2636 O O . GLN A 1 343 ? -10.615 24.378 -34.074 1.00 85.19 343 GLN A O 1
ATOM 2641 N N . GLY A 1 344 ? -9.529 23.948 -32.174 1.00 64.44 344 GLY A N 1
ATOM 2642 C CA . GLY A 1 344 ? -10.713 23.586 -31.401 1.00 64.44 344 GLY A CA 1
ATOM 2643 C C . GLY A 1 344 ? -11.120 22.119 -31.293 1.00 64.44 344 GLY A C 1
ATOM 2644 O O . GLY A 1 344 ? -12.163 21.899 -30.681 1.00 64.44 344 GLY A O 1
ATOM 2645 N N . GLN A 1 345 ? -10.353 21.109 -31.742 1.00 63.72 345 GLN A N 1
ATOM 2646 C CA . GLN A 1 345 ? -10.711 19.695 -31.453 1.00 63.72 345 GLN A CA 1
ATOM 2647 C C . GLN A 1 345 ? -9.576 18.708 -31.138 1.00 63.72 345 GLN A C 1
ATOM 2649 O O . GLN A 1 345 ? -9.866 17.557 -30.808 1.00 63.72 345 GLN A O 1
ATOM 2654 N N . GLN A 1 346 ? -8.304 19.108 -31.151 1.00 84.31 346 GLN A N 1
ATOM 2655 C CA . GLN A 1 346 ? -7.232 18.176 -30.798 1.00 84.31 346 GLN A CA 1
ATOM 2656 C C . GLN A 1 346 ? -6.867 18.278 -29.314 1.00 84.31 346 GLN A C 1
ATOM 2658 O O . GLN A 1 346 ? -6.466 19.315 -28.792 1.00 84.31 346 GLN A O 1
ATOM 2663 N N . SER A 1 347 ? -6.999 17.164 -28.600 1.00 90.06 347 SER A N 1
ATOM 2664 C CA . SER A 1 347 ? -6.436 17.008 -27.261 1.00 90.06 347 SER A CA 1
ATOM 2665 C C . SER A 1 347 ? -4.908 17.109 -27.301 1.00 90.06 347 SER A C 1
ATOM 2667 O O . SER A 1 347 ? -4.275 16.802 -28.309 1.00 90.06 347 SER A O 1
ATOM 2669 N N . VAL A 1 348 ? -4.289 17.424 -26.158 1.00 91.94 348 VAL A N 1
ATOM 2670 C CA . VAL A 1 348 ? -2.819 17.438 -25.993 1.00 91.94 348 VAL A CA 1
ATOM 2671 C C . VAL A 1 348 ? -2.165 16.152 -26.526 1.00 91.94 348 VAL A C 1
ATOM 2673 O O . VAL A 1 348 ? -1.067 16.195 -27.069 1.00 91.94 348 VAL A O 1
ATOM 2676 N N . ARG A 1 349 ? -2.841 14.999 -26.403 1.00 86.50 349 ARG A N 1
ATOM 2677 C CA . ARG A 1 349 ? -2.360 13.717 -26.942 1.00 86.50 349 ARG A CA 1
ATOM 2678 C C . ARG A 1 349 ? -2.478 13.618 -28.465 1.00 86.50 349 ARG A C 1
ATOM 2680 O O . ARG A 1 349 ? -1.589 13.044 -29.081 1.00 86.50 349 ARG A O 1
ATOM 2687 N N . GLN A 1 350 ? -3.540 14.159 -29.059 1.00 86.75 350 GLN A N 1
ATOM 2688 C CA . GLN A 1 350 ? -3.715 14.179 -30.515 1.00 86.75 350 GLN A CA 1
ATOM 2689 C C . GLN A 1 350 ? -2.689 15.101 -31.179 1.00 86.75 350 GLN A C 1
ATOM 2691 O O . GLN A 1 350 ? -2.029 14.658 -32.111 1.00 86.75 350 GLN A O 1
ATOM 2696 N N . ILE A 1 351 ? -2.462 16.298 -30.623 1.00 92.00 351 ILE A N 1
ATOM 2697 C CA . ILE A 1 351 ? -1.418 17.229 -31.093 1.00 92.00 351 ILE A CA 1
ATOM 2698 C C . ILE A 1 351 ? -0.027 16.597 -30.951 1.00 92.00 351 ILE A C 1
ATOM 2700 O O . ILE A 1 351 ? 0.812 16.674 -31.844 1.00 92.00 351 ILE A O 1
ATOM 2704 N N . ALA A 1 352 ? 0.223 15.920 -29.825 1.00 89.31 352 ALA A N 1
ATOM 2705 C CA . ALA A 1 352 ? 1.471 15.197 -29.601 1.00 89.31 352 ALA A CA 1
ATOM 2706 C C . ALA A 1 352 ? 1.718 14.121 -30.671 1.00 89.31 352 ALA A C 1
ATOM 2708 O O . ALA A 1 352 ? 2.826 14.005 -31.189 1.00 89.31 352 ALA A O 1
ATOM 2709 N N . SER A 1 353 ? 0.677 13.367 -31.027 1.00 82.06 353 SER A N 1
ATOM 2710 C CA . SER A 1 353 ? 0.753 12.326 -32.051 1.00 82.06 353 SER A CA 1
ATOM 2711 C C . SER A 1 353 ? 0.925 12.896 -33.460 1.00 82.06 353 SER A C 1
ATOM 2713 O O . SER A 1 353 ? 1.734 12.372 -34.221 1.00 82.06 353 SER A O 1
ATOM 2715 N N . SER A 1 354 ? 0.197 13.961 -33.814 1.00 84.56 354 SER A N 1
ATOM 2716 C CA . SER A 1 354 ? 0.246 14.560 -35.155 1.00 84.56 354 SER A CA 1
ATOM 2717 C C . SER A 1 354 ? 1.582 15.247 -35.445 1.00 84.56 354 SER A C 1
ATOM 2719 O O . SER A 1 354 ? 2.056 15.210 -36.579 1.00 84.56 354 SER A O 1
ATOM 2721 N N . ARG A 1 355 ? 2.214 15.824 -34.415 1.00 85.12 355 ARG A N 1
ATOM 2722 C CA . ARG A 1 355 ? 3.487 16.560 -34.510 1.00 85.12 355 ARG A CA 1
ATOM 2723 C C . ARG A 1 355 ? 4.719 15.761 -34.088 1.00 85.12 355 ARG A C 1
ATOM 2725 O O . ARG A 1 355 ? 5.807 16.322 -34.017 1.00 85.12 355 ARG A O 1
ATOM 2732 N N . ASP A 1 356 ? 4.553 14.482 -33.766 1.00 78.38 356 ASP A N 1
ATOM 2733 C CA . ASP A 1 356 ? 5.617 13.598 -33.276 1.00 78.38 356 ASP A CA 1
ATOM 2734 C C . ASP A 1 356 ? 6.406 14.141 -32.063 1.00 78.38 356 ASP A C 1
ATOM 2736 O O . ASP A 1 356 ? 7.627 14.008 -31.948 1.00 78.38 356 ASP A O 1
ATOM 2740 N N . VAL A 1 357 ? 5.698 14.762 -31.118 1.00 86.31 357 VAL A N 1
ATOM 2741 C CA . VAL A 1 357 ? 6.265 15.294 -29.869 1.00 86.31 357 VAL A CA 1
ATOM 2742 C C . VAL A 1 357 ? 5.621 14.630 -28.655 1.00 86.31 357 VAL A C 1
ATOM 2744 O O . VAL A 1 357 ? 4.533 14.074 -28.720 1.00 86.31 357 VAL A O 1
ATOM 2747 N N . SER A 1 358 ? 6.278 14.669 -27.493 1.00 86.50 358 SER A N 1
ATOM 2748 C CA . SER A 1 358 ? 5.666 14.113 -26.275 1.00 86.50 358 SER A CA 1
ATOM 2749 C C . SER A 1 358 ? 4.492 14.983 -25.784 1.00 86.50 358 SER A C 1
ATOM 2751 O O . SER A 1 358 ? 4.590 16.210 -25.861 1.00 86.50 358 SER A O 1
ATOM 2753 N N . PRO A 1 359 ? 3.440 14.408 -25.166 1.00 91.12 359 PRO A N 1
ATOM 2754 C CA . PRO A 1 359 ? 2.346 15.183 -24.563 1.00 91.12 359 PRO A CA 1
ATOM 2755 C C . PRO A 1 359 ? 2.821 16.220 -23.537 1.00 91.12 359 PRO A C 1
ATOM 2757 O O . PRO A 1 359 ? 2.273 17.312 -23.436 1.00 91.12 359 PRO A O 1
ATOM 2760 N N . THR A 1 360 ? 3.888 15.905 -22.798 1.00 91.81 360 THR A N 1
ATOM 2761 C CA . THR A 1 360 ? 4.534 16.836 -21.866 1.00 91.81 360 THR A CA 1
ATOM 2762 C C . THR A 1 360 ? 5.166 18.030 -22.581 1.00 91.81 360 THR A C 1
ATOM 2764 O O . THR A 1 360 ? 5.195 19.123 -22.027 1.00 91.81 360 THR A O 1
ATOM 2767 N N . GLN A 1 361 ? 5.675 17.841 -23.801 1.00 91.81 361 GLN A N 1
ATOM 2768 C CA . GLN A 1 361 ? 6.253 18.929 -24.586 1.00 91.81 361 GLN A CA 1
ATOM 2769 C C . GLN A 1 361 ? 5.169 19.869 -25.114 1.00 91.81 361 GLN A C 1
ATOM 2771 O O . GLN A 1 361 ? 5.320 21.072 -24.956 1.00 91.81 361 GLN A O 1
ATOM 2776 N N . VAL A 1 362 ? 4.063 19.327 -25.634 1.00 93.25 362 VAL A N 1
ATOM 2777 C CA . VAL A 1 362 ? 2.879 20.116 -26.027 1.00 93.25 362 VAL A CA 1
ATOM 2778 C C . VAL A 1 362 ? 2.365 20.932 -24.843 1.00 93.25 362 VAL A C 1
ATOM 2780 O O . VAL A 1 362 ? 2.130 22.125 -24.971 1.00 93.25 362 VAL A O 1
ATOM 2783 N N . ALA A 1 363 ? 2.264 20.316 -23.660 1.00 93.12 363 ALA A N 1
ATOM 2784 C CA . ALA A 1 363 ? 1.863 21.020 -22.447 1.00 93.12 363 ALA A CA 1
ATOM 2785 C C . ALA A 1 363 ? 2.794 22.191 -22.096 1.00 93.12 363 ALA A C 1
ATOM 2787 O O . ALA A 1 363 ? 2.307 23.272 -21.799 1.00 93.12 363 ALA A O 1
ATOM 2788 N N . ARG A 1 364 ? 4.117 21.993 -22.170 1.00 92.31 364 ARG A N 1
ATOM 2789 C CA . ARG A 1 364 ? 5.101 23.063 -21.933 1.00 92.31 364 ARG A CA 1
ATOM 2790 C C . ARG A 1 364 ? 5.040 24.172 -22.977 1.00 92.31 364 ARG A C 1
ATOM 2792 O O . ARG A 1 364 ? 5.306 25.314 -22.634 1.00 92.31 364 ARG A O 1
ATOM 2799 N N . ASP A 1 365 ? 4.752 23.834 -24.230 1.00 94.81 365 ASP A N 1
ATOM 2800 C CA . ASP A 1 365 ? 4.644 24.819 -25.307 1.00 94.81 365 ASP A CA 1
ATOM 2801 C C . ASP A 1 365 ? 3.395 25.694 -25.131 1.00 94.81 365 ASP A C 1
ATOM 2803 O O . ASP A 1 365 ? 3.490 26.904 -25.296 1.00 94.81 365 ASP A O 1
ATOM 2807 N N . LEU A 1 366 ? 2.271 25.105 -24.702 1.00 94.94 366 LEU A N 1
ATOM 2808 C CA . LEU A 1 366 ? 1.066 25.848 -24.313 1.00 94.94 366 LEU A CA 1
ATOM 2809 C C . LEU A 1 366 ? 1.301 26.703 -23.061 1.00 94.94 366 LEU A C 1
ATOM 2811 O O . LEU A 1 366 ? 0.931 27.872 -23.051 1.00 94.94 366 LEU A O 1
ATOM 2815 N N . ASP A 1 367 ? 1.964 26.148 -22.037 1.00 93.62 367 ASP A N 1
ATOM 2816 C CA . ASP A 1 367 ? 2.296 26.882 -20.808 1.00 93.62 367 ASP A CA 1
ATOM 2817 C C . ASP A 1 367 ? 3.223 28.083 -21.105 1.00 93.62 367 ASP A C 1
ATOM 2819 O O . ASP A 1 367 ? 3.080 29.134 -20.492 1.00 93.62 367 ASP A O 1
ATOM 2823 N N . ALA A 1 368 ? 4.151 27.956 -22.064 1.00 93.44 368 ALA A N 1
ATOM 2824 C CA . ALA A 1 368 ? 5.066 29.032 -22.460 1.00 93.44 368 ALA A CA 1
ATOM 2825 C C . ALA A 1 368 ? 4.388 30.189 -23.216 1.00 93.44 368 ALA A C 1
ATOM 2827 O O . ALA A 1 368 ? 4.943 31.283 -23.248 1.00 93.44 368 ALA A O 1
ATOM 2828 N N . LEU A 1 369 ? 3.222 29.945 -23.819 1.00 95.44 369 LEU A N 1
ATOM 2829 C CA . LEU A 1 369 ? 2.368 30.969 -24.430 1.00 95.44 369 LEU A CA 1
ATOM 2830 C C . LEU A 1 369 ? 1.220 31.396 -23.506 1.00 95.44 369 LEU A C 1
ATOM 2832 O O . LEU A 1 369 ? 0.301 32.075 -23.951 1.00 95.44 369 LEU A O 1
ATOM 2836 N N . GLU A 1 370 ? 1.240 30.953 -22.245 1.00 94.94 370 GLU A N 1
ATOM 2837 C CA . GLU A 1 370 ? 0.193 31.224 -21.253 1.00 94.94 370 GLU A CA 1
ATOM 2838 C C . GLU A 1 370 ? -1.210 30.756 -21.695 1.00 94.94 370 GLU A C 1
ATOM 2840 O O . GLU A 1 370 ? -2.238 31.238 -21.218 1.00 94.94 370 GLU A O 1
ATOM 2845 N N . ILE A 1 371 ? -1.278 29.757 -22.584 1.00 93.25 371 ILE A N 1
ATOM 2846 C CA . ILE A 1 371 ? -2.540 29.189 -23.056 1.00 93.25 371 ILE A CA 1
ATOM 2847 C C . ILE A 1 371 ? -3.039 28.179 -22.030 1.00 93.25 371 ILE A C 1
ATOM 2849 O O . ILE A 1 371 ? -2.485 27.088 -21.856 1.00 93.25 371 ILE A O 1
ATOM 2853 N N . ALA A 1 372 ? -4.136 28.539 -21.363 1.00 89.06 372 ALA A N 1
ATOM 2854 C CA . ALA A 1 372 ? -4.773 27.697 -20.366 1.00 89.06 372 ALA A CA 1
ATOM 2855 C C . ALA A 1 372 ? -5.199 26.351 -20.971 1.00 89.06 372 ALA A C 1
ATOM 2857 O O . ALA A 1 372 ? -6.057 26.259 -21.855 1.00 89.06 372 ALA A O 1
ATOM 2858 N N . ARG A 1 373 ? -4.612 25.271 -20.456 1.00 88.69 373 ARG A N 1
ATOM 2859 C CA . ARG A 1 373 ? -4.996 23.911 -20.829 1.00 88.69 373 ARG A CA 1
ATOM 2860 C C . ARG A 1 373 ? -6.376 23.588 -20.256 1.00 88.69 373 ARG A C 1
ATOM 2862 O O . ARG A 1 373 ? -6.616 23.785 -19.067 1.00 88.69 373 ARG A O 1
ATOM 2869 N N . ARG A 1 374 ? -7.259 23.010 -21.077 1.00 78.38 374 ARG A N 1
ATOM 2870 C CA . ARG A 1 374 ? -8.503 22.363 -20.640 1.00 78.38 374 ARG A CA 1
ATOM 2871 C C . ARG A 1 374 ? -8.174 21.422 -19.472 1.00 78.38 374 ARG A C 1
ATOM 2873 O O . ARG A 1 374 ? -7.294 20.568 -19.630 1.00 78.38 374 ARG A O 1
ATOM 2880 N N . PRO A 1 375 ? -8.842 21.567 -18.318 1.00 64.44 375 PRO A N 1
ATOM 2881 C CA . PRO A 1 375 ? -8.549 20.764 -17.145 1.00 64.44 375 PRO A CA 1
ATOM 2882 C C . PRO A 1 375 ? -8.741 19.283 -17.473 1.00 64.44 375 PRO A C 1
ATOM 2884 O O . PRO A 1 375 ? -9.740 18.885 -18.065 1.00 64.44 375 PRO A O 1
ATOM 2887 N N . THR A 1 376 ? -7.778 18.451 -17.084 1.00 57.59 376 THR A N 1
ATOM 2888 C CA . THR A 1 376 ? -7.749 17.005 -17.371 1.00 57.59 376 THR A CA 1
ATOM 2889 C C . THR A 1 376 ? -8.826 16.202 -16.612 1.00 57.59 376 THR A C 1
ATOM 2891 O O . THR A 1 376 ? -8.767 14.975 -16.567 1.00 57.59 376 THR A O 1
ATOM 2894 N N . GLY A 1 377 ? -9.800 16.872 -15.991 1.00 55.53 377 GLY A N 1
ATOM 2895 C CA . GLY A 1 377 ? -10.930 16.268 -15.290 1.00 55.53 377 GLY A CA 1
ATOM 2896 C C . GLY A 1 377 ? -12.188 16.311 -16.151 1.00 55.53 377 GLY A C 1
ATOM 2897 O O . GLY A 1 377 ? -12.403 17.265 -16.894 1.00 55.53 377 GLY A O 1
ATOM 2898 N N . GLY A 1 378 ? -13.027 15.275 -16.062 1.00 51.06 378 GLY A N 1
ATOM 2899 C CA . GLY A 1 378 ? -14.351 15.293 -16.691 1.00 51.06 378 GLY A CA 1
ATOM 2900 C C . GLY A 1 378 ? -15.143 16.544 -16.294 1.00 51.06 378 GLY A C 1
ATOM 2901 O O . GLY A 1 378 ? -14.907 17.102 -15.223 1.00 51.06 378 GLY A O 1
ATOM 2902 N N . GLN A 1 379 ? -16.068 16.982 -17.157 1.00 51.94 379 GLN A N 1
ATOM 2903 C CA . GLN A 1 379 ? -16.940 18.130 -16.883 1.00 51.94 379 GLN A CA 1
ATOM 2904 C C . GLN A 1 379 ? -17.489 18.054 -15.451 1.00 51.94 379 GLN A C 1
ATOM 2906 O O . GLN A 1 379 ? -18.033 17.022 -15.043 1.00 51.94 379 GLN A O 1
ATOM 2911 N N . ALA A 1 380 ? -17.294 19.126 -14.680 1.00 49.47 380 ALA A N 1
ATOM 2912 C CA . ALA A 1 380 ? -17.719 19.195 -13.292 1.00 49.47 380 ALA A CA 1
ATOM 2913 C C . ALA A 1 380 ? -19.235 18.959 -13.214 1.00 49.47 380 ALA A C 1
ATOM 2915 O O . ALA A 1 380 ? -20.025 19.763 -13.694 1.00 49.47 380 ALA A O 1
ATOM 2916 N N . LYS A 1 381 ? -19.648 17.838 -12.613 1.00 52.28 381 LYS A N 1
ATOM 2917 C CA . LYS A 1 381 ? -21.063 17.456 -12.450 1.00 52.28 381 LYS A CA 1
ATOM 2918 C C . LYS A 1 381 ? -21.800 18.260 -11.362 1.00 52.28 381 LYS A C 1
ATOM 2920 O O . LYS A 1 381 ? -22.884 17.860 -10.953 1.00 52.28 381 LYS A O 1
ATOM 2925 N N . GLY A 1 382 ? -21.223 19.346 -10.846 1.00 61.12 382 GLY A N 1
ATOM 2926 C CA . GLY A 1 382 ? -21.768 20.099 -9.714 1.00 61.12 382 GLY A CA 1
ATOM 2927 C C . GLY A 1 382 ? -21.731 21.612 -9.932 1.00 61.12 382 GLY A C 1
ATOM 2928 O O . GLY A 1 382 ? -20.944 22.082 -10.755 1.00 61.12 382 GLY A O 1
ATOM 2929 N N . PRO A 1 383 ? -22.569 22.374 -9.204 1.00 67.00 383 PRO A N 1
ATOM 2930 C CA . PRO A 1 383 ? -22.526 23.830 -9.234 1.00 67.00 383 PRO A CA 1
ATOM 2931 C C . PRO A 1 383 ? -21.142 24.335 -8.795 1.00 67.00 383 PRO A C 1
ATOM 2933 O O . PRO A 1 383 ? -20.475 23.667 -7.993 1.00 67.00 383 PRO A O 1
ATOM 2936 N N . PRO A 1 384 ? -20.702 25.499 -9.304 1.00 72.12 384 PRO A N 1
ATOM 2937 C CA . PRO A 1 384 ? -19.426 26.080 -8.913 1.00 72.12 384 PRO A CA 1
ATOM 2938 C C . PRO A 1 384 ? -19.380 26.286 -7.389 1.00 72.12 384 PRO A C 1
ATOM 2940 O O . PRO A 1 384 ? -20.400 26.636 -6.784 1.00 72.12 384 PRO A O 1
ATOM 2943 N N . PRO A 1 385 ? -18.226 26.049 -6.743 1.00 80.44 385 PRO A N 1
ATOM 2944 C CA . PRO A 1 385 ? -18.069 26.337 -5.326 1.00 80.44 385 PRO A CA 1
ATOM 2945 C C . PRO A 1 385 ? -18.324 27.828 -5.068 1.00 80.44 385 PRO A C 1
ATOM 2947 O O . PRO A 1 385 ? -17.786 28.690 -5.758 1.00 80.44 385 PRO A O 1
ATOM 2950 N N . ALA A 1 386 ? -19.171 28.123 -4.082 1.00 84.19 386 ALA A N 1
ATOM 2951 C CA . ALA A 1 386 ? -19.439 29.485 -3.631 1.00 84.19 386 ALA A CA 1
ATOM 2952 C C . ALA A 1 386 ? -18.370 29.947 -2.629 1.00 84.19 386 ALA A C 1
ATOM 2954 O O . ALA A 1 386 ? -17.804 29.122 -1.906 1.00 84.19 386 ALA A O 1
ATOM 2955 N N . GLU A 1 387 ? -18.137 31.258 -2.565 1.00 91.06 387 GLU A N 1
ATOM 2956 C CA . GLU A 1 387 ? -17.263 31.885 -1.572 1.00 91.06 387 GLU A CA 1
ATOM 2957 C C . GLU A 1 387 ? -17.776 31.628 -0.144 1.00 91.06 387 GLU A C 1
ATOM 2959 O O . GLU A 1 387 ? -18.982 31.639 0.119 1.00 91.06 387 GLU A O 1
ATOM 2964 N N . ARG A 1 388 ? -16.857 31.341 0.784 1.00 87.38 388 ARG A N 1
ATOM 2965 C CA . ARG A 1 388 ? -17.146 31.018 2.188 1.00 87.38 388 ARG A CA 1
ATOM 2966 C C . ARG A 1 388 ? -16.106 31.626 3.113 1.00 87.38 388 ARG A C 1
ATOM 2968 O O . ARG A 1 388 ? -14.945 31.761 2.740 1.00 87.38 388 ARG A O 1
ATOM 2975 N N . SER A 1 389 ? -16.492 31.925 4.349 1.00 91.06 389 SER A N 1
ATOM 2976 C CA . SER A 1 389 ? -15.541 32.304 5.393 1.00 91.06 389 SER A CA 1
ATOM 2977 C C . SER A 1 389 ? -14.772 31.081 5.904 1.00 91.06 389 SER A C 1
ATOM 2979 O O . SER A 1 389 ? -15.332 30.015 6.159 1.00 91.06 389 SER A O 1
ATOM 2981 N N . CYS A 1 390 ? -13.456 31.224 6.050 1.00 89.12 390 CYS A N 1
ATOM 2982 C CA . CYS A 1 390 ? -12.596 30.229 6.680 1.00 89.12 390 CYS A CA 1
ATOM 2983 C C . CYS A 1 390 ? -12.996 30.052 8.147 1.00 89.12 390 CYS A C 1
ATOM 2985 O O . CYS A 1 390 ? -12.901 30.998 8.925 1.00 89.12 390 CYS A O 1
ATOM 2987 N N . ALA A 1 391 ? -13.331 28.829 8.558 1.00 84.56 391 ALA A N 1
ATOM 2988 C CA . ALA A 1 391 ? -13.710 28.517 9.937 1.00 84.56 391 ALA A CA 1
ATOM 2989 C C . ALA A 1 391 ? -12.586 28.776 10.960 1.00 84.56 391 ALA A C 1
ATOM 2991 O O . ALA A 1 391 ? -12.852 28.890 12.151 1.00 84.56 391 ALA A O 1
ATOM 2992 N N . GLY A 1 392 ? -11.327 28.851 10.510 1.00 86.44 392 GLY A N 1
ATOM 2993 C CA . GLY A 1 392 ? -10.183 29.132 11.379 1.00 86.44 392 GLY A CA 1
ATOM 2994 C C . GLY A 1 392 ? -9.864 30.616 11.557 1.00 86.44 392 GL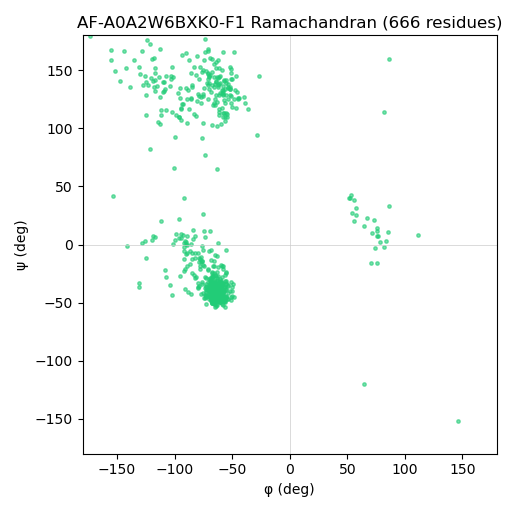Y A C 1
ATOM 2995 O O . GLY A 1 392 ? -9.538 31.031 12.660 1.00 86.44 392 GLY A O 1
ATOM 2996 N N . CYS A 1 393 ? -9.932 31.419 10.490 1.00 90.56 393 CYS A N 1
ATOM 2997 C CA . CYS A 1 393 ? -9.477 32.819 10.517 1.00 90.56 393 CYS A CA 1
ATOM 2998 C C . CYS A 1 393 ? -10.504 33.839 10.002 1.00 90.56 393 CYS A C 1
ATOM 3000 O O . CYS A 1 393 ? -10.185 35.017 9.888 1.00 90.56 393 CYS A O 1
ATOM 3002 N N . GLY A 1 394 ? -11.699 33.403 9.606 1.00 91.12 394 GLY A N 1
ATOM 3003 C CA . GLY A 1 394 ? -12.761 34.249 9.055 1.00 91.12 394 GLY A CA 1
ATOM 3004 C C . GLY A 1 394 ? -12.558 34.714 7.608 1.00 91.12 394 GLY A C 1
ATOM 3005 O O . GLY A 1 394 ? -13.527 35.119 6.972 1.00 91.12 394 GLY A O 1
ATOM 3006 N N . ARG A 1 395 ? -11.341 34.622 7.048 1.00 93.00 395 ARG A N 1
ATOM 3007 C CA . ARG A 1 395 ? -11.039 35.076 5.677 1.00 93.00 395 ARG A CA 1
ATOM 3008 C C . ARG A 1 395 ? -11.919 34.374 4.642 1.00 93.00 395 ARG A C 1
ATOM 3010 O O . ARG A 1 395 ? -12.002 33.147 4.649 1.00 93.00 395 ARG A O 1
ATOM 3017 N N . LEU A 1 396 ? -12.518 35.149 3.743 1.00 93.38 396 LEU A N 1
ATOM 3018 C CA . LEU A 1 396 ? -13.285 34.625 2.617 1.00 93.38 396 LEU A CA 1
ATOM 3019 C C . LEU A 1 396 ? -12.374 33.895 1.617 1.00 93.38 396 LEU A C 1
ATOM 3021 O O . LEU A 1 396 ? -11.260 34.344 1.332 1.00 93.38 396 LEU A O 1
ATOM 3025 N N . PHE A 1 397 ? -12.825 32.743 1.127 1.00 92.31 397 PHE A N 1
ATOM 3026 C CA . PHE A 1 397 ? -12.160 31.955 0.093 1.00 92.31 397 PHE A CA 1
ATOM 3027 C C . PHE A 1 397 ? -13.170 31.081 -0.656 1.00 92.31 397 PHE A C 1
ATOM 3029 O O . PHE A 1 397 ? -14.232 30.738 -0.134 1.00 92.31 397 PHE A O 1
ATOM 3036 N N . THR A 1 398 ? -12.806 30.660 -1.863 1.00 89.88 398 THR A N 1
ATOM 3037 C CA . THR A 1 398 ? -13.593 29.710 -2.652 1.00 89.88 398 THR A CA 1
ATOM 3038 C C . THR A 1 398 ? -12.945 28.328 -2.546 1.00 89.88 398 THR A C 1
ATOM 3040 O O . 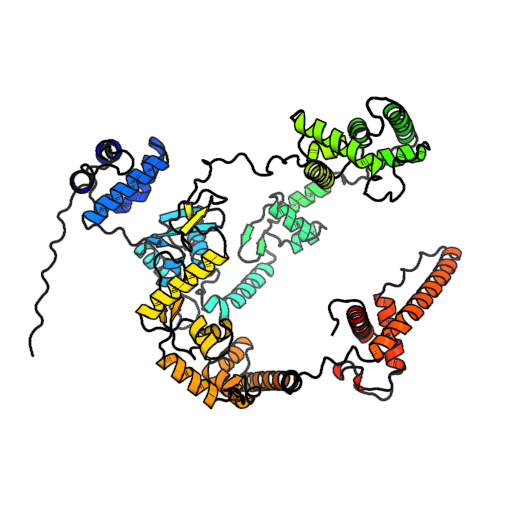THR A 1 398 ? -11.810 28.168 -2.998 1.00 89.88 398 THR A O 1
ATOM 3043 N N . PRO A 1 399 ? -13.595 27.327 -1.924 1.00 82.75 399 PRO A N 1
ATOM 3044 C CA . PRO A 1 399 ? -13.017 25.993 -1.805 1.00 82.75 399 PRO A CA 1
ATOM 3045 C C . PRO A 1 399 ? -12.876 25.339 -3.184 1.00 82.75 399 PRO A C 1
ATOM 3047 O O . PRO A 1 399 ? -13.745 25.491 -4.035 1.00 82.75 399 PRO A O 1
ATOM 3050 N N . GLU A 1 400 ? -11.807 24.567 -3.392 1.00 78.31 400 GLU A N 1
ATOM 3051 C CA . GLU A 1 400 ? -11.538 23.883 -4.671 1.00 78.31 400 GLU A CA 1
ATOM 3052 C C . GLU A 1 400 ? -12.657 22.898 -5.059 1.00 78.31 400 GLU A C 1
ATOM 3054 O O . GLU A 1 400 ? -12.945 22.693 -6.238 1.00 78.31 400 GLU A O 1
ATOM 3059 N N . PHE A 1 401 ? -13.338 22.329 -4.059 1.00 74.81 401 PHE A N 1
ATOM 3060 C CA . PHE A 1 401 ? -14.444 21.396 -4.243 1.00 74.81 401 PHE A CA 1
ATOM 3061 C C . PHE A 1 401 ? -15.698 21.865 -3.496 1.00 74.81 401 PHE A C 1
ATOM 3063 O O . PHE A 1 401 ? -15.592 22.398 -2.383 1.00 74.81 401 PHE A O 1
ATOM 3070 N N . PRO A 1 402 ? -16.903 21.620 -4.047 1.00 72.69 402 PRO A N 1
ATOM 3071 C CA . PRO A 1 402 ? -18.142 21.852 -3.321 1.00 72.69 402 PRO A CA 1
ATOM 3072 C C . PRO A 1 402 ? -18.163 20.962 -2.072 1.00 72.69 402 PRO A C 1
ATOM 3074 O O . PRO A 1 402 ? -18.182 19.736 -2.155 1.00 72.69 402 PRO A O 1
ATOM 3077 N N . CYS A 1 403 ? -18.130 21.587 -0.897 1.00 65.50 403 CYS A N 1
ATOM 3078 C CA . CYS A 1 403 ? -18.178 20.909 0.392 1.00 65.50 403 CYS A CA 1
ATOM 3079 C C . CYS A 1 403 ? -19.425 21.347 1.169 1.00 65.50 403 CYS A C 1
ATOM 3081 O O . CYS A 1 403 ? -19.783 22.525 1.219 1.00 65.50 403 CYS A O 1
ATOM 3083 N N . HIS A 1 404 ? -20.115 20.377 1.768 1.00 62.78 404 HIS A N 1
ATOM 3084 C CA . HIS A 1 404 ? -21.328 20.617 2.558 1.00 62.78 404 HIS A CA 1
ATOM 3085 C C . HIS A 1 404 ? -21.047 20.823 4.052 1.00 62.78 404 HIS A C 1
ATOM 3087 O O . HIS A 1 404 ? -21.976 21.079 4.808 1.00 62.78 404 HIS A O 1
ATOM 3093 N N . ASN A 1 405 ? -19.787 20.729 4.480 1.00 67.62 405 ASN A N 1
ATOM 3094 C CA . ASN A 1 405 ? -19.425 20.857 5.887 1.00 67.62 405 ASN A CA 1
ATOM 3095 C C . ASN A 1 405 ? -19.405 22.331 6.315 1.00 67.62 405 ASN A C 1
ATOM 3097 O O . ASN A 1 405 ? -18.956 23.193 5.559 1.00 67.62 405 ASN A O 1
ATOM 3101 N N . GLU A 1 406 ? -19.851 22.600 7.542 1.00 66.75 406 GLU A N 1
ATOM 3102 C CA . GLU A 1 406 ? -19.808 23.933 8.167 1.00 66.75 406 GLU A CA 1
ATOM 3103 C C . GLU A 1 406 ? -18.368 24.388 8.460 1.00 66.75 406 GLU A C 1
ATOM 3105 O O . GLU A 1 406 ? -18.065 25.578 8.433 1.00 66.75 406 GLU A O 1
ATOM 3110 N N . TYR A 1 407 ? -17.448 23.439 8.660 1.00 74.88 407 TYR A N 1
ATOM 3111 C CA . TYR A 1 407 ? -16.038 23.708 8.938 1.00 74.88 407 TYR A CA 1
ATOM 3112 C C . TYR A 1 407 ? -15.189 23.560 7.674 1.00 74.88 407 TYR A C 1
ATOM 3114 O O . TYR A 1 407 ? -14.711 22.466 7.358 1.00 74.88 407 TYR A O 1
ATOM 3122 N N . VAL A 1 408 ? -14.990 24.663 6.951 1.00 82.50 408 VAL A N 1
ATOM 3123 C CA . VAL A 1 408 ? -14.097 24.718 5.784 1.00 82.50 408 VAL A CA 1
ATOM 3124 C C . VAL A 1 408 ? -12.935 25.664 6.071 1.00 82.50 408 VAL A C 1
ATOM 3126 O O . VAL A 1 408 ? -13.122 26.753 6.611 1.00 82.50 408 VAL A O 1
ATOM 3129 N N . PHE A 1 409 ? -11.723 25.252 5.707 1.00 85.56 409 PHE A N 1
ATOM 3130 C CA . PHE A 1 409 ? -10.499 26.020 5.920 1.00 85.56 409 PHE A CA 1
ATOM 3131 C C . PHE A 1 409 ? -9.854 26.339 4.575 1.00 85.56 409 PHE A C 1
ATOM 3133 O O . PHE A 1 409 ? -9.828 25.483 3.694 1.00 85.56 409 PHE A O 1
ATOM 3140 N N . HIS A 1 410 ? -9.314 27.548 4.425 1.00 87.50 410 HIS A N 1
ATOM 3141 C CA . HIS A 1 410 ? -8.690 27.964 3.165 1.00 87.50 410 HIS A CA 1
ATOM 3142 C C . HIS A 1 410 ? -7.313 27.326 2.925 1.00 87.50 410 HIS A C 1
ATOM 3144 O O . HIS A 1 410 ? -6.831 27.316 1.798 1.00 87.50 410 HIS A O 1
ATOM 3150 N N . ASN A 1 411 ? -6.674 26.802 3.975 1.00 88.06 411 ASN A N 1
ATOM 3151 C CA . ASN A 1 411 ? -5.458 26.000 3.893 1.00 88.06 411 ASN A CA 1
ATOM 3152 C C . ASN A 1 411 ? -5.317 25.068 5.111 1.00 88.06 411 ASN A C 1
ATOM 3154 O O . ASN A 1 411 ? -6.010 25.208 6.127 1.00 88.06 411 ASN A O 1
ATOM 3158 N N . ASP A 1 412 ? -4.385 24.120 5.005 1.00 81.75 412 ASP A N 1
ATOM 3159 C CA . ASP A 1 412 ? -4.094 23.138 6.053 1.00 81.75 412 ASP A CA 1
ATOM 3160 C C . ASP A 1 412 ? -3.554 23.763 7.342 1.00 81.75 412 ASP A C 1
ATOM 3162 O O . ASP A 1 412 ? -3.729 23.191 8.420 1.00 81.75 412 ASP A O 1
ATOM 3166 N N . ASP A 1 413 ? -2.902 24.920 7.253 1.00 82.88 413 ASP A N 1
ATOM 3167 C C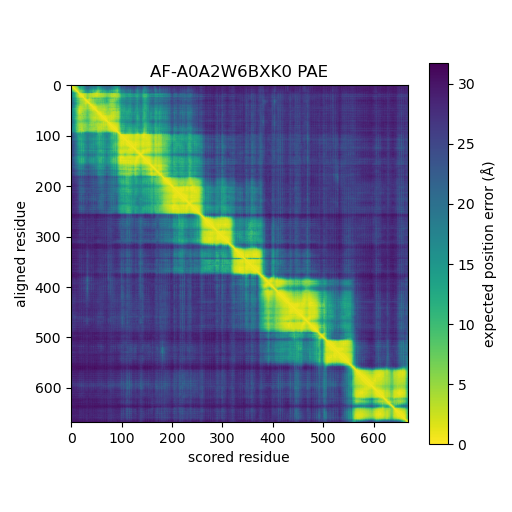A . ASP A 1 413 ? -2.342 25.606 8.415 1.00 82.88 413 ASP A CA 1
ATOM 3168 C C . ASP A 1 413 ? -3.450 26.234 9.265 1.00 82.88 413 ASP A C 1
ATOM 3170 O O . ASP A 1 413 ? -3.475 26.030 10.477 1.00 82.88 413 ASP A O 1
ATOM 3174 N N . CYS A 1 414 ? -4.447 26.876 8.647 1.00 85.56 414 CYS A N 1
ATOM 3175 C CA . CYS A 1 414 ? -5.653 27.330 9.341 1.00 85.56 414 CYS A CA 1
ATOM 3176 C C . CYS A 1 414 ? -6.454 26.162 9.906 1.00 85.56 414 CYS A C 1
ATOM 3178 O O . CYS A 1 414 ? -6.948 26.249 11.028 1.00 85.56 414 CYS A O 1
ATOM 3180 N N . ALA A 1 415 ? -6.544 25.048 9.174 1.00 84.31 415 ALA A N 1
ATOM 3181 C CA . ALA A 1 415 ? -7.185 23.844 9.687 1.00 84.31 415 ALA A CA 1
ATOM 3182 C C . ALA A 1 415 ? -6.454 23.281 10.915 1.00 84.31 415 ALA A C 1
ATOM 3184 O O . ALA A 1 415 ? -7.096 22.765 11.827 1.00 84.31 415 ALA A O 1
ATOM 3185 N N . ARG A 1 416 ? -5.117 23.334 10.947 1.00 82.75 416 ARG A N 1
ATOM 3186 C CA . ARG A 1 416 ? -4.310 22.891 12.094 1.00 82.75 416 ARG A CA 1
ATOM 3187 C C . ARG A 1 416 ? -4.409 23.862 13.267 1.00 82.75 416 ARG A C 1
ATOM 3189 O O . ARG A 1 416 ? -4.628 23.407 14.384 1.00 82.75 416 ARG A O 1
ATOM 3196 N N . ALA A 1 417 ? -4.325 25.166 13.017 1.00 84.06 417 ALA A N 1
ATOM 3197 C CA . ALA A 1 417 ? -4.432 26.202 14.041 1.00 84.06 417 ALA A CA 1
ATOM 3198 C C . ALA A 1 417 ? -5.810 26.200 14.719 1.00 84.06 417 ALA A C 1
ATOM 3200 O O . ALA A 1 417 ? -5.890 26.169 15.944 1.00 84.06 417 ALA A O 1
ATOM 3201 N N . ALA A 1 418 ? -6.893 26.136 13.939 1.00 84.81 418 ALA A N 1
ATOM 3202 C CA . ALA A 1 418 ? -8.251 26.061 14.473 1.00 84.81 418 ALA A CA 1
ATOM 3203 C C . ALA A 1 418 ? -8.471 24.790 15.301 1.00 84.81 418 ALA A C 1
ATOM 3205 O O . ALA A 1 418 ? -9.067 24.838 16.374 1.00 84.81 418 ALA A O 1
ATOM 3206 N N . ARG A 1 419 ? -7.933 23.653 14.839 1.00 85.50 419 ARG A N 1
ATOM 3207 C CA . ARG A 1 419 ? -7.961 22.397 15.597 1.00 85.50 419 ARG A CA 1
ATOM 3208 C C . ARG A 1 419 ? -7.185 22.506 16.905 1.00 85.50 419 ARG A C 1
ATOM 3210 O O . ARG A 1 419 ? -7.703 22.102 17.939 1.00 85.50 419 ARG A O 1
ATOM 3217 N N . ALA A 1 420 ? -5.980 23.067 16.877 1.00 83.75 420 ALA A N 1
ATOM 3218 C CA . ALA A 1 420 ? -5.177 23.274 18.077 1.00 83.75 420 ALA A CA 1
ATOM 3219 C C . ALA A 1 420 ? -5.878 24.204 19.083 1.00 83.75 420 ALA A C 1
ATOM 3221 O O . ALA A 1 420 ? -5.879 23.900 20.273 1.00 83.75 420 ALA A O 1
ATOM 3222 N N . SER A 1 421 ? -6.524 25.280 18.611 1.00 86.19 421 SER A N 1
ATOM 3223 C CA . SER A 1 421 ? -7.325 26.173 19.459 1.00 86.19 421 SER A CA 1
ATOM 3224 C C . SER A 1 421 ? -8.511 25.439 20.074 1.00 86.19 421 SER A C 1
ATOM 3226 O O . SER A 1 421 ? -8.630 25.410 21.289 1.00 86.19 421 SER A O 1
ATOM 3228 N N . ALA A 1 422 ? -9.321 24.746 19.268 1.00 87.12 422 ALA A N 1
ATOM 3229 C CA . ALA A 1 422 ? -10.478 24.004 19.766 1.00 87.12 422 ALA A CA 1
ATOM 3230 C C . ALA A 1 422 ? -10.087 22.928 20.794 1.00 87.12 422 ALA A C 1
ATOM 3232 O O . ALA A 1 422 ? -10.756 22.773 21.811 1.00 87.12 422 ALA A O 1
ATOM 3233 N N . ILE A 1 423 ? -8.979 22.210 20.567 1.00 89.31 423 ILE A N 1
ATOM 3234 C CA . ILE A 1 423 ? -8.430 21.258 21.546 1.00 89.31 423 ILE A CA 1
ATOM 3235 C C . ILE A 1 423 ? -8.057 21.979 22.837 1.00 89.31 423 ILE A C 1
ATOM 3237 O O . ILE A 1 423 ? -8.404 21.511 23.918 1.00 89.31 423 ILE A O 1
ATOM 3241 N N . LYS A 1 424 ? -7.333 23.095 22.728 1.00 88.38 424 LYS A N 1
ATOM 3242 C CA . LYS A 1 424 ? -6.888 23.878 23.880 1.00 88.38 424 LYS A CA 1
ATOM 3243 C C . LYS A 1 424 ? -8.075 24.406 24.684 1.00 88.38 424 LYS A C 1
ATOM 3245 O O . LYS A 1 424 ? -8.033 24.321 25.905 1.00 88.38 424 LYS A O 1
ATOM 3250 N N . ASP A 1 425 ? -9.115 24.896 24.020 1.00 89.94 425 ASP A N 1
ATOM 3251 C CA . ASP A 1 425 ? -10.299 25.465 24.662 1.00 89.94 425 ASP A CA 1
ATOM 3252 C C . ASP A 1 425 ? -11.127 24.373 25.352 1.00 89.94 425 ASP A C 1
ATOM 3254 O O . ASP A 1 425 ? -11.470 24.505 26.526 1.00 89.94 425 ASP A O 1
ATOM 3258 N N . VAL A 1 426 ? -11.376 23.250 24.666 1.00 92.94 426 VAL A N 1
ATOM 3259 C CA . VAL A 1 426 ? -12.127 22.118 25.232 1.00 92.94 426 VAL A CA 1
ATOM 3260 C C . VAL A 1 426 ? -11.373 21.481 26.398 1.00 92.94 426 VAL A C 1
ATOM 3262 O O . VAL A 1 426 ? -11.950 21.285 27.464 1.00 92.94 426 VAL A O 1
ATOM 3265 N N . LEU A 1 427 ? -10.087 21.160 26.229 1.00 95.31 427 LEU A N 1
ATOM 3266 C CA . LEU A 1 427 ? -9.300 20.549 27.303 1.00 95.31 427 LEU A CA 1
ATOM 3267 C C . LEU A 1 427 ? -9.060 21.537 28.447 1.00 95.31 427 LEU A C 1
ATOM 3269 O O . LEU A 1 427 ? -9.193 21.154 29.606 1.00 95.31 427 LEU A O 1
ATOM 3273 N N . GLY A 1 428 ? -8.798 22.808 28.138 1.00 92.31 428 GLY A N 1
ATOM 3274 C CA . GLY A 1 428 ? -8.650 23.871 29.129 1.00 92.31 428 GLY A CA 1
ATOM 3275 C C . GLY A 1 428 ? -9.909 24.064 29.974 1.00 92.31 428 GLY A C 1
ATOM 3276 O O . GLY A 1 428 ? -9.805 24.145 31.195 1.00 92.31 428 GLY A O 1
ATOM 3277 N N . GLY A 1 429 ? -11.095 24.037 29.357 1.00 93.19 429 GLY A N 1
ATOM 3278 C CA . GLY A 1 429 ? -12.380 24.082 30.065 1.00 93.19 429 GLY A CA 1
ATOM 3279 C C . GLY A 1 429 ? -12.629 22.878 30.982 1.00 93.19 429 GLY A C 1
ATOM 3280 O O . GLY A 1 429 ? -13.361 22.995 31.961 1.00 93.19 429 GLY A O 1
ATOM 3281 N N . LEU A 1 430 ? -11.984 21.741 30.709 1.00 94.25 430 LEU A N 1
ATOM 3282 C CA . LEU A 1 430 ? -12.015 20.538 31.549 1.00 94.25 430 LEU A CA 1
ATOM 3283 C C . LEU A 1 430 ? -10.867 20.485 32.574 1.00 94.25 430 LEU A C 1
ATOM 3285 O O . LEU A 1 430 ? -10.745 19.498 33.296 1.00 94.25 430 LEU A O 1
ATOM 3289 N N . GLY A 1 431 ? -10.002 21.505 32.630 1.00 95.88 431 GLY A N 1
ATOM 3290 C CA . GLY A 1 431 ? -8.806 21.498 33.478 1.00 95.88 431 GLY A CA 1
ATOM 3291 C C . GLY A 1 431 ? -7.750 20.472 33.048 1.00 95.88 431 GLY A C 1
ATOM 3292 O O . GLY A 1 431 ? -6.930 20.051 33.860 1.00 95.88 431 GLY A O 1
ATOM 3293 N N . LEU A 1 432 ? -7.766 20.044 31.783 1.00 97.06 432 LEU A N 1
ATOM 3294 C CA . LEU A 1 432 ? -6.859 19.047 31.219 1.00 97.06 432 LEU A CA 1
ATOM 3295 C C . LEU A 1 432 ? -5.768 19.705 30.362 1.00 97.06 432 LEU A C 1
ATOM 3297 O O . LEU A 1 432 ? -5.991 20.674 29.639 1.00 97.06 432 LEU A O 1
ATOM 3301 N N . LEU A 1 433 ? -4.575 19.121 30.399 1.00 96.19 433 LEU A N 1
ATOM 3302 C CA . LEU A 1 433 ? -3.458 19.420 29.514 1.00 96.19 433 LEU A CA 1
ATOM 3303 C C . LEU A 1 433 ? -3.548 18.560 28.252 1.00 96.19 433 LEU A C 1
ATOM 3305 O O . LEU A 1 433 ? -3.706 17.341 28.323 1.00 96.19 433 LEU A O 1
ATOM 3309 N N . SER A 1 434 ? -3.385 19.189 27.094 1.00 95.50 434 SER A N 1
ATOM 3310 C CA . SER A 1 434 ? -3.204 18.497 25.815 1.00 95.50 434 SER A CA 1
ATOM 3311 C C . SER A 1 434 ? -1.857 17.773 25.732 1.00 95.50 434 SER A C 1
ATOM 3313 O O . SER A 1 434 ? -0.888 18.126 26.412 1.00 95.50 434 SER A O 1
ATOM 3315 N N . VAL A 1 435 ? -1.763 16.812 24.809 1.00 93.38 435 VAL A N 1
ATOM 3316 C CA . VAL A 1 435 ? -0.500 16.159 24.421 1.00 93.38 435 VAL A CA 1
ATOM 3317 C C . VAL A 1 435 ? 0.586 17.182 24.084 1.00 93.38 435 VAL A C 1
ATOM 3319 O O . VAL A 1 435 ? 1.703 17.058 24.581 1.00 93.38 435 VAL A O 1
ATOM 3322 N N . SER A 1 436 ? 0.257 18.223 23.317 1.00 91.62 436 SER A N 1
ATOM 3323 C CA . SER A 1 436 ? 1.195 19.288 22.944 1.00 91.62 436 SER A CA 1
ATOM 3324 C C . SER A 1 436 ? 1.680 20.094 24.153 1.00 91.62 436 SER A C 1
ATOM 3326 O O . SER A 1 436 ? 2.867 20.395 24.253 1.00 91.62 436 SER A O 1
ATOM 3328 N N . GLN A 1 437 ? 0.798 20.410 25.110 1.00 93.75 437 GLN A N 1
ATOM 3329 C CA . GLN A 1 437 ? 1.179 21.123 26.338 1.00 93.75 437 GLN A CA 1
ATOM 3330 C C . GLN A 1 437 ? 2.094 20.281 27.228 1.00 93.75 437 GLN A C 1
ATOM 3332 O O . GLN A 1 437 ? 3.074 20.801 27.757 1.00 93.75 437 GLN A O 1
ATOM 3337 N N . VAL A 1 438 ? 1.808 18.986 27.374 1.00 93.50 438 VAL A N 1
ATOM 3338 C CA . VAL A 1 438 ? 2.661 18.070 28.144 1.00 93.50 438 VAL A CA 1
ATOM 3339 C C . VAL A 1 438 ? 4.010 17.860 27.450 1.00 93.50 438 VAL A C 1
ATOM 3341 O O . VAL A 1 438 ? 5.048 17.911 28.106 1.00 93.50 438 VAL A O 1
ATOM 3344 N N . ALA A 1 439 ? 4.020 17.715 26.124 1.00 89.75 439 ALA A N 1
ATOM 3345 C CA . ALA A 1 439 ? 5.238 17.604 25.324 1.00 89.75 439 ALA A CA 1
ATOM 3346 C C . ALA A 1 439 ? 6.132 18.845 25.477 1.00 89.75 439 ALA A C 1
ATOM 3348 O O . ALA A 1 439 ? 7.320 18.717 25.775 1.00 89.75 439 ALA A O 1
ATOM 3349 N N . ALA A 1 440 ? 5.544 20.041 25.358 1.00 87.75 440 ALA A N 1
ATOM 3350 C CA . ALA A 1 440 ? 6.239 21.307 25.562 1.00 87.75 440 ALA A CA 1
ATOM 3351 C C . ALA A 1 440 ? 6.774 21.442 26.996 1.00 87.75 440 ALA A C 1
ATOM 3353 O O . ALA A 1 440 ? 7.940 21.786 27.182 1.00 87.75 440 ALA A O 1
ATOM 3354 N N . ARG A 1 441 ? 5.958 21.106 28.005 1.00 90.25 441 ARG A N 1
ATOM 3355 C CA . ARG A 1 441 ? 6.346 21.145 29.424 1.00 90.25 441 ARG A CA 1
ATOM 3356 C C . ARG A 1 441 ? 7.534 20.232 29.725 1.00 90.25 441 ARG A C 1
ATOM 3358 O O . ARG A 1 441 ? 8.419 20.617 30.479 1.00 90.25 441 ARG A O 1
ATOM 3365 N N . TRP A 1 442 ? 7.557 19.034 29.149 1.00 87.00 442 TRP A N 1
ATOM 3366 C CA . TRP A 1 442 ? 8.620 18.055 29.382 1.00 87.00 442 TRP A CA 1
ATOM 3367 C C . TRP A 1 442 ? 9.798 18.177 28.412 1.00 87.00 442 TRP A C 1
ATOM 3369 O O . TRP A 1 442 ? 10.742 17.398 28.523 1.00 87.00 442 TRP A O 1
ATOM 3379 N N . ALA A 1 443 ? 9.750 19.118 27.464 1.00 81.69 443 ALA A N 1
ATOM 3380 C CA . ALA A 1 443 ? 10.716 19.247 26.374 1.00 81.69 443 ALA A CA 1
ATOM 3381 C C . ALA A 1 443 ? 10.932 17.930 25.589 1.00 81.69 443 ALA A C 1
ATOM 3383 O O . ALA A 1 443 ? 12.053 17.593 25.203 1.00 81.69 443 ALA A O 1
ATOM 3384 N N . ILE A 1 444 ? 9.851 17.181 25.336 1.00 83.25 444 ILE A N 1
ATOM 3385 C CA . ILE A 1 444 ? 9.859 15.952 24.522 1.00 83.25 444 ILE A CA 1
ATOM 3386 C C . ILE A 1 444 ? 8.907 16.069 23.326 1.00 83.25 444 ILE A C 1
ATOM 3388 O O . ILE A 1 444 ? 8.144 17.020 23.207 1.00 83.25 444 ILE A O 1
ATOM 3392 N N . SER A 1 445 ? 8.937 15.090 22.420 1.00 84.06 445 SER A N 1
ATOM 3393 C CA . SER A 1 445 ? 8.001 15.048 21.286 1.00 84.06 445 SER A CA 1
ATOM 3394 C C . SER A 1 445 ? 6.587 14.617 21.702 1.00 84.06 445 SER A C 1
ATOM 3396 O O . SER A 1 445 ? 6.427 13.779 22.591 1.00 84.06 445 SER A O 1
ATOM 3398 N N . GLU A 1 446 ? 5.562 15.103 20.992 1.00 88.25 446 GLU A N 1
ATOM 3399 C CA . GLU A 1 446 ? 4.163 14.668 21.167 1.00 88.25 446 GLU A CA 1
ATOM 3400 C C . GLU A 1 446 ? 3.997 13.152 21.015 1.00 88.25 446 GLU A C 1
ATOM 3402 O O . GLU A 1 446 ? 3.267 12.520 21.776 1.00 88.25 446 GLU A O 1
ATOM 3407 N N . HIS A 1 447 ? 4.731 12.549 20.074 1.00 84.12 447 HIS A N 1
ATOM 3408 C CA . HIS A 1 447 ? 4.733 11.102 19.876 1.00 84.12 447 HIS A CA 1
ATOM 3409 C C . HIS A 1 447 ? 5.154 10.352 21.146 1.00 84.12 447 HIS A C 1
ATOM 3411 O O . HIS A 1 447 ? 4.548 9.347 21.501 1.00 84.12 447 HIS A O 1
ATOM 3417 N N . GLN A 1 448 ? 6.163 10.857 21.857 1.00 80.12 448 GLN A N 1
ATOM 3418 C CA . GLN A 1 448 ? 6.655 10.225 23.077 1.00 80.12 448 GLN A CA 1
ATOM 3419 C C . GLN A 1 448 ? 5.659 10.341 24.235 1.00 80.12 448 GLN A C 1
ATOM 3421 O O . GLN A 1 448 ? 5.520 9.389 25.000 1.00 80.12 448 GLN A O 1
ATOM 3426 N N . VAL A 1 449 ? 4.940 11.463 24.341 1.00 88.88 449 VAL A N 1
ATOM 3427 C CA . VAL A 1 449 ? 3.806 11.587 25.272 1.00 88.88 449 VAL A CA 1
ATOM 3428 C C . VAL A 1 449 ? 2.733 10.552 24.929 1.00 88.88 449 VAL A C 1
ATOM 3430 O O . VAL A 1 449 ? 2.268 9.858 25.827 1.00 88.88 449 VAL A O 1
ATOM 3433 N N . GLY A 1 450 ? 2.415 10.380 23.639 1.00 86.25 450 GLY A N 1
ATOM 3434 C CA . GLY A 1 450 ? 1.518 9.327 23.153 1.00 86.25 450 GLY A CA 1
ATOM 3435 C C . GLY A 1 450 ? 1.951 7.927 23.593 1.00 86.25 450 GLY A C 1
ATOM 3436 O O . GLY A 1 450 ? 1.149 7.204 24.170 1.00 86.25 450 GLY A O 1
ATOM 3437 N N . CYS A 1 451 ? 3.234 7.582 23.447 1.00 80.69 451 CYS A N 1
ATOM 3438 C CA . CYS A 1 451 ? 3.753 6.297 23.923 1.00 80.69 451 CYS A CA 1
ATOM 3439 C C . CYS A 1 451 ? 3.582 6.107 25.437 1.00 80.69 451 CYS A C 1
ATOM 3441 O O . CYS A 1 451 ? 3.314 4.998 25.879 1.00 80.69 451 CYS A O 1
ATOM 3443 N N . TYR A 1 452 ? 3.729 7.157 26.251 1.00 86.69 452 TYR A N 1
ATOM 3444 C CA . TYR A 1 452 ? 3.502 7.039 27.695 1.00 86.69 452 TYR A CA 1
ATOM 3445 C C . TYR A 1 452 ? 2.028 6.831 28.048 1.00 86.69 452 TYR A C 1
ATOM 3447 O O . TYR A 1 452 ? 1.745 6.155 29.036 1.00 86.69 452 TYR A O 1
ATOM 3455 N N . ILE A 1 453 ? 1.108 7.377 27.251 1.00 88.25 453 ILE A N 1
ATOM 3456 C CA . ILE A 1 453 ? -0.330 7.108 27.376 1.00 88.25 453 ILE A CA 1
ATOM 3457 C C . ILE A 1 453 ? -0.613 5.649 27.003 1.00 88.25 453 ILE A C 1
ATOM 3459 O O . ILE A 1 453 ? -1.225 4.929 27.788 1.00 88.25 453 ILE A O 1
ATOM 3463 N N . ASP A 1 454 ? -0.106 5.199 25.853 1.00 80.00 454 ASP A N 1
ATOM 3464 C CA . ASP A 1 454 ? -0.302 3.834 25.347 1.00 80.00 454 ASP A CA 1
ATOM 3465 C C . ASP A 1 454 ? 0.307 2.771 26.283 1.00 80.00 454 ASP A C 1
ATOM 3467 O O . ASP A 1 454 ? -0.290 1.716 26.501 1.00 80.00 454 ASP A O 1
ATOM 3471 N N . ASP A 1 455 ? 1.464 3.063 26.888 1.00 78.81 455 ASP A N 1
ATOM 3472 C CA . ASP A 1 455 ? 2.137 2.206 27.875 1.00 78.81 455 ASP A CA 1
ATOM 3473 C C . ASP A 1 455 ? 1.461 2.247 29.267 1.00 78.81 455 ASP A C 1
ATOM 3475 O O . ASP A 1 455 ? 1.893 1.543 30.184 1.00 78.81 455 ASP A O 1
ATOM 3479 N N . GLY A 1 456 ? 0.441 3.091 29.466 1.00 84.50 456 GLY A N 1
ATOM 3480 C CA . GLY A 1 456 ? -0.254 3.274 30.746 1.00 84.50 456 GLY A CA 1
ATOM 3481 C C . GLY A 1 456 ? 0.560 4.004 31.823 1.00 84.50 456 GLY A C 1
ATOM 3482 O O . GLY A 1 456 ? 0.146 4.052 32.981 1.00 84.50 456 GLY A O 1
ATOM 3483 N N . LEU A 1 457 ? 1.713 4.575 31.461 1.00 83.00 457 LEU A N 1
ATOM 3484 C CA . LEU A 1 457 ? 2.583 5.345 32.359 1.00 83.00 457 LEU A CA 1
ATOM 3485 C C . LEU A 1 457 ? 2.037 6.749 32.632 1.00 83.00 457 LEU A C 1
ATOM 3487 O O . LEU A 1 457 ? 2.252 7.300 33.709 1.00 83.00 457 LEU A O 1
ATOM 3491 N N . LEU A 1 458 ? 1.345 7.333 31.657 1.00 91.81 458 LEU A N 1
ATOM 3492 C CA . LEU A 1 458 ? 0.675 8.617 31.785 1.00 91.81 458 LEU A CA 1
ATOM 3493 C C . LEU A 1 458 ? -0.832 8.396 31.736 1.00 91.81 458 LEU A C 1
ATOM 3495 O O . LEU A 1 458 ? -1.388 8.057 30.693 1.00 91.81 458 LEU A O 1
ATOM 3499 N N . LYS A 1 459 ? -1.504 8.619 32.867 1.00 92.31 459 LYS A N 1
ATOM 3500 C CA . LYS A 1 459 ? -2.968 8.579 32.919 1.00 92.31 459 LYS A CA 1
ATOM 3501 C C . LYS A 1 459 ? -3.532 9.713 32.061 1.00 92.31 459 LYS A C 1
ATOM 3503 O O . LYS A 1 459 ? -3.277 10.884 32.337 1.00 92.31 459 LYS A O 1
ATOM 3508 N N . ALA A 1 460 ? -4.310 9.350 31.048 1.00 95.44 460 ALA A N 1
ATOM 3509 C CA . ALA A 1 460 ? -5.002 10.277 30.166 1.00 95.44 460 ALA A CA 1
ATOM 3510 C C . ALA A 1 460 ? -6.475 9.884 30.021 1.00 95.44 460 ALA A C 1
ATOM 3512 O O . ALA A 1 460 ? -6.838 8.713 30.125 1.00 95.44 460 ALA A O 1
ATOM 3513 N N . GLN A 1 461 ? -7.313 10.877 29.754 1.00 95.62 461 GLN A N 1
ATOM 3514 C CA . GLN A 1 461 ? -8.723 10.723 29.440 1.00 95.62 461 GLN A CA 1
ATOM 3515 C C . GLN A 1 461 ? -8.947 11.023 27.957 1.00 95.62 461 GLN A C 1
ATOM 3517 O O . GLN A 1 461 ? -8.449 12.017 27.428 1.00 95.62 461 GLN A O 1
ATOM 3522 N N . ALA A 1 462 ? -9.713 10.165 27.286 1.00 94.38 462 ALA A N 1
ATOM 3523 C CA . ALA A 1 462 ? -10.191 10.429 25.937 1.00 94.38 462 ALA A CA 1
ATOM 3524 C C . ALA A 1 462 ? -11.364 11.421 25.992 1.00 94.38 462 ALA A C 1
ATOM 3526 O O . ALA A 1 462 ? -12.383 11.144 26.625 1.00 94.38 462 ALA A O 1
ATOM 3527 N N . VAL A 1 463 ? -11.230 12.561 25.316 1.00 93.69 463 VAL A N 1
ATOM 3528 C CA . VAL A 1 463 ? -12.251 13.610 25.215 1.00 93.69 463 VAL A CA 1
ATOM 3529 C C . VAL A 1 463 ? -12.757 13.683 23.778 1.00 93.69 463 VAL A C 1
ATOM 3531 O O . VAL A 1 463 ? -11.975 13.803 22.834 1.00 93.69 463 VAL A O 1
ATOM 3534 N N . PHE A 1 464 ? -14.075 13.607 23.601 1.00 90.00 464 PHE A N 1
ATOM 3535 C CA . PHE A 1 464 ? -14.717 13.691 22.291 1.00 90.00 464 PHE A CA 1
ATOM 3536 C C . PHE A 1 464 ? -15.156 15.127 22.014 1.00 90.00 464 PHE A C 1
ATOM 3538 O O . PHE A 1 464 ? -16.001 15.671 22.720 1.00 90.00 464 PHE A O 1
ATOM 3545 N N . ILE A 1 465 ? -14.584 15.731 20.971 1.00 84.69 465 ILE A N 1
ATOM 3546 C CA . ILE A 1 465 ? -14.986 17.055 20.490 1.00 84.69 465 ILE A CA 1
ATOM 3547 C C . ILE A 1 465 ? -16.111 16.862 19.457 1.00 84.69 465 ILE A C 1
ATOM 3549 O O . ILE A 1 465 ? -15.912 16.109 18.498 1.00 84.69 465 ILE A O 1
ATOM 3553 N N . PRO A 1 466 ? -17.287 17.502 19.613 1.00 77.69 466 PRO A N 1
ATOM 3554 C CA . PRO A 1 466 ? -18.368 17.414 18.633 1.00 77.69 466 PRO A CA 1
ATOM 3555 C C . PRO A 1 466 ? -17.891 17.731 17.207 1.00 77.69 466 PRO A C 1
ATOM 3557 O O . PRO A 1 466 ? -17.131 18.671 16.983 1.00 77.69 466 PRO A O 1
ATOM 3560 N N . GLY A 1 467 ? -18.312 16.917 16.236 1.00 74.19 467 GLY A N 1
ATOM 3561 C CA . GLY A 1 467 ? -17.895 17.041 14.832 1.00 74.19 467 GLY A CA 1
ATOM 3562 C C . GLY A 1 467 ? -16.535 16.414 14.496 1.00 74.19 467 GLY A C 1
ATOM 3563 O O . GLY A 1 467 ? -16.142 16.412 13.329 1.00 74.19 467 GLY A O 1
ATOM 3564 N N . TRP A 1 468 ? -15.812 15.856 15.474 1.00 78.19 468 TRP A N 1
ATOM 3565 C CA . TRP A 1 468 ? -14.526 15.194 15.247 1.00 78.19 468 TRP A CA 1
ATOM 3566 C C . TRP A 1 468 ? -14.663 13.671 15.300 1.00 78.19 468 TRP A C 1
ATOM 3568 O O . TRP A 1 468 ? -15.298 13.110 16.185 1.00 78.19 468 TRP A O 1
ATOM 3578 N N . LEU A 1 469 ? -14.012 12.983 14.356 1.00 74.38 469 LEU A N 1
ATOM 3579 C CA . LEU A 1 469 ? -14.071 11.518 14.237 1.00 74.38 469 LEU A CA 1
ATOM 3580 C C . LEU A 1 469 ? -13.174 10.770 15.233 1.00 74.38 469 LEU A C 1
ATOM 3582 O O . LEU A 1 469 ? -13.286 9.553 15.360 1.00 74.38 469 LEU A O 1
ATOM 3586 N N . ARG A 1 470 ? -12.222 11.456 15.873 1.00 80.81 470 ARG A N 1
ATOM 3587 C CA . ARG A 1 470 ? -11.253 10.840 16.788 1.00 80.81 470 ARG A CA 1
ATOM 3588 C C . ARG A 1 470 ? -11.249 11.582 18.120 1.00 80.81 470 ARG A C 1
ATOM 3590 O O . ARG A 1 470 ? -11.258 12.814 18.093 1.00 80.81 470 ARG A O 1
ATOM 3597 N N . PRO A 1 471 ? -11.203 10.861 19.253 1.00 89.00 471 PRO A N 1
ATOM 3598 C CA . PRO A 1 471 ? -11.024 11.495 20.546 1.00 89.00 471 PRO A CA 1
ATOM 3599 C C . PRO A 1 471 ? -9.641 12.143 20.634 1.00 89.00 471 PRO A C 1
ATOM 3601 O O . PRO A 1 471 ? -8.691 11.731 19.961 1.00 89.00 471 PRO A O 1
ATOM 3604 N N . VAL A 1 472 ? -9.540 13.143 21.498 1.00 93.19 472 VAL A N 1
ATOM 3605 C CA . VAL A 1 472 ? -8.295 13.821 21.848 1.00 93.19 472 VAL A CA 1
ATOM 3606 C C . VAL A 1 472 ? -7.926 13.425 23.272 1.00 93.19 472 VAL A C 1
ATOM 3608 O O . VAL A 1 472 ? -8.799 13.307 24.127 1.00 93.19 472 VAL A O 1
ATOM 3611 N N . TRP A 1 473 ? -6.644 13.194 23.535 1.00 95.62 473 TRP A N 1
ATOM 3612 C CA . TRP A 1 473 ? -6.173 12.826 24.868 1.00 95.62 473 TRP A CA 1
ATOM 3613 C C . TRP A 1 473 ? -5.907 14.072 25.715 1.00 95.62 473 TRP A C 1
ATOM 3615 O O . TRP A 1 473 ? -5.142 14.949 25.303 1.00 95.62 473 TRP A O 1
ATOM 3625 N N . GLY A 1 474 ? -6.538 14.132 26.887 1.00 95.88 474 GLY A N 1
ATOM 3626 C CA . GLY A 1 474 ? -6.299 15.141 27.916 1.00 95.88 474 GLY A CA 1
ATOM 3627 C C . GLY A 1 474 ? -5.762 14.513 29.200 1.00 95.88 474 GLY A C 1
ATOM 3628 O O . GLY A 1 474 ? -6.188 13.429 29.594 1.00 95.88 474 GLY A O 1
ATOM 3629 N N . MET A 1 475 ? -4.827 15.186 29.863 1.00 97.31 475 MET A N 1
ATOM 3630 C CA . MET A 1 475 ? -4.181 14.715 31.092 1.00 97.31 475 MET A CA 1
ATOM 3631 C C . MET A 1 475 ? -4.378 15.730 32.207 1.00 97.31 475 MET A C 1
ATOM 3633 O O . MET A 1 475 ? -4.203 16.922 31.973 1.00 97.31 475 MET A O 1
ATOM 3637 N N . THR A 1 476 ? -4.686 15.298 33.430 1.00 96.62 476 THR A N 1
ATOM 3638 C CA . THR A 1 476 ? -4.728 16.260 34.540 1.00 96.62 476 THR A CA 1
ATOM 3639 C C . THR A 1 476 ? -3.310 16.780 34.836 1.00 96.62 476 THR A C 1
ATOM 3641 O O . THR A 1 476 ? -2.331 16.043 34.637 1.00 96.62 476 THR A O 1
ATOM 3644 N N . PRO A 1 477 ? -3.152 18.031 35.303 1.00 95.75 477 PRO A N 1
ATOM 3645 C CA . PRO A 1 477 ? -1.855 18.563 35.715 1.00 95.75 477 PRO A CA 1
ATOM 3646 C C . PRO A 1 477 ? -1.141 17.680 36.745 1.00 95.75 477 PRO A C 1
ATOM 3648 O O . PRO A 1 477 ? 0.078 17.526 36.675 1.00 95.75 477 PRO A O 1
ATOM 3651 N N . GLU A 1 478 ? -1.890 17.050 37.651 1.00 93.69 478 GLU A N 1
ATOM 3652 C CA . GLU A 1 478 ? -1.380 16.148 38.688 1.00 93.69 478 GLU A CA 1
ATOM 3653 C C . GLU A 1 478 ? -0.888 14.833 38.085 1.00 93.69 478 GLU A C 1
ATOM 3655 O O . GLU A 1 478 ? 0.192 14.369 38.439 1.00 93.69 478 GLU A O 1
ATOM 3660 N N . ALA A 1 479 ? -1.634 14.247 37.141 1.00 91.38 479 ALA A N 1
ATOM 3661 C CA . ALA A 1 479 ? -1.219 13.034 36.439 1.00 91.38 479 ALA A CA 1
ATOM 3662 C C . ALA A 1 479 ? 0.062 13.271 35.628 1.00 91.38 479 ALA A C 1
ATOM 3664 O O . ALA A 1 479 ? 0.975 12.442 35.651 1.00 91.38 479 ALA A O 1
ATOM 3665 N N . ALA A 1 480 ? 0.156 14.424 34.958 1.00 92.31 480 ALA A N 1
ATOM 3666 C CA . ALA A 1 480 ? 1.374 14.832 34.273 1.00 92.31 480 ALA A CA 1
ATOM 3667 C C . ALA A 1 480 ? 2.528 15.038 35.272 1.00 92.31 480 ALA A C 1
ATOM 3669 O O . ALA A 1 480 ? 3.616 14.509 35.070 1.00 92.31 480 ALA A O 1
ATOM 3670 N N . HIS A 1 481 ? 2.310 15.741 36.383 1.00 90.12 481 HIS A N 1
ATOM 3671 C CA . HIS A 1 481 ? 3.365 15.975 37.369 1.00 90.12 481 HIS A CA 1
ATOM 3672 C C . HIS A 1 481 ? 3.850 14.684 38.054 1.00 90.12 481 HIS A C 1
ATOM 3674 O O . HIS A 1 481 ? 5.053 14.491 38.217 1.00 90.12 481 HIS A O 1
ATOM 3680 N N . ALA A 1 482 ? 2.941 13.767 38.392 1.00 88.25 482 ALA A N 1
ATOM 3681 C CA . ALA A 1 482 ? 3.279 12.468 38.968 1.00 88.25 482 ALA A CA 1
ATOM 3682 C C . ALA A 1 482 ? 4.109 11.614 37.995 1.00 88.25 482 ALA A C 1
ATOM 3684 O O . ALA A 1 482 ? 5.136 11.057 38.382 1.00 88.25 482 ALA A O 1
ATOM 3685 N N . CYS A 1 483 ? 3.708 11.568 36.718 1.00 87.12 483 CYS A N 1
ATOM 3686 C CA . CYS A 1 483 ? 4.458 10.871 35.674 1.00 87.12 483 CYS A CA 1
ATOM 3687 C C . CYS A 1 483 ? 5.837 11.516 35.449 1.00 87.12 483 CYS A C 1
ATOM 3689 O O . CYS A 1 483 ? 6.838 10.812 35.354 1.00 87.12 483 CYS A O 1
ATOM 3691 N N . GLU A 1 484 ? 5.920 12.852 35.430 1.00 85.69 484 GLU A N 1
ATOM 3692 C CA . GLU A 1 484 ? 7.181 13.601 35.343 1.00 85.69 484 GLU A CA 1
ATOM 3693 C C . GLU A 1 484 ? 8.132 13.214 36.485 1.00 85.69 484 GLU A C 1
ATOM 3695 O O . GLU A 1 484 ? 9.280 12.849 36.232 1.00 85.69 484 GLU A O 1
ATOM 3700 N N . GLY A 1 485 ? 7.637 13.213 37.727 1.00 77.94 485 GLY A N 1
ATOM 3701 C CA . GLY A 1 485 ? 8.394 12.796 38.906 1.00 77.94 485 GLY A CA 1
ATOM 3702 C C . GLY A 1 485 ? 8.877 11.347 38.817 1.00 77.94 485 GLY A C 1
ATOM 3703 O O . GLY A 1 485 ? 10.041 11.071 39.094 1.00 77.94 485 GLY A O 1
ATOM 3704 N N . GLU A 1 486 ? 8.030 10.426 38.352 1.00 78.69 486 GLU A N 1
ATOM 3705 C CA . GLU A 1 486 ? 8.391 9.017 38.155 1.00 78.69 486 GLU A CA 1
ATOM 3706 C C . GLU A 1 486 ? 9.433 8.831 37.036 1.00 78.69 486 GLU A C 1
ATOM 3708 O O . GLU A 1 486 ? 10.346 8.011 37.158 1.00 78.69 486 GLU A O 1
ATOM 3713 N N . LEU A 1 487 ? 9.339 9.604 35.949 1.00 73.88 487 LEU A N 1
ATOM 3714 C CA . LEU A 1 487 ? 10.304 9.587 34.847 1.00 73.88 487 LEU A CA 1
ATOM 3715 C C . LEU A 1 487 ? 11.665 10.162 35.266 1.00 73.88 487 LEU A C 1
ATOM 3717 O O . LEU A 1 487 ? 12.698 9.611 34.873 1.00 73.88 487 LEU A O 1
ATOM 3721 N N . VAL A 1 488 ? 11.675 11.224 36.077 1.00 68.75 488 VAL A N 1
ATOM 3722 C CA . VAL A 1 488 ? 12.895 11.814 36.653 1.00 68.75 488 VAL A CA 1
ATOM 3723 C C . VAL A 1 488 ? 13.523 10.869 37.679 1.00 68.75 488 VAL A C 1
ATOM 3725 O O . VAL A 1 488 ? 14.705 10.549 37.567 1.00 68.75 488 VAL A O 1
ATOM 3728 N N . ALA A 1 489 ? 12.735 10.335 38.618 1.00 65.75 489 ALA A N 1
ATOM 3729 C CA . ALA A 1 489 ? 13.208 9.394 39.637 1.00 65.75 489 ALA A CA 1
ATOM 3730 C C . ALA A 1 489 ? 13.806 8.117 39.023 1.00 65.75 489 ALA A C 1
ATOM 3732 O O . ALA A 1 489 ? 14.782 7.569 39.529 1.00 65.75 489 ALA A O 1
ATOM 3733 N N . ARG A 1 490 ? 13.272 7.663 37.883 1.00 62.34 490 ARG A N 1
ATOM 3734 C CA . ARG A 1 490 ? 13.786 6.500 37.139 1.00 62.34 490 ARG A CA 1
ATOM 3735 C C . ARG A 1 490 ? 14.952 6.815 36.204 1.00 62.34 490 ARG A C 1
ATOM 3737 O O . ARG A 1 490 ? 15.263 5.994 35.346 1.00 62.34 490 ARG A O 1
ATOM 3744 N N . SER A 1 491 ? 15.573 7.993 36.316 1.00 54.28 491 SER A N 1
ATOM 3745 C CA . SER A 1 491 ? 16.684 8.423 35.454 1.00 54.28 491 SER A CA 1
ATOM 3746 C C . SER A 1 491 ? 16.360 8.395 33.951 1.00 54.28 491 SER A C 1
ATOM 3748 O O . SER A 1 491 ? 17.259 8.393 33.114 1.00 54.28 491 SER A O 1
ATOM 3750 N N . LYS A 1 492 ? 15.073 8.397 33.569 1.00 53.84 492 LYS A N 1
ATOM 3751 C CA . LYS A 1 492 ? 14.662 8.472 32.157 1.00 53.84 492 LYS A CA 1
ATOM 3752 C C . LYS A 1 492 ? 14.768 9.898 31.625 1.00 53.84 492 LYS A C 1
ATOM 3754 O O . LYS A 1 492 ? 14.881 10.082 30.413 1.00 53.84 492 LYS A O 1
ATOM 3759 N N . LEU A 1 493 ? 14.771 10.885 32.522 1.00 54.69 493 LEU A N 1
ATOM 3760 C CA . LEU A 1 493 ? 15.012 12.299 32.255 1.00 54.69 493 LEU A CA 1
ATOM 3761 C C . LEU A 1 493 ? 15.903 12.886 33.375 1.00 54.69 493 LEU A C 1
ATOM 3763 O O . LEU A 1 493 ? 15.664 12.608 34.543 1.00 54.69 493 LEU A O 1
ATOM 3767 N N . HIS A 1 494 ? 16.920 13.680 33.037 1.00 59.44 494 HIS A N 1
ATOM 3768 C CA . HIS A 1 494 ? 17.677 14.539 33.959 1.00 59.44 494 HIS A CA 1
ATOM 3769 C C . HIS A 1 494 ? 17.476 15.994 33.548 1.00 59.44 494 HIS A C 1
ATOM 3771 O O . HIS A 1 494 ? 17.327 16.271 32.360 1.00 59.44 494 HIS A O 1
ATOM 3777 N N . ARG A 1 495 ? 17.481 16.922 34.507 1.00 59.25 495 ARG A N 1
ATOM 3778 C CA . ARG A 1 495 ? 17.566 18.349 34.183 1.00 59.25 495 ARG A CA 1
ATOM 3779 C C . ARG A 1 495 ? 19.012 18.686 33.825 1.00 59.25 495 ARG A C 1
ATOM 3781 O O . ARG A 1 495 ? 19.914 18.338 34.583 1.00 59.25 495 ARG A O 1
ATOM 3788 N N . ASP A 1 496 ? 19.231 19.302 32.668 1.00 58.16 496 ASP A N 1
ATOM 3789 C CA . ASP A 1 496 ? 20.520 19.916 32.346 1.00 58.16 496 ASP A CA 1
ATOM 3790 C C . ASP A 1 496 ? 20.714 21.226 33.135 1.00 58.16 496 ASP A C 1
ATOM 3792 O O . ASP A 1 496 ? 19.834 21.647 33.891 1.00 58.16 496 ASP A O 1
ATOM 3796 N N . GLY A 1 497 ? 21.882 21.863 32.985 1.00 47.59 497 GLY A N 1
ATOM 3797 C CA . GLY A 1 497 ? 22.193 23.141 33.640 1.00 47.59 497 GLY A CA 1
ATOM 3798 C C . GLY A 1 497 ? 21.222 24.279 33.292 1.00 47.59 497 GLY A C 1
ATOM 3799 O O . GLY A 1 497 ? 21.109 25.225 34.063 1.00 47.59 497 GLY A O 1
ATOM 3800 N N . ASP A 1 498 ? 20.463 24.141 32.199 1.00 56.84 498 ASP A N 1
ATOM 3801 C CA . ASP A 1 498 ? 19.435 25.089 31.751 1.00 56.84 498 ASP A CA 1
ATOM 3802 C C . ASP A 1 498 ? 18.025 24.713 32.258 1.00 56.84 498 ASP A C 1
ATOM 3804 O O . ASP A 1 498 ? 17.022 25.308 31.858 1.00 56.84 498 ASP A O 1
ATOM 3808 N N . GLY A 1 499 ? 17.913 23.687 33.110 1.00 54.91 499 GLY A N 1
ATOM 3809 C CA . GLY A 1 499 ? 16.650 23.206 33.668 1.00 54.91 499 GLY A CA 1
ATOM 3810 C C . GLY A 1 499 ? 15.793 22.372 32.709 1.00 54.91 499 GLY A C 1
ATOM 3811 O O . GLY A 1 499 ? 14.664 22.024 33.066 1.00 54.91 499 GLY A O 1
ATOM 3812 N N . ARG A 1 500 ? 16.296 22.012 31.518 1.00 53.28 500 ARG A N 1
ATOM 3813 C CA . ARG A 1 500 ? 15.568 21.207 30.522 1.00 53.28 500 ARG A CA 1
ATOM 3814 C C . ARG A 1 500 ? 15.717 19.719 30.808 1.00 53.28 500 ARG A C 1
ATOM 3816 O O . ARG A 1 500 ? 16.810 19.230 31.078 1.00 53.28 500 ARG A O 1
ATOM 3823 N N . LEU A 1 501 ? 14.622 18.973 30.690 1.00 51.72 501 LEU A N 1
ATOM 3824 C CA . LEU A 1 501 ? 14.621 17.521 30.854 1.00 51.72 501 LEU A CA 1
ATOM 3825 C C . LEU A 1 501 ? 15.226 16.841 29.614 1.00 51.72 501 LEU A C 1
ATOM 3827 O O . LEU A 1 501 ? 14.590 16.736 28.569 1.00 51.72 501 LEU A O 1
ATOM 3831 N N . ARG A 1 502 ? 16.462 16.348 29.717 1.00 56.75 502 ARG A N 1
ATOM 3832 C CA . ARG A 1 502 ? 17.110 15.508 28.697 1.00 56.75 502 ARG A CA 1
ATOM 3833 C C . ARG A 1 502 ? 17.081 14.052 29.119 1.00 56.75 502 ARG A C 1
ATOM 3835 O O . ARG A 1 502 ? 17.125 13.757 30.306 1.00 56.75 502 ARG A O 1
ATOM 3842 N N . ARG A 1 503 ? 17.086 13.104 28.174 1.00 55.16 503 ARG A N 1
ATOM 3843 C CA . ARG A 1 503 ? 17.306 11.688 28.521 1.00 55.16 503 ARG A CA 1
ATOM 3844 C C . ARG A 1 503 ? 18.613 11.565 29.293 1.00 55.16 503 ARG A C 1
ATOM 3846 O O . ARG A 1 503 ? 19.684 11.800 28.735 1.00 55.16 503 ARG A O 1
ATOM 3853 N N . ALA A 1 504 ? 18.519 11.208 30.573 1.00 48.06 504 ALA A N 1
ATOM 3854 C CA . ALA A 1 504 ? 19.666 10.627 31.246 1.00 48.06 504 ALA A CA 1
ATOM 3855 C C . ALA A 1 504 ? 19.969 9.298 30.543 1.00 48.06 504 ALA A C 1
ATOM 3857 O O . ALA A 1 504 ? 19.140 8.775 29.796 1.00 48.06 504 ALA A O 1
ATOM 3858 N N . ARG A 1 505 ? 21.213 8.852 30.682 1.00 56.06 505 ARG A N 1
ATOM 3859 C CA . ARG A 1 505 ? 21.810 7.639 30.107 1.00 56.06 505 ARG A CA 1
ATOM 3860 C C . ARG A 1 505 ? 20.798 6.521 29.818 1.00 56.06 505 ARG A C 1
ATOM 3862 O O . ARG A 1 505 ? 19.848 6.323 30.566 1.00 56.06 505 ARG A O 1
ATOM 3869 N N . TRP A 1 506 ? 21.038 5.766 28.739 1.00 57.00 506 TRP A N 1
ATOM 3870 C CA . TRP A 1 506 ? 20.267 4.556 28.421 1.00 57.00 506 TRP A CA 1
ATOM 3871 C C . TRP A 1 506 ? 19.981 3.766 29.713 1.00 57.00 506 TRP A C 1
ATOM 3873 O O . TRP A 1 506 ? 20.950 3.529 30.440 1.00 57.00 506 TRP A O 1
ATOM 3883 N N . PRO A 1 507 ? 18.713 3.410 30.018 1.00 63.31 507 PRO A N 1
ATOM 3884 C CA . PRO A 1 507 ? 18.375 2.741 31.270 1.00 63.31 507 PRO A CA 1
ATOM 3885 C C . PRO A 1 507 ? 19.288 1.539 31.494 1.00 63.31 507 PRO A C 1
ATOM 3887 O O . PRO A 1 507 ? 19.636 0.845 30.530 1.00 63.31 507 PRO A O 1
ATOM 3890 N N . GLU A 1 508 ? 19.688 1.297 32.743 1.00 78.81 508 GLU A N 1
ATOM 3891 C CA . GLU A 1 508 ? 20.425 0.078 33.062 1.00 78.81 508 GLU A CA 1
ATOM 3892 C C . GLU A 1 508 ? 19.612 -1.140 32.610 1.00 78.81 508 GLU A C 1
ATOM 3894 O O . GLU A 1 508 ? 18.379 -1.138 32.675 1.00 78.81 508 GLU A O 1
ATOM 3899 N N . VAL A 1 509 ? 20.296 -2.158 32.080 1.00 84.69 509 VAL A N 1
ATOM 3900 C CA . VAL A 1 509 ? 19.626 -3.289 31.414 1.00 84.69 509 VAL A CA 1
ATOM 3901 C C . VAL A 1 509 ? 18.631 -3.959 32.357 1.00 84.69 509 VAL A C 1
ATOM 3903 O O . VAL A 1 509 ? 17.531 -4.304 31.934 1.00 84.69 509 VAL A O 1
ATOM 3906 N N . ASP A 1 510 ? 18.966 -4.048 33.640 1.00 86.69 510 ASP A N 1
ATOM 3907 C CA . ASP A 1 510 ? 18.097 -4.633 34.657 1.00 86.69 510 ASP A CA 1
ATOM 3908 C C . ASP A 1 510 ? 16.807 -3.832 34.879 1.00 86.69 510 ASP A C 1
ATOM 3910 O O . ASP A 1 510 ? 15.732 -4.421 34.953 1.00 86.69 510 ASP A O 1
ATOM 3914 N N . GLN A 1 511 ? 16.865 -2.497 34.855 1.00 78.94 511 GLN A N 1
ATOM 3915 C CA . GLN A 1 511 ? 15.668 -1.651 34.979 1.00 78.94 511 GLN A CA 1
ATOM 3916 C C . GLN A 1 511 ? 14.722 -1.824 33.783 1.00 78.94 511 GLN A C 1
ATOM 3918 O O . GLN A 1 511 ? 13.494 -1.798 33.913 1.00 78.94 511 GLN A O 1
ATOM 3923 N N . GLU A 1 512 ? 15.288 -2.000 32.590 1.00 83.88 512 GLU A N 1
ATOM 3924 C CA . GLU A 1 512 ? 14.515 -2.262 31.380 1.00 83.88 512 GLU A CA 1
ATOM 3925 C C . GLU A 1 512 ? 13.942 -3.690 31.378 1.00 83.88 512 GLU A C 1
ATOM 3927 O O . GLU A 1 512 ? 12.809 -3.895 30.937 1.00 83.88 512 GLU A O 1
ATOM 3932 N N . MET A 1 513 ? 14.660 -4.664 31.941 1.00 93.69 513 MET A N 1
ATOM 3933 C CA . MET A 1 513 ? 14.154 -6.021 32.160 1.00 93.69 513 MET A CA 1
ATOM 3934 C C . MET A 1 513 ? 12.998 -6.052 33.166 1.00 93.69 513 MET A C 1
ATOM 3936 O O . MET A 1 513 ? 11.971 -6.667 32.885 1.00 93.69 513 MET A O 1
ATOM 3940 N N . GLU A 1 514 ? 13.088 -5.320 34.278 1.00 81.88 514 GLU A N 1
ATOM 3941 C CA . GLU A 1 514 ? 11.979 -5.161 35.230 1.00 81.88 514 GLU A CA 1
ATOM 3942 C C . GLU A 1 514 ? 10.742 -4.523 34.585 1.00 81.88 514 GLU A C 1
ATOM 3944 O O . GLU A 1 514 ? 9.606 -4.908 34.876 1.00 81.88 514 GLU A O 1
ATOM 3949 N N . ARG A 1 515 ? 10.934 -3.546 33.685 1.00 82.00 515 ARG A N 1
ATOM 3950 C CA . ARG A 1 515 ? 9.836 -2.966 32.897 1.00 82.00 515 ARG A CA 1
ATOM 3951 C C . ARG A 1 515 ? 9.170 -4.028 32.030 1.00 82.00 515 ARG A C 1
ATOM 3953 O O . ARG A 1 515 ? 7.947 -4.130 32.050 1.00 82.00 515 ARG A O 1
ATOM 3960 N N . LYS A 1 516 ? 9.962 -4.816 31.298 1.00 88.56 516 LYS A N 1
ATOM 3961 C CA . LYS A 1 516 ? 9.460 -5.889 30.427 1.00 88.56 516 LYS A CA 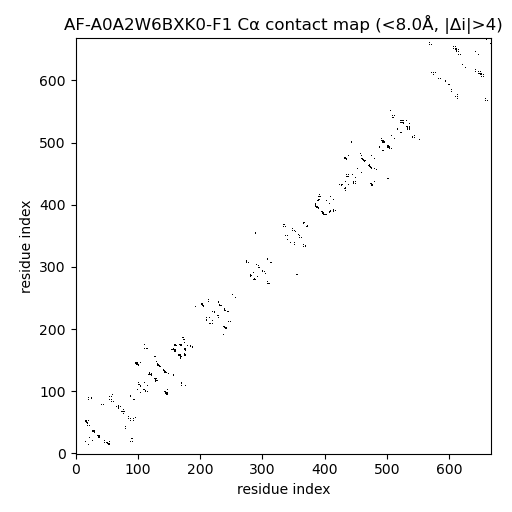1
ATOM 3962 C C . LYS A 1 516 ? 8.776 -7.010 31.207 1.00 88.56 516 LYS A C 1
ATOM 3964 O O . LYS A 1 516 ? 7.832 -7.607 30.695 1.00 88.56 516 LYS A O 1
ATOM 3969 N N . GLN A 1 517 ? 9.212 -7.275 32.437 1.00 90.56 517 GLN A N 1
ATOM 3970 C CA . GLN A 1 517 ? 8.522 -8.193 33.341 1.00 90.56 517 GLN A CA 1
ATOM 3971 C C . GLN A 1 517 ? 7.145 -7.634 33.720 1.00 90.56 517 GLN A C 1
ATOM 3973 O O . GLN A 1 517 ? 6.136 -8.308 33.529 1.00 90.56 517 GLN A O 1
ATOM 3978 N N . ARG A 1 518 ? 7.081 -6.378 34.186 1.00 77.00 518 ARG A N 1
ATOM 3979 C CA . ARG A 1 518 ? 5.821 -5.729 34.597 1.00 77.00 518 ARG A CA 1
ATOM 3980 C C . ARG A 1 518 ? 4.827 -5.546 33.455 1.00 77.00 518 ARG A C 1
ATOM 3982 O O . ARG A 1 518 ? 3.635 -5.735 33.662 1.00 77.00 518 ARG A O 1
ATOM 3989 N N . SER A 1 519 ? 5.295 -5.214 32.252 1.00 73.25 519 SER A N 1
ATOM 3990 C CA . SER A 1 519 ? 4.434 -5.104 31.067 1.00 73.25 519 SER A CA 1
ATOM 3991 C C . SER A 1 519 ? 4.026 -6.467 30.490 1.00 73.25 519 SER A C 1
ATOM 3993 O O . SER A 1 519 ? 3.331 -6.523 29.472 1.00 73.25 519 SER A O 1
ATOM 3995 N N . GLY A 1 520 ? 4.487 -7.576 31.080 1.00 85.88 520 GLY A N 1
ATOM 3996 C CA . GLY A 1 520 ? 4.264 -8.927 30.572 1.00 85.88 520 GLY A CA 1
ATOM 3997 C C . GLY A 1 520 ? 4.919 -9.183 29.212 1.00 85.88 520 GLY A C 1
ATOM 3998 O O . GLY A 1 520 ? 4.542 -10.120 28.516 1.00 85.88 520 GLY A O 1
ATOM 3999 N N . GLU A 1 521 ? 5.865 -8.348 28.774 1.00 85.31 521 GLU A N 1
ATOM 4000 C CA . GLU A 1 521 ? 6.600 -8.550 27.521 1.00 85.31 521 GLU A CA 1
ATOM 4001 C C . GLU A 1 521 ? 7.479 -9.801 27.561 1.00 85.31 521 GLU A C 1
ATOM 4003 O O . GLU A 1 521 ? 7.575 -10.480 26.544 1.00 85.31 521 GLU A O 1
ATOM 4008 N N . ILE A 1 522 ? 8.088 -10.127 28.709 1.00 94.00 522 ILE A N 1
ATOM 4009 C CA . ILE A 1 522 ? 8.911 -11.345 28.853 1.00 94.00 522 ILE A CA 1
ATOM 4010 C C . ILE A 1 522 ? 8.045 -12.587 28.650 1.00 94.00 522 ILE A C 1
ATOM 4012 O O . ILE A 1 522 ? 8.384 -13.440 27.832 1.00 94.00 522 ILE A O 1
ATOM 4016 N N . ARG A 1 523 ? 6.887 -12.636 29.313 1.00 91.50 523 ARG A N 1
ATOM 4017 C CA . ARG A 1 523 ? 5.902 -13.708 29.150 1.00 91.50 523 ARG A CA 1
ATOM 4018 C C . ARG A 1 523 ? 5.385 -13.801 27.714 1.00 91.50 523 ARG A C 1
ATOM 4020 O O . ARG A 1 523 ? 5.452 -14.864 27.110 1.00 91.50 523 ARG A O 1
ATOM 4027 N N . ARG A 1 524 ? 4.971 -12.677 27.117 1.00 92.50 524 ARG A N 1
ATOM 4028 C CA . ARG A 1 524 ? 4.521 -12.637 25.712 1.00 92.50 524 ARG A CA 1
ATOM 4029 C C . ARG A 1 524 ? 5.606 -13.097 24.735 1.00 92.50 524 ARG A C 1
ATOM 4031 O O . ARG A 1 524 ? 5.299 -13.724 23.726 1.00 92.50 524 ARG A O 1
ATOM 4038 N N . TYR A 1 525 ? 6.870 -12.777 25.010 1.00 90.50 525 TYR A N 1
ATOM 4039 C CA . TYR A 1 525 ? 8.002 -13.241 24.210 1.00 90.50 525 TYR A CA 1
ATOM 4040 C C . TYR A 1 525 ? 8.228 -14.748 24.382 1.00 90.50 525 TYR A C 1
ATOM 4042 O O . TYR A 1 525 ? 8.389 -15.447 23.387 1.00 90.50 525 TYR A O 1
ATOM 4050 N N . ALA A 1 526 ? 8.183 -15.250 25.619 1.00 93.81 526 ALA A N 1
ATOM 4051 C CA . ALA A 1 526 ? 8.298 -16.672 25.942 1.00 93.81 526 ALA A CA 1
ATOM 4052 C C . ALA A 1 526 ? 7.230 -17.508 25.221 1.00 93.81 526 ALA A C 1
ATOM 4054 O O . ALA A 1 526 ? 7.555 -18.478 24.537 1.00 93.81 526 ALA A O 1
ATOM 4055 N N . GLU A 1 527 ? 5.974 -17.063 25.291 1.00 84.56 527 GLU A N 1
ATOM 4056 C CA . GLU A 1 527 ? 4.833 -17.678 24.610 1.00 84.56 527 GLU A CA 1
ATOM 4057 C C . GLU A 1 527 ? 5.009 -17.663 23.083 1.00 84.56 527 GLU A C 1
ATOM 4059 O O . GLU A 1 527 ? 4.790 -18.678 22.419 1.00 84.56 527 GLU A O 1
ATOM 4064 N N . ARG A 1 528 ? 5.458 -16.534 22.514 1.00 91.88 528 ARG A N 1
ATOM 4065 C CA . ARG A 1 528 ? 5.648 -16.385 21.064 1.00 91.88 528 ARG A CA 1
ATOM 4066 C C . ARG A 1 528 ? 6.757 -17.279 20.514 1.00 91.88 528 ARG A C 1
ATOM 4068 O O . ARG A 1 528 ? 6.572 -17.879 19.459 1.00 91.88 528 ARG A O 1
ATOM 4075 N N . GLU A 1 529 ? 7.893 -17.349 21.202 1.00 90.88 529 GLU A N 1
ATOM 4076 C CA . GLU A 1 529 ? 9.065 -18.112 20.752 1.00 90.88 529 GLU A CA 1
ATOM 4077 C C . GLU A 1 529 ? 9.065 -19.567 21.261 1.00 90.88 529 GLU A C 1
ATOM 4079 O O . GLU A 1 529 ? 9.981 -20.322 20.947 1.00 90.88 529 GLU A O 1
ATOM 4084 N N . ARG A 1 530 ? 8.042 -19.980 22.029 1.00 91.75 530 ARG A N 1
ATOM 4085 C CA . ARG A 1 530 ? 7.933 -21.309 22.666 1.00 91.75 530 ARG A CA 1
ATOM 4086 C C . ARG A 1 530 ? 9.152 -21.673 23.515 1.00 91.75 530 ARG A C 1
ATOM 4088 O O . ARG A 1 530 ? 9.638 -22.801 23.489 1.00 91.75 530 ARG A O 1
ATOM 4095 N N . VAL A 1 531 ? 9.640 -20.710 24.283 1.00 93.38 531 VAL A N 1
ATOM 4096 C CA . VAL A 1 531 ? 10.745 -20.905 25.227 1.00 93.38 531 VAL A CA 1
ATOM 4097 C C . VAL A 1 531 ? 10.265 -20.631 26.645 1.00 93.38 531 VAL A C 1
ATOM 4099 O O . VAL A 1 531 ? 9.254 -19.966 26.848 1.00 93.38 531 VAL A O 1
ATOM 4102 N N . SER A 1 532 ? 10.985 -21.129 27.651 1.00 95.88 532 SER A N 1
ATOM 4103 C CA . SER A 1 532 ? 10.662 -20.800 29.045 1.00 95.88 532 SER A CA 1
ATOM 4104 C C . SER A 1 532 ? 10.781 -19.287 29.298 1.00 95.88 532 SER A C 1
ATOM 4106 O O . SER A 1 532 ? 11.614 -18.625 28.673 1.00 95.88 532 SER A O 1
ATOM 4108 N N . GLU A 1 533 ? 10.021 -18.728 30.250 1.00 95.12 533 GLU A N 1
ATOM 4109 C CA . GLU A 1 533 ? 10.166 -17.311 30.641 1.00 95.12 533 GLU A CA 1
ATOM 4110 C C . GLU A 1 533 ? 11.601 -16.973 31.069 1.00 95.12 533 GLU A C 1
ATOM 4112 O O . GLU A 1 533 ? 12.106 -15.888 30.778 1.00 95.12 533 GLU A O 1
ATOM 4117 N N . LYS A 1 534 ? 12.301 -17.936 31.682 1.00 96.19 534 LYS A N 1
ATOM 4118 C CA . LYS A 1 534 ? 13.720 -17.812 32.031 1.00 96.19 534 LYS A CA 1
ATOM 4119 C C . LYS A 1 534 ? 14.590 -17.635 30.782 1.00 96.19 534 LYS A C 1
ATOM 4121 O O . LYS A 1 534 ? 15.426 -16.736 30.743 1.00 96.19 534 LYS A O 1
ATOM 4126 N N . THR A 1 535 ? 14.372 -18.446 29.747 1.00 89.50 535 THR A N 1
ATOM 4127 C CA . THR A 1 535 ? 15.080 -18.342 28.461 1.00 89.50 535 THR A CA 1
ATOM 4128 C C . THR A 1 535 ? 14.733 -17.041 27.735 1.00 89.50 535 THR A C 1
ATOM 4130 O O . THR A 1 535 ? 15.630 -16.354 27.256 1.00 89.50 535 THR A O 1
ATOM 4133 N N . ALA A 1 536 ? 13.455 -16.656 27.703 1.00 93.25 536 ALA A N 1
ATOM 4134 C CA . ALA A 1 536 ? 13.008 -15.387 27.129 1.00 93.25 536 ALA A CA 1
ATOM 4135 C C . ALA A 1 536 ? 13.659 -14.184 27.821 1.00 93.25 536 ALA A C 1
ATOM 4137 O O . ALA A 1 536 ? 14.104 -13.252 27.153 1.00 93.25 536 ALA A O 1
ATOM 4138 N N . SER A 1 537 ? 13.756 -14.225 29.151 1.00 95.19 537 SER A N 1
ATOM 4139 C CA . SER A 1 537 ? 14.409 -13.190 29.949 1.00 95.19 537 SER A CA 1
ATOM 4140 C C . SER A 1 537 ? 15.894 -13.057 29.590 1.00 95.19 537 SER A C 1
ATOM 4142 O O . SER A 1 537 ? 16.368 -11.950 29.341 1.00 95.19 537 SER A O 1
ATOM 4144 N N . LEU A 1 538 ? 16.618 -14.175 29.449 1.00 94.62 538 LEU A N 1
ATOM 4145 C CA . LEU A 1 538 ? 18.023 -14.169 29.018 1.00 94.62 538 LEU A CA 1
ATOM 4146 C C . LEU A 1 538 ? 18.201 -13.589 27.607 1.00 94.62 538 LEU A C 1
ATOM 4148 O O . LEU A 1 538 ? 19.053 -12.727 27.405 1.00 94.62 538 LEU A O 1
ATOM 4152 N N . VAL A 1 539 ? 17.367 -14.004 26.649 1.00 91.38 539 VAL A N 1
ATOM 4153 C CA . VAL A 1 539 ? 17.428 -13.514 25.261 1.00 91.38 539 VAL A CA 1
ATOM 4154 C C . VAL A 1 539 ? 17.124 -12.016 25.186 1.00 91.38 539 VAL A C 1
ATOM 4156 O O . VAL A 1 539 ? 17.819 -11.267 24.500 1.00 91.38 539 VAL A O 1
ATOM 4159 N N . LEU A 1 540 ? 16.099 -11.548 25.902 1.00 90.69 540 LEU A N 1
ATOM 4160 C CA . LEU A 1 540 ? 15.742 -10.130 25.937 1.00 90.69 540 LEU A CA 1
ATOM 4161 C C . LEU A 1 540 ? 16.813 -9.288 26.638 1.00 90.69 540 LEU A C 1
ATOM 4163 O O . LEU A 1 540 ? 17.096 -8.180 26.175 1.00 90.69 540 LEU A O 1
ATOM 4167 N N . AR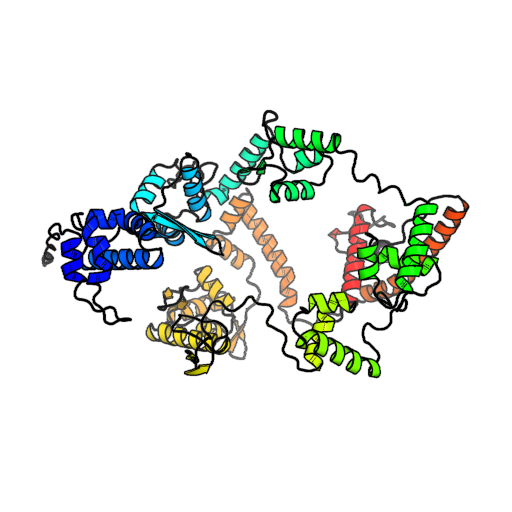G A 1 541 ? 17.442 -9.811 27.698 1.00 96.62 541 ARG A N 1
ATOM 4168 C CA . ARG A 1 541 ? 18.576 -9.162 28.369 1.00 96.62 541 ARG A CA 1
ATOM 4169 C C . ARG A 1 541 ? 19.754 -8.996 27.408 1.00 96.62 541 ARG A C 1
ATOM 4171 O O . ARG A 1 541 ? 20.237 -7.877 27.253 1.00 96.62 541 ARG A O 1
ATOM 4178 N N . ASP A 1 542 ? 20.142 -10.050 26.693 1.00 91.31 542 ASP A N 1
ATOM 4179 C CA . ASP A 1 542 ? 21.239 -9.999 25.717 1.00 91.31 542 ASP A CA 1
ATOM 4180 C C . ASP A 1 542 ? 20.946 -9.013 24.566 1.00 91.31 542 ASP A C 1
ATOM 4182 O O . ASP A 1 542 ? 21.777 -8.182 24.194 1.00 91.31 542 ASP A O 1
ATOM 4186 N N . GLN A 1 543 ? 19.704 -8.983 24.066 1.00 89.00 543 GLN A N 1
ATOM 4187 C CA . GLN A 1 543 ? 19.273 -7.992 23.070 1.00 89.00 543 GLN A CA 1
ATOM 4188 C C . GLN A 1 543 ? 19.373 -6.548 23.586 1.00 89.00 543 GLN A C 1
ATOM 4190 O O . GLN A 1 543 ? 19.768 -5.643 22.839 1.00 89.00 543 GLN A O 1
ATOM 4195 N N . LEU A 1 544 ? 19.002 -6.311 24.847 1.00 88.56 544 LEU A N 1
ATOM 4196 C CA . LEU A 1 544 ? 19.097 -4.999 25.483 1.00 88.56 544 LEU A CA 1
ATOM 4197 C C . LEU A 1 544 ? 20.549 -4.587 25.719 1.00 88.56 544 LEU A C 1
ATOM 4199 O O . LEU A 1 544 ? 20.889 -3.435 25.444 1.00 88.56 544 LEU A O 1
ATOM 4203 N N . GLU A 1 545 ? 21.416 -5.508 26.133 1.00 86.56 545 GLU A N 1
ATOM 4204 C CA . GLU A 1 545 ? 22.857 -5.276 26.233 1.00 86.56 545 GLU A CA 1
ATOM 4205 C C . GLU A 1 545 ? 23.472 -4.943 24.875 1.00 86.56 545 GLU A C 1
ATOM 4207 O O . GLU A 1 545 ? 24.165 -3.934 24.736 1.00 86.56 545 GLU A O 1
ATOM 4212 N N . ALA A 1 546 ? 23.174 -5.732 23.841 1.00 77.12 546 ALA A N 1
ATOM 4213 C CA . ALA A 1 546 ? 23.645 -5.485 22.482 1.00 77.12 546 ALA A CA 1
ATOM 4214 C C . ALA A 1 546 ? 23.153 -4.131 21.943 1.00 77.12 546 ALA A C 1
ATOM 4216 O O . ALA A 1 546 ? 23.829 -3.474 21.142 1.00 77.12 546 ALA A O 1
ATOM 4217 N N . ARG A 1 547 ? 21.967 -3.687 22.371 1.00 79.38 547 ARG A N 1
ATOM 4218 C CA . ARG A 1 547 ? 21.421 -2.367 22.041 1.00 79.38 547 ARG A CA 1
ATOM 4219 C C . ARG A 1 547 ? 22.100 -1.249 22.839 1.00 79.38 547 ARG A C 1
ATOM 4221 O O . ARG A 1 547 ? 22.449 -0.235 22.234 1.00 79.38 547 ARG A O 1
ATOM 4228 N N . LYS A 1 548 ? 22.358 -1.441 24.140 1.00 80.12 548 LYS A N 1
ATOM 4229 C CA . LYS A 1 548 ? 23.126 -0.513 24.993 1.00 80.12 548 LYS A CA 1
ATOM 4230 C C . LYS A 1 548 ? 24.533 -0.315 24.426 1.00 80.12 548 LYS A C 1
ATOM 4232 O O . LYS A 1 548 ? 24.918 0.824 24.187 1.00 80.12 548 LYS A O 1
ATOM 4237 N N . ARG A 1 549 ? 25.252 -1.392 24.079 1.00 76.25 549 ARG A N 1
ATOM 4238 C CA . ARG A 1 549 ? 26.585 -1.341 23.438 1.00 76.25 549 ARG A CA 1
ATOM 4239 C C . ARG A 1 549 ? 26.577 -0.549 22.126 1.00 76.25 549 ARG A C 1
ATOM 4241 O O . ARG A 1 549 ? 27.481 0.240 21.882 1.00 76.25 549 ARG A O 1
ATOM 4248 N N . ARG A 1 550 ? 25.529 -0.696 21.304 1.00 70.25 550 ARG A N 1
ATOM 4249 C CA . ARG A 1 550 ? 25.376 0.055 20.042 1.00 70.25 550 ARG A CA 1
ATOM 4250 C C . ARG A 1 550 ? 25.093 1.547 20.232 1.00 70.25 550 ARG A C 1
ATOM 4252 O O . ARG A 1 550 ? 25.423 2.338 19.349 1.00 70.25 550 ARG A O 1
ATOM 4259 N N . ILE A 1 551 ? 24.442 1.935 21.328 1.00 61.38 551 ILE A N 1
ATOM 4260 C CA . ILE A 1 551 ? 23.909 3.294 21.512 1.00 61.38 551 ILE A CA 1
ATOM 4261 C C . ILE A 1 551 ? 24.719 4.117 22.520 1.00 61.38 551 ILE A C 1
ATOM 4263 O O . ILE A 1 551 ? 24.817 5.329 22.342 1.00 61.38 551 ILE A O 1
ATOM 4267 N N . SER A 1 552 ? 25.376 3.492 23.501 1.00 60.75 552 SER A N 1
ATOM 4268 C CA . SER A 1 552 ? 26.301 4.158 24.435 1.00 60.75 552 SER A CA 1
ATOM 4269 C C . SER A 1 552 ? 27.324 5.065 23.731 1.00 60.75 552 SER A C 1
ATOM 4271 O O . SER A 1 552 ? 27.446 6.220 24.137 1.00 60.75 552 SER A O 1
ATOM 4273 N N . PRO A 1 553 ? 27.980 4.642 22.627 1.00 55.38 553 PRO A N 1
ATOM 4274 C CA . PRO A 1 553 ? 28.908 5.505 21.891 1.00 55.38 553 PRO A CA 1
ATOM 4275 C C . PRO A 1 553 ? 28.239 6.717 21.225 1.00 55.38 553 PRO A C 1
ATOM 4277 O O . PRO A 1 553 ? 28.894 7.722 20.982 1.00 55.38 553 PRO A O 1
ATOM 4280 N N . ARG A 1 554 ? 26.934 6.637 20.923 1.00 53.09 554 ARG A N 1
ATOM 4281 C CA . ARG A 1 554 ? 26.159 7.722 20.292 1.00 53.09 554 ARG A CA 1
ATOM 4282 C C . ARG A 1 554 ? 25.633 8.743 21.303 1.00 53.09 554 ARG A C 1
ATOM 4284 O O . ARG A 1 554 ? 25.358 9.873 20.921 1.00 53.09 554 ARG A O 1
ATOM 4291 N N . LEU A 1 555 ? 25.472 8.345 22.567 1.00 49.25 555 LEU A N 1
ATOM 4292 C CA . LEU A 1 555 ? 24.983 9.208 23.649 1.00 49.25 555 LEU A CA 1
ATOM 4293 C C . LEU A 1 555 ? 26.106 9.959 24.381 1.00 49.25 555 LEU A C 1
ATOM 4295 O O . LEU A 1 555 ? 25.826 10.970 25.015 1.00 49.25 555 LEU A O 1
ATOM 4299 N N . ALA A 1 556 ? 27.364 9.522 24.263 1.00 49.44 556 ALA A N 1
ATOM 4300 C CA . ALA A 1 556 ? 28.539 10.153 24.881 1.00 49.44 556 ALA A CA 1
ATOM 4301 C C . ALA A 1 556 ? 29.011 11.455 24.186 1.00 49.44 556 ALA A C 1
ATOM 4303 O O . ALA A 1 556 ? 30.182 11.813 24.261 1.00 49.44 556 ALA A O 1
ATOM 4304 N N . GLY A 1 557 ? 28.107 12.168 23.510 1.00 47.03 557 GLY A N 1
ATOM 4305 C CA . GLY A 1 557 ? 28.449 13.253 22.595 1.00 47.03 557 GLY A CA 1
ATOM 4306 C C . GLY A 1 557 ? 28.845 12.681 21.239 1.00 47.03 557 GLY A C 1
ATOM 4307 O O . GLY A 1 557 ? 29.840 11.971 21.103 1.00 47.03 557 GLY A O 1
ATOM 4308 N N . ALA A 1 558 ? 28.032 12.959 20.222 1.00 38.59 558 ALA A N 1
ATOM 4309 C CA . ALA A 1 558 ? 28.367 12.615 18.854 1.00 38.59 558 ALA A CA 1
ATOM 4310 C C . ALA A 1 558 ? 29.670 13.333 18.486 1.00 38.59 558 ALA A C 1
ATOM 4312 O O . ALA A 1 558 ? 29.670 14.534 18.223 1.00 38.59 558 ALA A O 1
ATOM 4313 N N . LYS A 1 559 ? 30.787 12.597 18.453 1.00 42.34 559 LYS A N 1
ATOM 4314 C CA . LYS A 1 559 ? 31.911 13.024 17.623 1.00 42.34 559 LYS A CA 1
ATOM 4315 C C . LYS A 1 559 ? 31.341 13.223 16.211 1.00 42.34 559 LYS A C 1
ATOM 4317 O O . LYS A 1 559 ? 30.551 12.363 15.793 1.00 42.34 559 LYS A O 1
ATOM 4322 N N . PRO A 1 560 ? 31.686 14.318 15.502 1.00 43.25 560 PRO A N 1
ATOM 4323 C CA . PRO A 1 560 ? 31.343 14.460 14.090 1.00 43.25 560 PRO A CA 1
ATOM 4324 C C . PRO A 1 560 ? 31.683 13.135 13.427 1.00 43.25 560 PRO A C 1
ATOM 4326 O O . PRO A 1 560 ? 32.723 12.551 13.761 1.00 43.25 560 PRO A O 1
ATOM 4329 N N . GLY A 1 561 ? 30.746 12.593 12.639 1.00 42.88 561 GLY A N 1
ATOM 4330 C CA . GLY A 1 561 ? 30.898 11.252 12.092 1.00 42.88 561 GLY A CA 1
ATOM 4331 C C . GLY A 1 561 ? 32.304 11.154 11.528 1.00 42.88 561 GLY A C 1
ATOM 4332 O O . GLY A 1 561 ? 32.683 11.970 10.689 1.00 42.88 561 GLY A O 1
ATOM 4333 N N . LYS A 1 562 ? 33.125 10.247 12.078 1.00 46.25 562 LYS A N 1
ATOM 4334 C CA . LYS A 1 562 ? 34.427 9.981 11.476 1.00 46.25 562 LYS A CA 1
ATOM 4335 C C . LYS A 1 562 ? 34.095 9.718 10.015 1.00 46.25 562 LYS A C 1
ATOM 4337 O O . LYS A 1 562 ? 33.211 8.895 9.748 1.00 46.25 562 LYS A O 1
ATOM 4342 N N . GLY A 1 563 ? 34.682 10.502 9.112 1.00 54.34 563 GLY A N 1
ATOM 4343 C CA . GLY A 1 563 ? 34.479 10.318 7.685 1.00 54.34 563 GLY A CA 1
ATOM 4344 C C . GLY A 1 563 ? 34.673 8.845 7.309 1.00 54.34 563 GLY A C 1
ATOM 4345 O O . GLY A 1 563 ? 35.175 8.055 8.118 1.00 54.34 563 GLY A O 1
ATOM 4346 N N . PRO A 1 564 ? 34.248 8.437 6.104 1.00 63.66 564 PRO A N 1
ATOM 4347 C CA . PRO A 1 564 ? 34.499 7.080 5.635 1.00 63.66 564 PRO A CA 1
ATOM 4348 C C . PRO A 1 564 ? 35.966 6.712 5.931 1.00 63.66 564 PRO A C 1
ATOM 4350 O O . PRO A 1 564 ? 36.839 7.508 5.585 1.00 63.66 564 PRO A O 1
ATOM 4353 N N . PRO A 1 565 ? 36.223 5.589 6.629 1.00 72.75 565 PRO A N 1
ATOM 4354 C CA . PRO A 1 565 ? 37.574 5.182 6.998 1.00 72.75 565 PRO 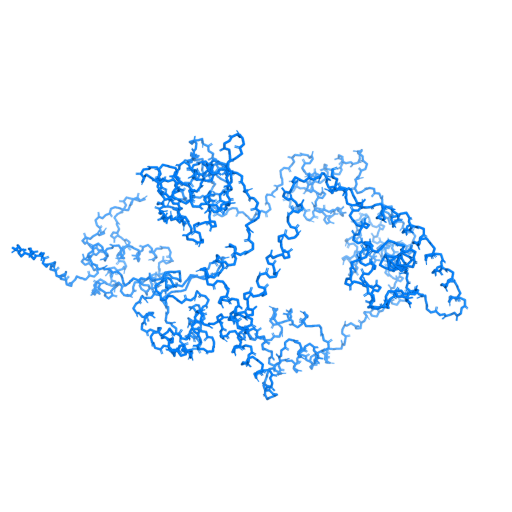A CA 1
ATOM 4355 C C . PRO A 1 565 ? 38.520 5.190 5.797 1.00 72.75 565 PRO A C 1
ATOM 4357 O O . PRO A 1 565 ? 38.073 4.951 4.674 1.00 72.75 565 PRO A O 1
ATOM 4360 N N . ASP A 1 566 ? 39.814 5.417 6.021 1.00 76.25 566 ASP A N 1
ATOM 4361 C CA . ASP A 1 566 ? 40.796 5.581 4.938 1.00 76.25 566 ASP A CA 1
ATOM 4362 C C . ASP A 1 566 ? 40.823 4.392 3.964 1.00 76.25 566 ASP A C 1
ATOM 4364 O O . ASP A 1 566 ? 40.962 4.583 2.755 1.00 76.25 566 ASP A O 1
ATOM 4368 N N . TYR A 1 567 ? 40.541 3.177 4.448 1.00 78.94 567 TYR A N 1
ATOM 4369 C CA . TYR A 1 567 ? 40.436 1.988 3.598 1.00 78.94 567 TYR A CA 1
ATOM 4370 C C . TYR A 1 567 ? 39.300 2.069 2.560 1.00 78.94 567 TYR A C 1
ATOM 4372 O O . TYR A 1 567 ? 39.419 1.506 1.480 1.00 78.94 567 TYR A O 1
ATOM 4380 N N . HIS A 1 568 ? 38.222 2.828 2.800 1.00 84.69 568 HIS A N 1
ATOM 4381 C CA . HIS A 1 568 ? 37.196 3.054 1.774 1.00 84.69 568 HIS A CA 1
ATOM 4382 C C . HIS A 1 568 ? 37.724 3.892 0.603 1.00 84.69 568 HIS A C 1
ATOM 4384 O O . HIS A 1 568 ? 37.324 3.665 -0.539 1.00 84.69 568 HIS A O 1
ATOM 4390 N N . ARG A 1 569 ? 38.588 4.879 0.877 1.00 82.44 569 ARG A N 1
ATOM 4391 C CA . ARG A 1 569 ? 39.217 5.701 -0.168 1.00 82.44 569 ARG A CA 1
ATOM 4392 C C . ARG A 1 569 ? 40.258 4.893 -0.932 1.00 82.44 569 ARG A C 1
ATOM 4394 O O . ARG A 1 569 ? 40.306 4.989 -2.152 1.00 82.44 569 ARG A O 1
ATOM 4401 N N . HIS A 1 570 ? 41.013 4.054 -0.224 1.00 86.06 570 HIS A N 1
ATOM 4402 C CA . HIS A 1 570 ? 41.905 3.077 -0.840 1.00 86.06 570 HIS A CA 1
ATOM 4403 C C . HIS A 1 570 ? 41.140 2.136 -1.785 1.00 86.06 570 HIS A C 1
ATOM 4405 O O . HIS A 1 570 ? 41.497 2.033 -2.956 1.00 86.06 570 HIS A O 1
ATOM 4411 N N . TRP A 1 571 ? 40.010 1.566 -1.343 1.00 91.62 571 TRP A N 1
ATOM 4412 C CA . TRP A 1 571 ? 39.142 0.771 -2.218 1.00 91.62 571 TRP A CA 1
ATOM 4413 C C . TRP A 1 571 ? 38.640 1.560 -3.424 1.00 91.62 571 TRP A C 1
ATOM 4415 O O . TRP A 1 571 ? 38.539 1.003 -4.507 1.00 91.62 571 TRP A O 1
ATOM 4425 N N . GLN A 1 572 ? 38.317 2.846 -3.279 1.00 92.19 572 GLN A N 1
ATOM 4426 C CA . GLN A 1 572 ? 37.876 3.659 -4.413 1.00 92.19 572 GLN A CA 1
ATOM 4427 C C . GLN A 1 572 ? 38.978 3.857 -5.458 1.00 92.19 572 GLN A C 1
ATOM 4429 O O . GLN A 1 572 ? 38.679 3.793 -6.648 1.00 92.19 572 GLN A O 1
ATOM 4434 N N . ALA A 1 573 ? 40.220 4.078 -5.024 1.00 88.44 573 ALA A N 1
ATOM 4435 C CA . ALA A 1 573 ? 41.361 4.188 -5.927 1.00 88.44 573 ALA A CA 1
ATOM 4436 C C . ALA A 1 573 ? 41.609 2.857 -6.657 1.00 88.44 573 ALA A C 1
ATOM 4438 O O . ALA A 1 573 ? 41.543 2.815 -7.886 1.00 88.44 573 ALA A O 1
ATOM 4439 N N . ARG A 1 574 ? 41.749 1.756 -5.904 1.00 93.19 574 ARG A N 1
ATOM 4440 C CA . ARG A 1 574 ? 41.992 0.415 -6.464 1.00 93.19 574 ARG A CA 1
ATOM 4441 C C . ARG A 1 574 ? 40.846 -0.095 -7.333 1.00 93.19 574 ARG A C 1
ATOM 4443 O O . ARG A 1 574 ? 41.081 -0.803 -8.300 1.00 93.19 574 ARG A O 1
ATOM 4450 N N . TYR A 1 575 ? 39.602 0.292 -7.047 1.00 94.88 575 TYR A N 1
ATOM 4451 C CA . TYR A 1 575 ? 38.441 -0.134 -7.832 1.00 94.88 575 TYR A CA 1
ATOM 4452 C C . TYR A 1 575 ? 38.551 0.245 -9.309 1.00 94.88 575 TYR A C 1
ATOM 4454 O O . TYR A 1 575 ? 38.197 -0.558 -10.165 1.00 94.88 575 TYR A O 1
ATOM 4462 N N . HIS A 1 576 ? 39.006 1.462 -9.610 1.00 90.56 576 HIS A N 1
ATOM 4463 C CA . HIS A 1 576 ? 39.107 1.928 -10.992 1.00 90.56 576 HIS A CA 1
ATOM 4464 C C . HIS A 1 576 ? 40.251 1.251 -11.750 1.00 90.56 576 HIS A C 1
ATOM 4466 O O . HIS A 1 576 ? 40.091 0.948 -12.928 1.00 90.56 576 HIS A O 1
ATOM 4472 N N . GLU A 1 577 ? 41.360 0.975 -11.064 1.00 93.12 577 GLU A N 1
ATOM 4473 C CA . GLU A 1 577 ? 42.498 0.228 -11.610 1.00 93.12 577 GLU A CA 1
ATOM 4474 C C . GLU A 1 577 ? 42.081 -1.218 -11.913 1.00 93.12 577 GLU A C 1
ATOM 4476 O O . GLU A 1 577 ? 42.172 -1.668 -13.051 1.00 93.12 577 GLU A O 1
ATOM 4481 N N . LEU A 1 578 ? 41.461 -1.894 -10.944 1.00 94.12 578 LEU A N 1
ATOM 4482 C CA . LEU A 1 578 ? 40.998 -3.271 -11.099 1.00 94.12 578 LEU A CA 1
ATOM 4483 C C . LEU A 1 578 ? 39.859 -3.410 -12.126 1.00 94.12 578 LEU A C 1
ATOM 4485 O O . LEU A 1 578 ? 39.734 -4.436 -12.793 1.00 94.12 578 LEU A O 1
ATOM 4489 N N . GLU A 1 579 ? 38.999 -2.393 -12.264 1.00 95.69 579 GLU A N 1
ATOM 4490 C CA . GLU A 1 579 ? 37.970 -2.352 -13.311 1.00 95.69 579 GLU A CA 1
ATOM 4491 C C . GLU A 1 579 ? 38.598 -2.296 -14.707 1.00 95.69 579 GLU A C 1
ATOM 4493 O O . GLU A 1 579 ? 38.093 -2.964 -15.612 1.00 95.69 579 GLU A O 1
ATOM 4498 N N . ALA A 1 580 ? 39.685 -1.537 -14.878 1.00 93.94 580 ALA A N 1
ATOM 4499 C CA . ALA A 1 580 ? 40.429 -1.478 -16.131 1.00 93.94 580 ALA A CA 1
ATOM 4500 C C . ALA A 1 580 ? 41.134 -2.813 -16.417 1.00 93.94 580 ALA A C 1
ATOM 4502 O O . ALA A 1 580 ? 40.889 -3.399 -17.469 1.00 93.94 580 ALA A O 1
ATOM 4503 N N . ASP A 1 581 ? 41.880 -3.352 -15.448 1.00 93.81 581 ASP A N 1
ATOM 4504 C CA . ASP A 1 581 ? 42.618 -4.615 -15.592 1.00 93.81 581 ASP A CA 1
ATOM 4505 C C . ASP A 1 581 ? 41.692 -5.786 -15.960 1.00 93.81 581 ASP A C 1
ATOM 4507 O O . ASP A 1 581 ? 41.962 -6.555 -16.886 1.00 93.81 581 ASP A O 1
ATOM 4511 N N . LEU A 1 582 ? 40.547 -5.907 -15.275 1.00 92.44 582 LEU A N 1
ATOM 4512 C CA . LEU A 1 582 ? 39.561 -6.951 -15.567 1.00 92.44 582 LEU A CA 1
ATOM 4513 C C . LEU A 1 582 ? 38.905 -6.764 -16.937 1.00 92.44 582 LEU A C 1
ATOM 4515 O O . LEU A 1 582 ? 38.533 -7.751 -17.577 1.00 92.44 582 LEU A O 1
ATOM 4519 N N . LEU A 1 583 ? 38.723 -5.521 -17.385 1.00 93.31 583 LEU A N 1
ATOM 4520 C CA . LEU A 1 583 ? 38.149 -5.240 -18.695 1.00 93.31 583 LEU A CA 1
ATOM 4521 C C . LEU A 1 583 ? 39.142 -5.554 -19.818 1.00 93.31 583 LEU A C 1
ATOM 4523 O O . LEU A 1 583 ? 38.730 -6.117 -20.832 1.00 93.31 583 LEU A O 1
ATOM 4527 N N . ASP A 1 584 ? 40.422 -5.252 -19.623 1.00 95.25 584 ASP A N 1
ATOM 4528 C CA . ASP A 1 584 ? 41.489 -5.559 -20.574 1.00 95.25 584 ASP A CA 1
ATOM 4529 C C . ASP A 1 584 ? 41.726 -7.068 -20.674 1.00 95.25 584 ASP A C 1
ATOM 4531 O O . ASP A 1 584 ? 41.718 -7.617 -21.777 1.00 95.25 584 ASP A O 1
ATOM 4535 N N . ALA A 1 585 ? 41.788 -7.773 -19.540 1.00 94.00 585 ALA A N 1
ATOM 4536 C CA . ALA A 1 585 ? 41.850 -9.235 -19.519 1.00 94.00 585 ALA A CA 1
ATOM 4537 C C . ALA A 1 585 ? 40.635 -9.874 -20.217 1.00 94.00 585 ALA A C 1
ATOM 4539 O O . ALA A 1 585 ? 40.776 -10.832 -20.978 1.00 94.00 585 ALA A O 1
ATOM 4540 N N . TRP A 1 586 ? 39.435 -9.321 -20.009 1.00 96.44 586 TRP A N 1
ATOM 4541 C CA . TRP A 1 586 ? 38.221 -9.767 -20.696 1.00 96.44 586 TRP A CA 1
ATOM 4542 C C . TRP A 1 586 ? 38.262 -9.500 -22.209 1.00 96.44 586 TRP A C 1
ATOM 4544 O O . TRP A 1 586 ? 37.786 -10.330 -22.989 1.00 96.44 586 TRP A O 1
ATOM 4554 N N . ASN A 1 587 ? 38.821 -8.366 -22.642 1.00 93.81 587 ASN A N 1
ATOM 4555 C CA . ASN A 1 587 ? 38.987 -8.039 -24.059 1.00 93.81 587 ASN A CA 1
ATOM 4556 C C . ASN A 1 587 ? 39.952 -9.018 -24.746 1.00 93.81 587 ASN A C 1
ATOM 4558 O O . ASN A 1 587 ? 39.623 -9.537 -25.816 1.00 93.81 587 ASN A O 1
ATOM 4562 N N . GLU A 1 588 ? 41.099 -9.307 -24.124 1.00 96.38 588 GLU A N 1
ATOM 4563 C CA . GLU A 1 588 ? 42.078 -10.264 -24.651 1.00 96.38 588 GLU A CA 1
ATOM 4564 C C . GLU A 1 588 ? 41.531 -11.704 -24.658 1.00 96.38 588 GLU A C 1
ATOM 4566 O O . GLU A 1 588 ? 41.622 -12.380 -25.684 1.00 96.38 588 GLU A O 1
ATOM 457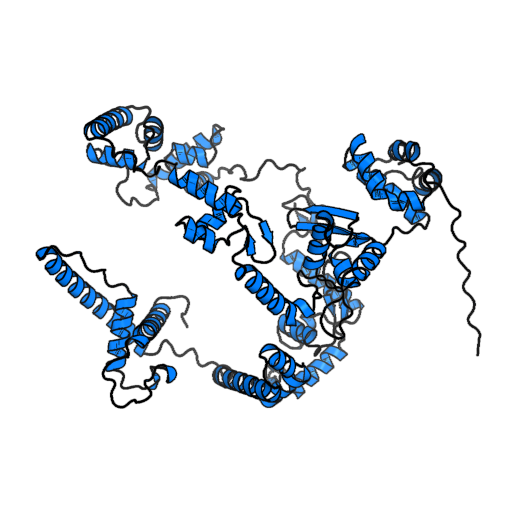1 N N . ASP A 1 589 ? 40.858 -12.164 -23.592 1.00 94.94 589 ASP A N 1
ATOM 4572 C CA . ASP A 1 589 ? 40.222 -13.496 -23.582 1.00 94.94 589 ASP A CA 1
ATOM 4573 C C . ASP A 1 589 ? 39.166 -13.616 -24.690 1.00 94.94 589 ASP A C 1
ATOM 4575 O O . ASP A 1 589 ? 39.125 -14.604 -25.424 1.00 94.94 589 ASP A O 1
ATOM 4579 N N . ASN A 1 590 ? 38.343 -12.585 -24.896 1.00 95.00 590 ASN A N 1
ATOM 4580 C CA . ASN A 1 590 ? 37.350 -12.601 -25.968 1.00 95.00 590 ASN A CA 1
ATOM 4581 C C . ASN A 1 590 ? 37.947 -12.550 -27.369 1.00 95.00 590 ASN A C 1
ATOM 4583 O O . ASN A 1 590 ? 37.367 -13.128 -28.292 1.00 95.00 590 ASN A O 1
ATOM 4587 N N . LYS A 1 591 ? 39.088 -11.886 -27.546 1.00 95.75 591 LYS A N 1
ATOM 4588 C CA . LYS A 1 591 ? 39.840 -11.918 -28.800 1.00 95.75 591 LYS A CA 1
ATOM 4589 C C . LYS A 1 591 ? 40.327 -13.341 -29.093 1.00 95.75 591 LYS A C 1
ATOM 4591 O O . LYS A 1 591 ? 40.032 -13.860 -30.168 1.00 95.75 591 LYS A O 1
ATOM 4596 N N . LEU A 1 592 ? 40.924 -14.015 -28.108 1.00 96.62 592 LEU A N 1
ATOM 4597 C CA . LEU A 1 592 ? 41.371 -15.411 -28.227 1.00 96.62 592 LEU A CA 1
ATOM 4598 C C . LEU A 1 592 ? 40.209 -16.399 -28.424 1.00 96.62 592 LEU A C 1
ATOM 4600 O O . LEU A 1 592 ? 40.309 -17.350 -29.197 1.00 96.62 592 LEU A O 1
ATOM 4604 N N . ARG A 1 593 ? 39.078 -16.206 -27.736 1.00 96.44 593 ARG A N 1
ATOM 4605 C CA . ARG A 1 593 ? 37.859 -17.014 -27.932 1.00 96.44 593 ARG A CA 1
ATOM 4606 C C . ARG A 1 593 ? 37.293 -16.844 -29.333 1.00 96.44 593 ARG A C 1
ATOM 4608 O O . ARG A 1 593 ? 36.898 -17.825 -29.955 1.00 96.44 593 ARG A O 1
ATOM 4615 N N . LYS A 1 594 ? 37.293 -15.614 -29.852 1.00 94.69 594 LYS A N 1
ATOM 4616 C CA . LYS A 1 594 ? 36.852 -15.318 -31.217 1.00 94.69 594 LYS A CA 1
ATOM 4617 C C . LYS A 1 594 ? 37.724 -16.031 -32.252 1.00 94.69 594 LYS A C 1
ATOM 4619 O O . LYS A 1 594 ? 37.175 -16.586 -33.198 1.00 94.69 594 LYS A O 1
ATOM 4624 N N . GLU A 1 595 ? 39.042 -16.060 -32.060 1.00 95.69 595 GLU A N 1
ATOM 4625 C CA . GLU A 1 595 ? 39.977 -16.808 -32.918 1.00 95.69 595 GLU A CA 1
ATOM 4626 C C . GLU A 1 595 ? 39.730 -18.327 -32.867 1.00 95.69 595 GLU A C 1
ATOM 4628 O O . GLU A 1 595 ? 39.851 -19.003 -33.886 1.00 95.69 595 GLU A O 1
ATOM 4633 N N . ARG A 1 596 ? 39.294 -18.855 -31.715 1.00 97.00 596 ARG A N 1
ATOM 4634 C CA . ARG A 1 596 ? 38.921 -20.270 -31.523 1.00 97.00 596 ARG A CA 1
ATOM 4635 C C . ARG A 1 596 ? 37.496 -20.634 -31.965 1.00 97.00 596 ARG A C 1
ATOM 4637 O O . ARG A 1 596 ? 37.143 -21.810 -31.955 1.00 97.00 596 ARG A O 1
ATOM 4644 N N . GLY A 1 597 ? 36.664 -19.659 -32.337 1.00 94.88 597 GLY A N 1
ATOM 4645 C CA . GLY A 1 597 ? 35.246 -19.887 -32.646 1.00 94.88 597 GLY A CA 1
ATOM 4646 C C . GLY A 1 597 ? 34.367 -20.165 -31.416 1.00 94.88 597 GLY A C 1
ATOM 4647 O O . GLY A 1 597 ? 33.285 -20.737 -31.543 1.00 94.88 597 GLY A O 1
ATOM 4648 N N . GLU A 1 598 ? 34.815 -19.767 -30.226 1.00 96.25 598 GLU A N 1
ATOM 4649 C CA . GLU A 1 598 ? 34.085 -19.911 -28.966 1.00 96.25 598 GLU A CA 1
ATOM 4650 C C . GLU A 1 598 ? 33.152 -18.713 -28.704 1.00 96.25 598 GLU A C 1
ATOM 4652 O O . GLU A 1 598 ? 33.329 -17.608 -29.225 1.00 96.25 598 GLU A O 1
ATOM 4657 N N . ALA A 1 599 ? 32.137 -18.917 -27.861 1.00 91.88 599 ALA A N 1
ATOM 4658 C CA . ALA A 1 599 ? 31.249 -17.840 -27.434 1.00 91.88 599 ALA A CA 1
ATOM 4659 C C . ALA A 1 599 ? 31.975 -16.846 -26.508 1.00 91.88 599 ALA A C 1
ATOM 4661 O O . ALA A 1 599 ? 32.714 -17.244 -25.602 1.00 91.88 599 ALA A O 1
ATOM 4662 N N . ALA A 1 600 ? 31.709 -15.550 -26.708 1.00 91.06 600 ALA A N 1
ATOM 4663 C CA . ALA A 1 600 ? 32.268 -14.483 -25.883 1.00 91.06 600 ALA A CA 1
ATOM 4664 C C . ALA A 1 600 ? 31.901 -14.663 -24.398 1.00 91.06 600 ALA A C 1
ATOM 4666 O O . ALA A 1 600 ? 30.751 -14.960 -24.061 1.00 91.06 600 ALA A O 1
ATOM 4667 N N . ALA A 1 601 ? 32.877 -14.462 -23.516 1.00 92.81 601 ALA A N 1
ATOM 4668 C CA . ALA A 1 601 ? 32.690 -14.418 -22.075 1.00 92.81 601 ALA A CA 1
ATOM 4669 C C . ALA A 1 601 ? 31.804 -13.231 -21.666 1.00 92.81 601 ALA A C 1
ATOM 4671 O O . ALA A 1 601 ? 31.796 -12.176 -22.309 1.00 92.81 601 ALA A O 1
ATOM 4672 N N . GLU A 1 602 ? 31.089 -13.369 -20.550 1.00 93.56 602 GLU A N 1
ATOM 4673 C CA . GLU A 1 602 ? 30.307 -12.272 -19.981 1.00 93.56 602 GLU A CA 1
ATOM 4674 C C . GLU A 1 602 ? 31.230 -11.146 -19.494 1.00 93.56 602 GLU A C 1
ATOM 4676 O O . GLU A 1 602 ? 32.254 -11.396 -18.860 1.00 93.56 602 GLU A O 1
ATOM 4681 N N . ARG A 1 603 ? 30.870 -9.893 -19.797 1.00 93.56 603 ARG A N 1
ATOM 4682 C CA . ARG A 1 603 ? 31.636 -8.721 -19.359 1.00 93.56 603 ARG A CA 1
ATOM 4683 C C . ARG A 1 603 ? 31.655 -8.634 -17.826 1.00 93.56 603 ARG A C 1
ATOM 4685 O O . ARG A 1 603 ? 30.584 -8.739 -17.219 1.00 93.56 603 ARG A O 1
ATOM 4692 N N . PRO A 1 604 ? 32.808 -8.350 -17.189 1.00 94.19 604 PRO A N 1
ATOM 4693 C CA . PRO A 1 604 ? 32.883 -8.170 -15.747 1.00 94.19 604 PRO A CA 1
ATOM 4694 C C . PRO A 1 604 ? 31.890 -7.110 -15.261 1.00 94.19 604 PRO A C 1
ATOM 4696 O O . PRO A 1 604 ? 31.982 -5.923 -15.570 1.00 94.19 604 PRO A O 1
ATOM 4699 N N . SER A 1 605 ? 30.882 -7.550 -14.512 1.00 94.94 605 SER A N 1
ATOM 4700 C CA . SER A 1 605 ? 29.986 -6.639 -13.796 1.00 94.94 605 SER A CA 1
ATOM 4701 C C . SER A 1 605 ? 30.720 -5.903 -12.666 1.00 94.94 605 SER A C 1
ATOM 4703 O O . SER A 1 605 ? 31.701 -6.401 -12.118 1.00 94.94 605 SER A O 1
ATOM 4705 N N . ARG A 1 606 ? 30.173 -4.769 -12.209 1.00 92.44 606 ARG A N 1
ATOM 4706 C CA . ARG A 1 606 ? 30.695 -4.039 -11.035 1.00 92.44 606 ARG A CA 1
ATOM 4707 C C . ARG A 1 606 ? 30.886 -4.918 -9.797 1.00 92.44 606 ARG A C 1
ATOM 4709 O O . ARG A 1 606 ? 31.770 -4.654 -8.994 1.00 92.44 606 ARG A O 1
ATOM 4716 N N . MET A 1 607 ? 30.040 -5.935 -9.626 1.00 95.00 607 MET A N 1
ATOM 4717 C CA . MET A 1 607 ? 30.142 -6.857 -8.497 1.00 95.00 607 MET A CA 1
ATOM 4718 C C . MET A 1 607 ? 31.332 -7.813 -8.645 1.00 95.00 607 MET A C 1
ATOM 4720 O O . MET A 1 607 ? 31.879 -8.216 -7.628 1.00 95.00 607 MET A O 1
ATOM 4724 N N . HIS A 1 608 ? 31.754 -8.153 -9.869 1.00 94.50 608 HIS A N 1
ATOM 4725 C CA . HIS A 1 608 ? 32.990 -8.913 -10.090 1.00 94.50 608 HIS A CA 1
ATOM 4726 C C . HIS A 1 608 ? 34.207 -8.103 -9.644 1.00 94.50 608 HIS A C 1
ATOM 4728 O O . HIS A 1 608 ? 34.998 -8.612 -8.860 1.00 94.50 608 HIS A O 1
ATOM 4734 N N . VAL A 1 609 ? 34.274 -6.820 -10.023 1.00 94.00 609 VAL A N 1
ATOM 4735 C CA . VAL A 1 609 ? 35.336 -5.904 -9.572 1.00 94.00 609 VAL A CA 1
ATOM 4736 C C . VAL A 1 609 ? 35.344 -5.787 -8.044 1.00 94.00 609 VAL A C 1
ATOM 4738 O O . VAL A 1 609 ? 36.378 -5.954 -7.414 1.00 94.00 609 VAL A O 1
ATOM 4741 N N . CYS A 1 610 ? 34.181 -5.587 -7.409 1.00 94.44 610 CYS A N 1
ATOM 4742 C CA . CYS A 1 610 ? 34.117 -5.507 -5.947 1.00 94.44 610 CYS A CA 1
ATOM 4743 C C . CYS A 1 610 ? 34.526 -6.809 -5.240 1.00 94.44 610 CYS A C 1
ATOM 4745 O O . CYS A 1 610 ? 35.056 -6.742 -4.137 1.00 94.44 610 CYS A O 1
ATOM 4747 N N . LYS A 1 611 ? 34.231 -7.981 -5.820 1.00 93.94 611 LYS A N 1
ATOM 4748 C CA . LYS A 1 611 ? 34.641 -9.278 -5.258 1.00 93.94 611 LYS A CA 1
ATOM 4749 C C . LYS A 1 611 ? 36.154 -9.446 -5.322 1.00 93.94 611 LYS A C 1
ATOM 4751 O O . LYS A 1 611 ? 36.741 -9.750 -4.295 1.00 93.94 611 LYS A O 1
ATOM 4756 N N . ALA A 1 612 ? 36.746 -9.184 -6.487 1.00 93.12 612 ALA A N 1
ATOM 4757 C CA . ALA A 1 612 ? 38.189 -9.257 -6.684 1.00 93.12 612 ALA A CA 1
ATOM 4758 C C . ALA A 1 612 ? 38.926 -8.265 -5.766 1.00 93.12 612 ALA A C 1
ATOM 4760 O O . ALA A 1 612 ? 39.871 -8.646 -5.089 1.00 93.12 612 ALA A O 1
ATOM 4761 N N . LEU A 1 613 ? 38.405 -7.041 -5.619 1.00 93.56 613 LEU A N 1
ATOM 4762 C CA . LEU A 1 613 ? 38.954 -6.057 -4.684 1.00 93.56 613 LEU A CA 1
ATOM 4763 C C . LEU A 1 613 ? 38.799 -6.476 -3.213 1.00 93.56 613 LEU A C 1
ATOM 4765 O O . LEU A 1 613 ? 39.666 -6.201 -2.397 1.00 93.56 613 LEU A O 1
ATOM 4769 N N . GLY A 1 614 ? 37.696 -7.138 -2.853 1.00 90.62 614 GLY A N 1
ATOM 4770 C CA . GLY A 1 614 ? 37.512 -7.674 -1.501 1.00 90.62 614 GLY A CA 1
ATOM 4771 C C . GLY A 1 614 ? 38.454 -8.839 -1.184 1.00 90.62 614 GLY A C 1
ATOM 4772 O O . GLY A 1 614 ? 38.820 -9.021 -0.031 1.00 90.62 614 GLY A O 1
ATOM 4773 N N . GLU A 1 615 ? 38.839 -9.613 -2.196 1.00 90.56 615 GLU A N 1
ATOM 4774 C CA . GLU A 1 615 ? 39.797 -10.717 -2.099 1.00 90.56 615 GLU A CA 1
ATOM 4775 C C . GLU A 1 615 ? 41.256 -10.232 -2.079 1.00 90.56 615 GLU A C 1
ATOM 4777 O O . GLU A 1 615 ? 42.079 -10.796 -1.365 1.00 90.56 615 GLU A O 1
ATOM 4782 N N . GLU A 1 616 ? 41.581 -9.177 -2.830 1.00 89.81 616 GLU A N 1
ATOM 4783 C CA . GLU A 1 616 ? 42.864 -8.462 -2.751 1.00 89.81 616 GLU A CA 1
ATOM 4784 C C . GLU A 1 616 ? 43.035 -7.797 -1.381 1.00 89.81 616 GLU A C 1
ATOM 4786 O O . GLU A 1 616 ? 44.006 -8.078 -0.685 1.00 89.81 616 GLU A O 1
ATOM 4791 N N . ASP A 1 617 ? 42.036 -7.025 -0.931 1.00 87.88 617 ASP A N 1
ATOM 4792 C CA . ASP A 1 617 ? 42.063 -6.408 0.398 1.00 87.88 617 ASP A CA 1
ATOM 4793 C C . ASP A 1 617 ? 42.192 -7.465 1.493 1.00 87.88 617 ASP A C 1
ATOM 4795 O O . ASP A 1 617 ? 42.991 -7.284 2.396 1.00 87.88 617 ASP A O 1
ATOM 4799 N N . TRP A 1 618 ? 41.474 -8.592 1.404 1.00 85.25 618 TRP A N 1
ATOM 4800 C CA . TRP A 1 618 ? 41.598 -9.682 2.376 1.00 85.25 618 TRP A CA 1
ATOM 4801 C C . TRP A 1 618 ? 43.030 -10.224 2.487 1.00 85.25 618 TRP A C 1
ATOM 4803 O O . TRP A 1 618 ? 43.505 -10.448 3.599 1.00 85.25 618 TRP A O 1
ATOM 4813 N N . ARG A 1 619 ? 43.716 -10.401 1.351 1.00 84.88 619 ARG A N 1
ATOM 4814 C CA . ARG A 1 619 ? 45.103 -10.888 1.287 1.00 84.88 619 ARG A CA 1
ATOM 4815 C C . ARG A 1 619 ? 46.107 -9.902 1.867 1.00 84.88 619 ARG A C 1
ATOM 4817 O O . ARG A 1 619 ? 47.058 -10.307 2.526 1.00 84.88 619 ARG A O 1
ATOM 4824 N N . GLU A 1 620 ? 45.879 -8.617 1.637 1.00 81.94 620 GLU A N 1
ATOM 4825 C CA . GLU A 1 620 ? 46.778 -7.537 2.052 1.00 81.94 620 GLU A CA 1
ATOM 4826 C C . GLU A 1 620 ? 46.433 -6.966 3.440 1.00 81.94 620 GLU A C 1
ATOM 4828 O O . GLU A 1 620 ? 47.138 -6.104 3.970 1.00 81.94 620 GLU A O 1
ATOM 4833 N N . CYS A 1 621 ? 45.331 -7.411 4.053 1.00 76.75 621 CYS A N 1
ATOM 4834 C CA . CYS A 1 621 ? 44.809 -6.823 5.279 1.00 76.75 621 CYS A CA 1
ATOM 4835 C C . CYS A 1 621 ? 45.620 -7.236 6.515 1.00 76.75 621 CYS A C 1
ATOM 4837 O O . CYS A 1 621 ? 45.285 -8.187 7.219 1.00 76.75 621 CYS A O 1
ATOM 4839 N N . GLU A 1 622 ? 46.617 -6.426 6.865 1.00 68.31 622 GLU A N 1
ATOM 4840 C CA . GLU A 1 622 ? 47.331 -6.535 8.145 1.00 68.31 622 GLU A CA 1
ATOM 4841 C C . GLU A 1 622 ? 46.445 -6.174 9.357 1.00 68.31 622 GLU A C 1
ATOM 4843 O O . GLU A 1 622 ? 46.705 -6.625 10.474 1.00 68.31 622 GLU A O 1
ATOM 4848 N N . ASP A 1 623 ? 45.384 -5.375 9.150 1.00 71.06 623 ASP A N 1
ATOM 4849 C CA . ASP A 1 623 ? 44.519 -4.843 10.213 1.00 71.06 623 ASP A CA 1
ATOM 4850 C C . ASP A 1 623 ? 43.240 -5.680 10.435 1.00 71.06 623 ASP A C 1
ATOM 4852 O O . ASP A 1 623 ? 42.280 -5.608 9.662 1.00 71.06 623 ASP A O 1
ATOM 4856 N N . PRO A 1 624 ? 43.148 -6.396 11.560 1.00 62.91 624 PRO A N 1
ATOM 4857 C CA . PRO A 1 624 ? 42.040 -7.286 11.879 1.00 62.91 624 PRO A CA 1
ATOM 4858 C C . PRO A 1 624 ? 40.674 -6.604 11.933 1.00 62.91 624 PRO A C 1
ATOM 4860 O O . PRO A 1 624 ? 39.636 -7.214 11.683 1.00 62.91 624 PRO A O 1
ATOM 4863 N N . GLU A 1 625 ? 40.654 -5.333 12.325 1.00 65.69 625 GLU A N 1
ATOM 4864 C CA . GLU A 1 625 ? 39.420 -4.632 12.662 1.00 65.69 625 GLU A CA 1
ATOM 4865 C C . GLU A 1 625 ? 38.646 -4.169 11.416 1.00 65.69 625 GLU A C 1
ATOM 4867 O O . GLU A 1 625 ? 37.470 -3.795 11.511 1.00 65.69 625 GLU A O 1
ATOM 4872 N N . ARG A 1 626 ? 39.263 -4.237 10.224 1.00 71.31 626 ARG A N 1
ATOM 4873 C CA . ARG A 1 626 ? 38.621 -3.888 8.941 1.00 71.31 626 ARG A CA 1
ATOM 4874 C C . ARG A 1 626 ? 37.518 -4.872 8.554 1.00 71.31 626 ARG A C 1
ATOM 4876 O O . ARG A 1 626 ? 36.490 -4.467 7.985 1.00 71.31 626 ARG A O 1
ATOM 4883 N N . TRP A 1 627 ? 37.678 -6.137 8.940 1.00 76.12 627 TRP A N 1
ATOM 4884 C CA . TRP A 1 627 ? 36.734 -7.223 8.691 1.00 76.12 627 TRP A CA 1
ATOM 4885 C C . TRP A 1 627 ? 36.049 -7.649 10.003 1.00 76.12 627 TRP A C 1
ATOM 4887 O O . TRP A 1 627 ? 36.718 -7.829 11.014 1.00 76.12 627 TRP A O 1
ATOM 4897 N N . PRO A 1 628 ? 34.712 -7.802 10.057 1.00 69.38 628 PRO A N 1
ATOM 4898 C CA . PRO A 1 628 ? 34.008 -8.194 11.272 1.00 69.38 628 PRO A CA 1
ATOM 4899 C C . PRO A 1 628 ? 34.459 -9.589 11.696 1.00 69.38 628 PRO A C 1
ATOM 4901 O O . PRO A 1 628 ? 34.557 -10.449 10.827 1.00 69.38 628 PRO A O 1
ATOM 4904 N N . PRO A 1 629 ? 34.571 -9.876 13.000 1.00 67.12 629 PRO A N 1
ATOM 4905 C CA . PRO A 1 629 ? 34.968 -11.200 13.487 1.00 67.12 629 PRO A CA 1
ATOM 4906 C C . PRO A 1 629 ? 34.097 -12.360 12.978 1.00 67.12 629 PRO A C 1
ATOM 4908 O O . PRO A 1 629 ? 34.540 -13.498 12.946 1.00 67.12 629 PRO A O 1
ATOM 4911 N N . ALA A 1 630 ? 32.849 -12.086 12.581 1.00 63.88 630 ALA A N 1
ATOM 4912 C CA . ALA A 1 630 ? 31.948 -13.082 11.999 1.00 63.88 630 ALA A CA 1
ATOM 4913 C C . ALA A 1 630 ? 32.343 -13.517 10.575 1.00 63.88 630 ALA A C 1
ATOM 4915 O O . ALA A 1 630 ? 31.931 -14.588 10.142 1.00 63.88 630 ALA A O 1
ATOM 4916 N N . ASP A 1 631 ? 33.133 -12.704 9.869 1.00 63.12 631 ASP A N 1
ATOM 4917 C CA . ASP A 1 631 ? 33.621 -13.001 8.520 1.00 63.12 631 ASP A CA 1
ATOM 4918 C C . ASP A 1 631 ? 34.977 -13.739 8.556 1.00 63.12 631 ASP A C 1
ATOM 4920 O O . ASP A 1 631 ? 35.568 -14.014 7.515 1.00 63.12 631 ASP A O 1
ATOM 4924 N N . TRP A 1 632 ? 35.481 -14.060 9.754 1.00 63.12 632 TRP A N 1
ATOM 4925 C CA . TRP A 1 632 ? 36.790 -14.668 9.956 1.00 63.12 632 TRP A CA 1
ATOM 4926 C C . TRP A 1 632 ? 36.708 -16.196 9.939 1.00 63.12 632 TRP A C 1
ATOM 4928 O O . TRP A 1 632 ? 35.847 -16.770 10.613 1.00 63.12 632 TRP A O 1
ATOM 4938 N N . PRO A 1 633 ? 37.618 -16.898 9.240 1.00 58.31 633 PRO A N 1
ATOM 4939 C CA . PRO A 1 633 ? 37.778 -18.328 9.450 1.00 58.31 633 PRO A CA 1
ATOM 4940 C C . PRO A 1 633 ? 38.227 -18.592 10.896 1.00 58.31 633 PRO A C 1
ATOM 4942 O O . PRO A 1 633 ? 39.022 -17.847 11.466 1.00 58.31 633 PRO A O 1
ATOM 4945 N N . ALA A 1 634 ? 37.728 -19.680 11.492 1.00 54.50 634 ALA A N 1
ATOM 4946 C CA . ALA A 1 634 ? 38.009 -20.045 12.885 1.00 54.50 634 ALA A CA 1
ATOM 4947 C C . ALA A 1 634 ? 39.514 -20.228 13.187 1.00 54.50 634 ALA A C 1
ATOM 4949 O O . ALA A 1 634 ? 39.931 -20.104 14.336 1.00 54.50 634 ALA A O 1
ATOM 4950 N N . SER A 1 635 ? 40.336 -20.479 12.163 1.00 52.88 635 SER A N 1
ATOM 4951 C CA . SER A 1 635 ? 41.795 -20.494 12.247 1.00 52.88 635 SER A CA 1
ATOM 4952 C C . SER A 1 635 ? 42.379 -19.330 11.447 1.00 52.88 635 SER A C 1
ATOM 4954 O O . SER A 1 635 ? 42.492 -19.389 10.225 1.00 52.88 635 SER A O 1
ATOM 4956 N N . ARG A 1 636 ? 42.812 -18.285 12.150 1.00 49.81 636 ARG A N 1
ATOM 4957 C CA . ARG A 1 636 ? 43.500 -17.110 11.591 1.00 49.81 636 ARG A CA 1
ATOM 4958 C C . ARG A 1 636 ? 44.856 -17.431 10.934 1.00 49.81 636 ARG A C 1
ATOM 4960 O O . ARG A 1 636 ? 45.460 -16.563 10.327 1.00 49.81 636 ARG A O 1
ATOM 4967 N N . LEU A 1 637 ? 45.357 -18.653 11.115 1.00 43.97 637 LEU A N 1
ATOM 4968 C CA . LEU A 1 637 ? 46.754 -19.000 10.867 1.00 43.97 637 LEU A CA 1
ATOM 4969 C C . LEU A 1 637 ? 47.086 -19.406 9.421 1.00 43.97 637 LEU A C 1
ATOM 4971 O O . LEU A 1 637 ? 48.265 -19.380 9.104 1.00 43.97 637 LEU A O 1
ATOM 4975 N N . HIS A 1 638 ? 46.123 -19.748 8.547 1.00 48.78 638 HIS A N 1
ATOM 4976 C CA . HIS A 1 638 ? 46.450 -20.371 7.242 1.00 48.78 638 HIS A CA 1
ATOM 4977 C C . HIS A 1 638 ? 45.432 -20.153 6.104 1.00 48.78 638 HIS A C 1
ATOM 4979 O O . HIS A 1 638 ? 45.122 -21.094 5.378 1.00 48.78 638 HIS A O 1
ATOM 4985 N N . ALA A 1 639 ? 44.867 -18.962 5.927 1.00 54.03 639 ALA A N 1
ATOM 4986 C CA . ALA A 1 639 ? 44.014 -18.716 4.762 1.00 54.03 639 ALA A CA 1
ATOM 4987 C C . ALA A 1 639 ? 44.567 -17.552 3.944 1.00 54.03 639 ALA A C 1
ATOM 4989 O O . ALA A 1 639 ? 44.095 -16.427 4.079 1.00 54.03 639 ALA A O 1
ATOM 4990 N N . ASP A 1 640 ? 45.557 -17.859 3.101 1.00 64.25 640 ASP A N 1
ATOM 4991 C CA . ASP A 1 640 ? 46.042 -16.951 2.053 1.00 64.25 640 ASP A CA 1
ATOM 4992 C C . ASP A 1 640 ? 44.906 -16.556 1.090 1.00 64.25 640 ASP A C 1
ATOM 4994 O O . ASP A 1 640 ? 44.993 -15.530 0.431 1.00 64.25 640 ASP A O 1
ATOM 4998 N N . ASP A 1 641 ? 43.800 -17.310 1.063 1.00 70.19 641 ASP A N 1
ATOM 4999 C CA . ASP A 1 641 ? 42.633 -17.027 0.232 1.00 70.19 641 ASP A CA 1
ATOM 5000 C C . ASP A 1 641 ? 41.348 -16.834 1.049 1.00 70.19 641 ASP A C 1
ATOM 5002 O O . ASP A 1 641 ? 41.063 -17.534 2.031 1.00 70.19 641 ASP A O 1
ATOM 5006 N N . LEU A 1 642 ? 40.511 -15.903 0.588 1.00 74.31 642 LEU A N 1
ATOM 5007 C CA . LEU A 1 642 ? 39.153 -15.740 1.089 1.00 74.31 642 LEU A CA 1
ATOM 5008 C C . LEU A 1 642 ? 38.311 -16.951 0.661 1.00 74.31 642 LEU A C 1
ATOM 5010 O O . LEU A 1 642 ? 38.268 -17.319 -0.512 1.00 74.31 642 LEU A O 1
ATOM 5014 N N . ARG A 1 643 ? 37.572 -17.559 1.597 1.00 77.44 643 ARG A N 1
ATOM 5015 C CA . ARG A 1 643 ? 36.702 -18.695 1.263 1.00 77.44 643 ARG A CA 1
ATOM 5016 C C . ARG A 1 643 ? 35.706 -18.334 0.144 1.00 77.44 643 ARG A C 1
ATOM 5018 O O . ARG A 1 643 ? 35.075 -17.273 0.220 1.00 77.44 643 ARG A O 1
ATOM 5025 N N . PRO A 1 644 ? 35.447 -19.235 -0.825 1.00 81.88 644 PRO A N 1
ATOM 5026 C CA . PRO A 1 644 ? 34.557 -18.941 -1.949 1.00 81.88 644 PRO A CA 1
ATOM 5027 C C . PRO A 1 644 ? 33.138 -18.503 -1.558 1.00 81.88 644 PRO A C 1
ATOM 5029 O O . PRO A 1 644 ? 32.519 -17.691 -2.248 1.00 81.88 644 PRO A O 1
ATOM 5032 N N . ASP A 1 645 ? 32.610 -19.003 -0.439 1.00 81.69 645 ASP A N 1
ATOM 5033 C CA . ASP A 1 645 ? 31.281 -18.643 0.060 1.00 81.69 645 ASP A CA 1
ATOM 5034 C C . ASP A 1 645 ? 31.225 -17.249 0.715 1.00 81.69 645 ASP A C 1
ATOM 5036 O O . ASP A 1 645 ? 30.150 -16.654 0.812 1.00 81.69 645 ASP A O 1
ATOM 5040 N N . MET A 1 646 ? 32.380 -16.686 1.080 1.00 80.25 646 MET A N 1
ATOM 5041 C CA . MET A 1 646 ? 32.519 -15.347 1.661 1.00 80.25 646 MET A CA 1
ATOM 5042 C C . MET A 1 646 ? 32.737 -14.254 0.606 1.00 80.25 646 MET A C 1
ATOM 5044 O O . MET A 1 646 ? 32.407 -13.091 0.858 1.00 80.25 646 MET A O 1
ATOM 5048 N N . LEU A 1 647 ? 33.193 -14.605 -0.604 1.00 83.38 647 LEU A N 1
ATOM 5049 C CA . LEU A 1 647 ? 33.388 -13.663 -1.720 1.00 83.38 647 LEU A CA 1
ATOM 5050 C C . LEU A 1 647 ? 32.159 -12.773 -1.997 1.00 83.38 647 LEU A C 1
ATOM 5052 O O . LEU A 1 647 ? 32.323 -11.561 -2.157 1.00 83.38 647 LEU A O 1
ATOM 5056 N N . PRO A 1 648 ? 30.907 -13.283 -2.025 1.00 87.19 648 PRO A N 1
ATOM 5057 C CA . PRO A 1 648 ? 29.734 -12.428 -2.206 1.00 87.19 648 PRO A CA 1
ATOM 5058 C C . PRO A 1 648 ? 29.557 -11.389 -1.091 1.00 87.19 648 PRO A C 1
ATOM 5060 O O . PRO A 1 648 ? 29.119 -10.269 -1.366 1.00 87.19 648 PRO A O 1
ATOM 5063 N N . HIS A 1 649 ? 29.891 -11.740 0.152 1.00 82.00 649 HIS A N 1
ATOM 5064 C CA . HIS A 1 649 ? 29.794 -10.845 1.304 1.00 82.00 649 HIS A CA 1
ATOM 5065 C C . HIS A 1 649 ? 30.887 -9.774 1.269 1.00 82.00 649 HIS A C 1
ATOM 5067 O O . HIS A 1 649 ? 30.570 -8.588 1.412 1.00 82.00 649 HIS A O 1
ATOM 5073 N N . ALA A 1 650 ? 32.126 -10.171 0.971 1.00 85.00 650 ALA A N 1
ATOM 5074 C CA . ALA A 1 650 ? 33.253 -9.267 0.764 1.00 85.00 650 ALA A CA 1
ATOM 5075 C C . ALA A 1 650 ? 32.979 -8.262 -0.359 1.00 85.00 650 ALA A C 1
ATOM 5077 O O . ALA A 1 650 ? 32.983 -7.050 -0.126 1.00 85.00 650 ALA A O 1
ATOM 5078 N N . GLY A 1 651 ? 32.576 -8.747 -1.537 1.00 89.75 651 GLY A N 1
ATOM 5079 C CA . GLY A 1 651 ? 32.218 -7.875 -2.653 1.00 89.75 651 GLY A CA 1
ATOM 5080 C C . GLY A 1 651 ? 31.066 -6.925 -2.320 1.00 89.75 651 GLY A C 1
ATOM 5081 O O . GLY A 1 651 ? 31.080 -5.751 -2.699 1.00 89.75 651 GLY A O 1
ATOM 5082 N N . ARG A 1 652 ? 30.079 -7.371 -1.534 1.00 89.38 652 ARG A N 1
ATOM 5083 C CA . ARG A 1 652 ? 28.967 -6.506 -1.121 1.00 89.38 652 ARG A CA 1
ATOM 5084 C C . ARG A 1 652 ? 29.380 -5.441 -0.107 1.00 89.38 652 ARG A C 1
ATOM 5086 O O . ARG A 1 652 ? 28.811 -4.346 -0.126 1.00 89.38 652 ARG A O 1
ATOM 5093 N N . ARG A 1 653 ? 30.351 -5.733 0.757 1.00 87.31 653 ARG A N 1
ATOM 5094 C CA . ARG A 1 653 ? 30.934 -4.770 1.699 1.00 87.31 653 ARG A CA 1
ATOM 5095 C C . ARG A 1 653 ? 31.646 -3.649 0.946 1.00 87.31 653 ARG A C 1
ATOM 5097 O O . ARG A 1 653 ? 31.272 -2.489 1.126 1.00 87.31 653 ARG A O 1
ATOM 5104 N N . VAL A 1 654 ? 32.559 -4.012 0.044 1.00 90.38 654 VAL A N 1
ATOM 5105 C CA . VAL A 1 654 ? 33.284 -3.080 -0.833 1.00 90.38 654 VAL A CA 1
ATOM 5106 C C . VAL A 1 654 ? 32.297 -2.243 -1.650 1.00 90.38 654 VAL A C 1
ATOM 5108 O O . VAL A 1 654 ? 32.332 -1.015 -1.614 1.00 90.38 654 VAL A O 1
ATOM 5111 N N . TYR A 1 655 ? 31.310 -2.881 -2.288 1.00 92.25 655 TYR A N 1
ATOM 5112 C CA . TYR A 1 655 ? 30.266 -2.184 -3.046 1.00 92.25 655 TYR A CA 1
ATOM 5113 C C . TYR A 1 655 ? 29.506 -1.139 -2.211 1.00 92.25 655 TYR A C 1
ATOM 5115 O O . TYR A 1 655 ? 29.278 -0.015 -2.660 1.00 92.25 655 TYR A O 1
ATOM 5123 N N . ASN A 1 656 ? 29.107 -1.486 -0.985 1.00 88.25 656 ASN A N 1
ATOM 5124 C CA . ASN A 1 656 ? 28.390 -0.563 -0.106 1.00 88.25 656 ASN A CA 1
ATOM 5125 C C . ASN A 1 656 ? 29.273 0.600 0.368 1.00 88.25 656 ASN A C 1
ATOM 5127 O O . ASN A 1 656 ? 28.762 1.710 0.525 1.00 88.25 656 ASN A O 1
ATOM 5131 N N . ALA A 1 657 ? 30.567 0.363 0.592 1.00 85.94 657 ALA A N 1
ATOM 5132 C CA . ALA A 1 657 ? 31.530 1.403 0.938 1.00 85.94 657 ALA A CA 1
ATOM 5133 C C . ALA A 1 657 ? 31.715 2.407 -0.210 1.00 85.94 657 ALA A C 1
ATOM 5135 O O . ALA A 1 657 ? 31.538 3.609 -0.005 1.00 85.94 657 ALA A O 1
ATOM 5136 N N . LEU A 1 658 ? 31.934 1.916 -1.433 1.00 88.12 658 LEU A N 1
ATOM 5137 C CA . LEU A 1 658 ? 32.042 2.751 -2.634 1.00 88.12 658 LEU A CA 1
ATOM 5138 C C . LEU A 1 658 ? 30.754 3.539 -2.899 1.00 88.12 658 LEU A C 1
ATOM 5140 O O . LEU A 1 658 ? 30.789 4.735 -3.180 1.00 88.12 658 LEU A O 1
ATOM 5144 N N . LYS A 1 659 ? 29.589 2.903 -2.723 1.00 86.94 659 LYS A N 1
ATOM 5145 C CA . LYS A 1 659 ? 28.287 3.568 -2.874 1.00 86.94 659 LYS A CA 1
ATOM 5146 C C . LYS A 1 659 ? 28.094 4.724 -1.886 1.00 86.94 659 LYS A C 1
ATOM 5148 O O . LYS A 1 659 ? 27.431 5.702 -2.224 1.00 86.94 659 LYS A O 1
ATOM 5153 N N . ARG A 1 660 ? 28.639 4.622 -0.668 1.00 78.56 660 ARG A N 1
ATOM 5154 C CA . ARG A 1 660 ? 28.598 5.713 0.324 1.00 78.56 660 ARG A CA 1
ATOM 5155 C C . ARG A 1 660 ? 29.476 6.891 -0.090 1.00 78.56 660 ARG A C 1
ATOM 5157 O O . ARG A 1 660 ? 29.064 8.022 0.122 1.00 78.56 660 ARG A O 1
ATOM 5164 N N . LEU A 1 661 ? 30.630 6.633 -0.706 1.00 81.50 661 LEU A N 1
ATOM 5165 C CA . LEU A 1 661 ? 31.514 7.677 -1.238 1.00 81.50 661 LEU A CA 1
ATOM 5166 C C . LEU A 1 661 ? 30.914 8.391 -2.460 1.00 81.50 661 LEU A C 1
ATOM 5168 O O . LEU A 1 661 ? 31.101 9.589 -2.627 1.00 81.50 661 LEU A O 1
ATOM 5172 N N . GLN A 1 662 ? 30.152 7.673 -3.288 1.00 77.62 662 GLN A N 1
ATOM 5173 C CA . GLN A 1 662 ? 29.537 8.207 -4.511 1.00 77.62 662 GLN A CA 1
ATOM 5174 C C . GLN A 1 662 ? 28.223 8.976 -4.282 1.00 77.62 662 GLN A C 1
ATOM 5176 O O . GLN A 1 662 ? 27.730 9.616 -5.208 1.00 77.62 662 GLN A O 1
ATOM 5181 N N . ASN A 1 663 ? 27.627 8.908 -3.085 1.00 64.50 663 ASN A N 1
ATOM 5182 C CA . ASN A 1 663 ? 26.383 9.609 -2.767 1.00 64.50 663 ASN A CA 1
ATOM 5183 C C . ASN A 1 663 ? 26.684 10.971 -2.104 1.00 64.50 663 ASN A C 1
ATOM 5185 O O . ASN A 1 663 ? 27.020 11.004 -0.920 1.00 64.50 663 ASN A O 1
ATOM 5189 N N . PRO A 1 664 ? 26.488 12.110 -2.800 1.00 51.06 664 PRO A N 1
ATOM 5190 C CA . PRO A 1 664 ? 26.815 13.438 -2.265 1.00 51.06 664 PRO A CA 1
ATOM 5191 C C . PRO A 1 664 ? 25.910 13.880 -1.100 1.00 51.06 664 PRO A C 1
ATOM 5193 O O . PRO A 1 664 ? 26.225 14.830 -0.395 1.00 51.06 664 PRO A O 1
ATOM 5196 N N . VAL A 1 665 ? 24.790 13.185 -0.865 1.00 47.62 665 VAL A N 1
ATOM 5197 C CA . VAL A 1 665 ? 23.792 13.525 0.170 1.00 47.62 665 VAL A CA 1
ATOM 5198 C C . VAL A 1 665 ? 24.232 13.102 1.581 1.00 47.62 665 VAL A C 1
ATOM 5200 O O . VAL A 1 665 ? 23.645 13.538 2.564 1.00 47.62 665 VAL A O 1
ATOM 5203 N N . THR A 1 666 ? 25.282 12.284 1.712 1.00 45.59 666 THR A N 1
ATOM 5204 C CA . THR A 1 666 ? 25.875 11.927 3.016 1.00 45.59 666 THR A CA 1
ATOM 5205 C C . THR A 1 666 ? 27.088 12.780 3.389 1.00 45.59 666 THR A C 1
ATOM 5207 O O . THR A 1 666 ? 27.887 12.353 4.219 1.00 45.59 666 THR A O 1
ATOM 5210 N N . GLY A 1 667 ? 27.220 13.974 2.797 1.00 39.19 667 GLY A N 1
ATOM 5211 C CA . GLY A 1 667 ? 28.144 15.000 3.276 1.00 39.19 667 GLY A CA 1
ATOM 5212 C C . GLY A 1 667 ? 27.886 15.290 4.753 1.00 39.19 667 GLY A C 1
ATOM 5213 O O . GLY A 1 667 ? 26.825 15.793 5.117 1.00 39.19 667 GLY A O 1
ATOM 5214 N N . ILE A 1 668 ? 28.840 14.871 5.580 1.00 40.72 668 ILE A N 1
ATOM 5215 C CA . ILE A 1 668 ? 29.033 15.355 6.947 1.00 40.72 668 ILE A CA 1
ATOM 5216 C C . ILE A 1 668 ? 29.436 16.820 6.872 1.00 40.72 668 ILE A C 1
ATOM 5218 O O . ILE A 1 668 ? 30.249 17.132 5.970 1.00 40.72 668 ILE A O 1
#

Foldseek 3Di:
DDDDDDDDDDDDQDFAFLQRLCVVPFQPDQDPVPRDGCVVLCVVVCVPRRRPTLQVCLVCLVVQLVVVCVPPNNPSSVVNSVSSQVSSVVSVNDRQDKAKLVRLCVVQVADSVLLVVQCVCVVVVHLHADWPDWDDDPVGIITIHRPVSRVVSQQPAQFAPPPPGRGFQSDPVGHGPVCCVQPVVVVVVVVVVVVVVPPPDQWDFLVRLCVLLVHDSVVSVVCCVVVVFPWDDDPPTITTGPVSSVVVSVVCVVPPVVPPVPPDQDPVRLVVLLVLLVVQCPDPVCPLQLVVSCVVVVHDSVSSVVSCVVVVNDNVPPDVPPLDDDPVCLVVVLVVLVCVVVVDDDALVNSCNRVVHDSVVSVVSCVVVVNDHDPPDDDPPDDAFDWDQAPQPRDIDGDPDNDPDPHDHPDVVSVVNSVVVLCCVVLVVVQWDFLVRLCVVQVHDSVVSVVCVVLVLQDWDFDDDPPDPGTTTTGHPVSSVVSVVVCVVQQCWDQDPVGHTDGGADHDLVVVLVSCVVSCVLVVQCSVVVHDSVVSSVVSSVVSVVVSVVCVCVVVDDDPPPPLPPVLVVLVVVLVVLLVVQQVVLVVVQVVCVVVVHDRDDRDDSLNSLLVSLFVCVLVPPDPVVDDPVLDDPDPPDPNTRPPVCSSVSSVVSVVSNVCVVDPVPDD

Nearest PDB structures (foldseek):
  4j2n-assembly1_A  TM=9.168E-01  e=1.684E-01  Pukovnikvirus pukovnik
  5i44-assembly1_D  TM=7.526E-01  e=3.341E-01  Bacillus subtilis subsp. subtilis str. 168
  4lhf-assembly1_A  TM=6.315E-01  e=9.812E-01  Peduovirus P2
  3w6j-assembly2_E  TM=2.194E-01  e=5.198E-02  Geobacillus stearothermophilus
  5k1y-assembly1_B  TM=3.020E-01  e=1.082E+00  Sulfolobus sp. NOB8H2

pLDDT: mean 80.8, std 14.41, range [34.97, 97.75]

Sequence (668 aa):
MKKPASSPRASRPRVTTVTEVCERHIASRPDPRTGATYRGRLRPLIARYGDLAAPDALARLAEIERELSTECGEQPAHKAATLLKAALTAAGFEPPPLLTLVDARAKHRVAIPSLVALVDNRTRGLPGVRCRARHPHGRGESILFDADELAEDLASLPHCPVEGCEAPGTGPNGYCGEHYGQGGRAGALAAEADLLADKRRDWYTPEEAASLLRESPTTIHSRCKSGELPSEKTGRIRRIPKTAVKQLRKSLAEQPRSRQKRPKPTAEERDAQRERVRELWASPAYEGKAGVIAEELGCSKPTVYARLEEIGIERPGKGRQSRKLPADQRPARQQQVADDYLQGQQSVRQIASSRDVSPTQVARDLDALEIARRPTGGQAKGPPPAERSCAGCGRLFTPEFPCHNEYVFHNDDCARAARASAIKDVLGGLGLLSVSQVAARWAISEHQVGCYIDDGLLKAQAVFIPGWLRPVWGMTPEAAHACEGELVARSKLHRDGDGRLRRARWPEVDQEMERKQRSGEIRRYAERERVSEKTASLVLRDQLEARKRRISPRLAGAKPGKGPPDYHRHWQARYHELEADLLDAWNEDNKLRKERGEAAAERPSRMHVCKALGEEDWRECEDPERWPPADWPASRLHADDLRPDMLPHAGRRVYNALKRLQNPVTGI

Solvent-accessible surface area (backbone atoms only — not comparable to full-atom values): 38470 Å² total; per-residue (Å²): 136,83,81,81,82,82,77,83,79,79,76,77,79,74,94,44,31,37,37,58,39,40,56,75,66,39,35,82,43,58,35,93,89,74,65,48,50,41,44,76,70,41,45,69,52,41,76,74,45,21,83,36,47,45,70,59,49,56,74,37,37,71,55,54,25,50,60,34,24,77,74,66,35,62,70,56,13,51,52,46,38,51,50,51,50,53,27,41,43,75,71,72,46,74,67,78,60,66,25,42,54,67,51,42,21,67,76,70,68,42,43,56,73,35,56,53,48,23,37,55,27,36,77,70,76,42,89,41,34,74,64,79,46,77,46,82,52,104,88,52,70,50,43,33,25,45,53,63,59,40,50,52,35,47,68,70,40,60,52,17,84,51,89,94,42,83,48,41,22,54,39,101,83,29,23,18,62,71,46,29,74,79,48,35,52,60,51,48,50,48,53,48,47,51,59,72,62,45,82,80,56,68,49,30,46,47,61,56,46,9,64,76,63,74,50,53,46,68,55,44,50,49,34,40,71,73,56,78,36,68,62,48,77,60,90,91,49,49,41,28,41,44,66,57,54,50,50,50,47,49,50,60,66,68,42,69,64,81,78,53,68,72,72,73,70,49,73,68,56,48,50,54,49,36,51,52,50,50,54,46,50,73,32,84,92,36,56,92,37,54,65,60,55,10,61,77,68,76,50,52,49,68,54,47,52,52,39,36,51,75,73,68,42,77,61,91,72,80,58,91,61,62,96,62,69,58,80,85,54,42,61,62,53,29,50,53,53,44,48,53,47,68,77,60,80,48,50,58,60,51,51,12,62,77,68,77,45,54,46,68,53,47,51,51,35,30,55,74,68,70,46,83,72,80,70,97,61,76,82,76,94,62,76,80,50,63,76,42,58,16,67,50,77,58,54,75,41,63,54,98,58,77,70,91,64,90,77,42,52,84,44,72,64,40,47,48,51,38,49,53,48,52,49,50,52,56,29,49,76,69,60,24,40,41,47,64,55,51,10,62,74,50,65,50,53,48,68,58,47,49,51,32,41,76,70,64,63,31,63,62,45,82,43,77,51,90,97,54,98,61,65,45,58,27,22,42,65,63,41,49,49,53,34,49,51,54,36,39,77,66,41,56,27,35,66,47,101,84,67,47,47,40,73,33,67,82,72,57,62,66,62,53,48,54,50,32,52,74,72,40,46,30,53,56,45,6,66,72,70,73,42,54,50,70,54,28,44,52,53,52,49,53,53,44,47,58,47,46,67,68,41,53,69,58,69,73,56,68,66,75,76,76,64,84,56,70,68,47,55,50,49,53,58,50,48,58,55,48,45,49,53,52,49,52,52,49,51,54,52,35,51,57,27,54,75,70,72,46,82,73,72,82,77,82,47,74,62,53,42,22,24,53,51,32,45,52,48,61,62,68,52,84,60,72,82,83,52,60,78,86,79,51,66,96,61,87,86,78,64,85,59,73,56,80,86,47,38,67,57,38,11,50,50,47,47,54,45,45,52,55,74,71,39,79,86,71,67,126

Secondary structure (DSSP, 8-state):
-PPPPPPPPPPPPP--BHHHHHHHHTTTSBPTTT--BTHHHHHHHHHHHTTSBHHHHHHTHHHHHHHHHHHH-HHHHHHHHHHHHHHHHHTT-PPP-EEEHHHHHHHH---HHHHHHHHHHHHTTSS----SEEEEETTEEEEEEEHHHHHHHHHHSPBPSSTT--SB--STTS--TTHIIIIIHHHHHHHHHHHHH-TT-SEE-HHHHHHHHT--HHHHHHHHHHTSS--EEETTEEEEEHHHHHHHHHHHHHS--TTS---PPPHHHHHHHHHHHHHHHHSTTTTT-HHHHHHHTTS-HHHHHHHHHHTT---TT-S---SSPPTTTHHHHHHHHHHHHHTT---HHHHHHHTT--HHHHHHHHHHTT-PPPPSS----SPPPPPEE-TTT--EE--SS----S---SSHHHHHHHHHHHHHHHHHHTTPEEHHHHHHHHTS-HHHHHHHHHTTSS--EEEPPTT-SS-EEEE-HHHHHHHHHHHHHTTS-EE-TTS-EE--SS--HHHHHHHHHHTTHHHHHHHHHT--HHHHHHHHHHHHHHHHHHHHHHHS----PPPS-HHHHHHHHHHHHHHHHHHHHHHHHHHHHHHHTPPPPPP--HHHHHHHHHHHHHHH---GGGS-GGGS-S-TTS-SS--TTTHHHHHHHHHHHHHHHH-GGG--

Mean predicted aligned error: 21.64 Å